Protein AF-0000000084856761 (afdb_homodimer)

Secondary structure (DSSP, 8-state):
----SS-----GGG--SBSS---S----S--S-HHHHHHHHHHHHT---GGGS--TTHHHHHTTS-HHHHHHHHHHHHHHHHHHHHHHHHIIIIIGGGB--HHHHHHHHHHHHHHHHHHHHHHHHHHHH-SSHHHHHHHHTTSHHHHTTTHHHHHHHHTT-S---SSHHHHHHHHHHHHHHHHIIIIITHHHHHHHHHHHHHGGGS-SSHHHHHHHHHHHHHHHHHHHHHHHHHHHHHH-GGGS-GGG-SHHHHHHHHHHHHHHHHHHHHHHHHHHHH---TT--HHHHHHHHHHHHHHHHHHTT---SS-----HHHHHHHHHH--TTTHHHHTTTS------SS-----------HHHHHHHHHHHHTT-------/----SS-----GGG--SBSS---S----S--S-HHHHHHHHHHHHT---GGGS--TTHHHHHTTS-HHHHHHHHHHHHHHHHHHHHHHHHIIIIIGGGB--HHHHHHHHHHHHHHHHHHHHHHHHHHHH-S-HHHHHHHHTTSHHHHTTTHHHHHHHHTT-S---SSHHHHHHHHHHHHHHHHIIIIITHHHHHHHHHHHHHGGGS-SSHHHHHHHHHHHHHHHHHHHHHHHHHHHHHH-GGGS-GGG-SHHHHHHHHHHHHHHHHHHHHHHHHHHHH---TT--HHHHHHHHHHHHHHHHHHTT---SS-----HHHHHHHHHH--TTTHHHHHHHS------SS-----------HHHHHHHHHHHHTT-------

Nearest PDB structures (foldseek):
  4erp-assembly1_F-2  TM=9.163E-01  e=1.568E-14  Escherichia coli K-12
  1pfr-assembly1_A  TM=9.168E-01  e=5.935E-14  Escherichia coli
  1rsr-assembly1_A  TM=9.099E-01  e=8.017E-14  Escherichia coli
  4dr0-assembly1_A  TM=8.347E-01  e=8.195E-10  Bacillus subtilis
  3vpm-assembly1_B  TM=8.698E-01  e=2.972E-09  Homo sapiens

Structure (mmCIF, N/CA/C/O backbone):
data_AF-0000000084856761-model_v1
#
loop_
_entity.id
_entity.type
_entity.pdbx_description
1 polymer 'ribonucleoside-diphosphate reductase'
#
loop_
_atom_site.group_PDB
_atom_site.id
_atom_site.type_symbol
_atom_site.label_atom_id
_atom_site.label_alt_id
_atom_site.label_comp_id
_atom_site.label_asym_id
_atom_site.label_entity_id
_atom_site.label_seq_id
_atom_site.pdbx_PDB_ins_code
_atom_site.Cartn_x
_atom_site.Cartn_y
_atom_site.Cartn_z
_atom_site.occupancy
_atom_site.B_iso_or_equiv
_atom_site.auth_seq_id
_atom_site.auth_comp_id
_atom_site.auth_asym_id
_atom_site.auth_atom_id
_atom_site.pdbx_PDB_model_num
ATOM 1 N N . MET A 1 1 ? 5.172 -1.826 18.078 1 69.75 1 MET A N 1
ATOM 2 C CA . MET A 1 1 ? 5.129 -0.388 18.328 1 69.75 1 MET A CA 1
ATOM 3 C C . MET A 1 1 ? 4.926 0.383 17.031 1 69.75 1 MET A C 1
ATOM 5 O O . MET A 1 1 ? 5.605 0.125 16.031 1 69.75 1 MET A O 1
ATOM 9 N N . LEU A 1 2 ? 3.906 1.24 17.078 1 81.19 2 LEU A N 1
ATOM 10 C CA . LEU A 1 2 ? 3.551 2.033 15.914 1 81.19 2 LEU A CA 1
ATOM 11 C C . LEU A 1 2 ? 4.656 3.027 15.57 1 81.19 2 LEU A C 1
ATOM 13 O O . LEU A 1 2 ? 5.227 2.979 14.484 1 81.19 2 LEU A O 1
ATOM 17 N N . LEU A 1 3 ? 5.035 3.842 16.547 1 84.25 3 LEU A N 1
ATOM 18 C CA . LEU A 1 3 ? 6.027 4.906 16.453 1 84.25 3 LEU A CA 1
ATOM 19 C C . LEU A 1 3 ? 6.551 5.289 17.828 1 84.25 3 LEU A C 1
ATOM 21 O O . LEU A 1 3 ? 5.77 5.457 18.766 1 84.25 3 LEU A O 1
ATOM 25 N N . SER A 1 4 ? 7.887 5.398 17.938 1 84.75 4 SER A N 1
ATOM 26 C CA . SER A 1 4 ? 8.461 5.77 19.234 1 84.75 4 SER A CA 1
ATOM 27 C C . SER A 1 4 ? 8.141 7.219 19.578 1 84.75 4 SER A C 1
ATOM 29 O O . SER A 1 4 ? 8.305 8.117 18.75 1 84.75 4 SER A O 1
ATOM 31 N N . LYS A 1 5 ? 7.801 7.512 20.797 1 83.81 5 LYS A N 1
ATOM 32 C CA . LYS A 1 5 ? 7.508 8.867 21.25 1 83.81 5 LYS A CA 1
ATOM 33 C C . LYS A 1 5 ? 8.766 9.547 21.797 1 83.81 5 LYS A C 1
ATOM 35 O O . LYS A 1 5 ? 8.797 10.766 21.938 1 83.81 5 LYS A O 1
ATOM 40 N N . THR A 1 6 ? 9.812 8.688 21.984 1 81.88 6 THR A N 1
ATOM 41 C CA . THR A 1 6 ? 10.945 9.242 22.719 1 81.88 6 THR A CA 1
ATOM 42 C C . THR A 1 6 ? 12.234 9.117 21.891 1 81.88 6 THR A C 1
ATOM 44 O O . THR A 1 6 ? 13.078 10.016 21.906 1 81.88 6 THR A O 1
ATOM 47 N N . ASN A 1 7 ? 12.398 8.086 21.203 1 86.62 7 ASN A N 1
ATOM 48 C CA . ASN A 1 7 ? 13.633 7.82 20.469 1 86.62 7 ASN A CA 1
ATOM 49 C C . ASN A 1 7 ? 13.391 7.785 18.953 1 86.62 7 ASN A C 1
ATOM 51 O O . ASN A 1 7 ? 13.312 6.707 18.359 1 86.62 7 ASN A O 1
ATOM 55 N N . LEU A 1 8 ? 13.453 8.953 18.359 1 90.88 8 LEU A N 1
ATOM 56 C CA . LEU A 1 8 ? 13.148 9.031 16.938 1 90.88 8 LEU A CA 1
ATOM 57 C C . LEU A 1 8 ? 14.414 8.867 16.094 1 90.88 8 LEU A C 1
ATOM 59 O O . LEU A 1 8 ? 14.352 8.445 14.938 1 90.88 8 LEU A O 1
ATOM 63 N N . VAL A 1 9 ? 15.547 9.195 16.703 1 90.25 9 VAL A N 1
ATOM 64 C CA . VAL A 1 9 ? 16.812 9.117 15.984 1 90.25 9 VAL A CA 1
ATOM 65 C C . VAL A 1 9 ? 17.562 7.852 16.391 1 90.25 9 VAL A C 1
ATOM 67 O O . VAL A 1 9 ? 17.797 7.617 17.578 1 90.25 9 VAL A O 1
ATOM 70 N N . THR A 1 10 ? 17.859 7.039 15.438 1 87.88 10 THR A N 1
ATOM 71 C CA . THR A 1 10 ? 18.609 5.812 15.672 1 87.88 10 THR A CA 1
ATOM 72 C C . THR A 1 10 ? 19.938 5.836 14.906 1 87.88 10 THR A C 1
ATOM 74 O O . THR A 1 10 ? 20.109 6.652 14 1 87.88 10 THR A O 1
ATOM 77 N N . ASP A 1 11 ? 20.859 4.957 15.375 1 86.94 11 ASP A N 1
ATOM 78 C CA . ASP A 1 11 ? 22.125 4.816 14.656 1 86.94 11 ASP A CA 1
ATOM 79 C C . ASP A 1 11 ? 21.938 4.062 13.344 1 86.94 11 ASP A C 1
ATOM 81 O O . ASP A 1 11 ? 21.906 2.83 13.328 1 86.94 11 ASP A O 1
ATOM 85 N N . ARG A 1 12 ? 22 4.727 12.336 1 82.75 12 ARG A N 1
ATOM 86 C CA . ARG A 1 12 ? 21.656 4.195 11.016 1 82.75 12 ARG A CA 1
ATOM 87 C C . ARG A 1 12 ? 22.734 3.221 10.523 1 82.75 12 ARG A C 1
ATOM 89 O O . ARG A 1 12 ? 22.438 2.33 9.727 1 82.75 12 ARG A O 1
ATOM 96 N N . SER A 1 13 ? 23.922 3.469 10.883 1 82.88 13 SER A N 1
ATOM 97 C CA . SER A 1 13 ? 25.016 2.602 10.469 1 82.88 13 SER A CA 1
ATOM 98 C C . SER A 1 13 ? 24.844 1.189 11.016 1 82.88 13 SER A C 1
ATOM 100 O O . SER A 1 13 ? 25.484 0.25 10.539 1 82.88 13 SER A O 1
ATOM 102 N N . LYS A 1 14 ? 23.922 1.057 11.906 1 90.5 14 LYS A N 1
ATOM 103 C CA . LYS A 1 14 ? 23.688 -0.243 12.539 1 90.5 14 LYS A CA 1
ATOM 104 C C . LYS A 1 14 ? 22.297 -0.776 12.211 1 90.5 14 LYS A C 1
ATOM 106 O O . LYS A 1 14 ? 21.797 -1.666 12.898 1 90.5 14 LYS A O 1
ATOM 111 N N . GLU A 1 15 ? 21.75 -0.196 11.234 1 93.62 15 GLU A N 1
ATOM 112 C CA . GLU A 1 15 ? 20.391 -0.595 10.898 1 93.62 15 GLU A CA 1
ATOM 113 C C . GLU A 1 15 ? 20.328 -2.07 10.516 1 93.62 15 GLU A C 1
ATOM 115 O O . GLU A 1 15 ? 21.188 -2.568 9.797 1 93.62 15 GLU A O 1
ATOM 120 N N . LYS A 1 16 ? 19.375 -2.783 11.055 1 97.12 16 LYS A N 1
ATOM 121 C CA . LYS A 1 16 ? 19.078 -4.18 10.742 1 97.12 16 LYS A CA 1
ATOM 122 C C . LYS A 1 16 ? 17.734 -4.312 10.039 1 97.12 16 LYS A C 1
ATOM 124 O O . LYS A 1 16 ? 16.844 -3.482 10.227 1 97.12 16 LYS A O 1
ATOM 129 N N . PHE A 1 17 ? 17.625 -5.348 9.195 1 98 17 PHE A N 1
ATOM 130 C CA . PHE A 1 17 ? 16.344 -5.617 8.547 1 98 17 PHE A CA 1
ATOM 131 C C . PHE A 1 17 ? 15.297 -6.055 9.57 1 98 17 PHE A C 1
ATOM 133 O O . PHE A 1 17 ? 14.125 -5.676 9.477 1 98 17 PHE A O 1
ATOM 140 N N . PHE A 1 18 ? 15.75 -6.844 10.516 1 97.81 18 PHE A N 1
ATOM 141 C CA . PHE A 1 18 ? 14.891 -7.363 11.57 1 97.81 18 PHE A CA 1
ATOM 142 C C . PHE A 1 18 ? 15.562 -7.258 12.93 1 97.81 18 PHE A C 1
ATOM 144 O O . PHE A 1 18 ? 16.797 -7.312 13.023 1 97.81 18 PHE A O 1
ATOM 151 N N . PHE A 1 19 ? 14.734 -7.051 13.961 1 96.62 19 PHE A N 1
ATOM 152 C CA . PHE A 1 19 ? 15.133 -7.066 15.359 1 96.62 19 PHE A CA 1
ATOM 153 C C . PHE A 1 19 ? 16.125 -5.945 15.656 1 96.62 19 PHE A C 1
ATOM 155 O O . PHE A 1 19 ? 16.938 -6.051 16.578 1 96.62 19 PHE A O 1
ATOM 162 N N . GLY A 1 20 ? 16.141 -4.914 14.828 1 95.12 20 GLY A N 1
ATOM 163 C CA . GLY A 1 20 ? 16.969 -3.754 15.094 1 95.12 20 GLY A CA 1
ATOM 164 C C . GLY A 1 20 ? 16.234 -2.641 15.812 1 95.12 20 GLY A C 1
ATOM 165 O O . GLY A 1 20 ? 15.055 -2.785 16.141 1 95.12 20 GLY A O 1
ATOM 166 N N . GLU A 1 21 ? 17 -1.606 16.078 1 92.06 21 GLU A N 1
ATOM 167 C CA . GLU A 1 21 ? 16.375 -0.394 16.609 1 92.06 21 GLU A CA 1
ATOM 168 C C . GLU A 1 21 ? 15.68 0.395 15.508 1 92.06 21 GLU A C 1
ATOM 170 O O . GLU A 1 21 ? 16.297 0.758 14.508 1 92.06 21 GLU A O 1
ATOM 175 N N . TYR A 1 22 ? 14.391 0.578 15.633 1 92.06 22 TYR A N 1
ATOM 176 C CA . TYR A 1 22 ? 13.609 1.309 14.648 1 92.06 22 TYR A CA 1
ATOM 177 C C . TYR A 1 22 ? 12.461 2.064 15.305 1 92.06 22 TYR A C 1
ATOM 179 O O . TYR A 1 22 ? 11.656 1.474 16.016 1 92.06 22 TYR A O 1
ATOM 187 N N . SER A 1 23 ? 12.398 3.342 15.07 1 92.94 23 SER A N 1
ATOM 188 C CA . SER A 1 23 ? 11.414 4.184 15.742 1 92.94 23 SER A CA 1
ATOM 189 C C . SER A 1 23 ? 10.078 4.168 15.016 1 92.94 23 SER A C 1
ATOM 191 O O . SER A 1 23 ? 9.062 4.602 15.562 1 92.94 23 SER A O 1
ATOM 193 N N . GLY A 1 24 ? 10.078 3.707 13.805 1 94 24 GLY A N 1
ATOM 194 C CA . GLY A 1 24 ? 8.883 3.826 12.984 1 94 24 GLY A CA 1
ATOM 195 C C . GLY A 1 24 ? 8.836 5.109 12.18 1 94 24 GLY A C 1
ATOM 196 O O . GLY A 1 24 ? 7.914 5.324 11.391 1 94 24 GLY A O 1
ATOM 197 N N . PHE A 1 25 ? 9.859 6.004 12.406 1 95.25 25 PHE A N 1
ATOM 198 C CA . PHE A 1 25 ? 10.008 7.219 11.617 1 95.25 25 PHE A CA 1
ATOM 199 C C . PHE A 1 25 ? 10.453 6.891 10.203 1 95.25 25 PHE A C 1
ATOM 201 O O . PHE A 1 25 ? 11.602 6.512 9.977 1 95.25 25 PHE A O 1
ATOM 208 N N . GLN A 1 26 ? 9.547 6.969 9.219 1 95.75 26 GLN A N 1
ATOM 209 C CA . GLN A 1 26 ? 9.781 6.574 7.836 1 95.75 26 GLN A CA 1
ATOM 210 C C . GLN A 1 26 ? 10.516 7.672 7.07 1 95.75 26 GLN A C 1
ATOM 212 O O . GLN A 1 26 ? 9.883 8.492 6.402 1 95.75 26 GLN A O 1
ATOM 217 N N . ARG A 1 27 ? 11.828 7.59 7.168 1 93.75 27 ARG A N 1
ATOM 218 C CA . ARG A 1 27 ? 12.711 8.555 6.516 1 93.75 27 ARG A CA 1
ATOM 219 C C . ARG A 1 27 ? 13.484 7.902 5.379 1 93.75 27 ARG A C 1
ATOM 221 O O . ARG A 1 27 ? 13.938 6.762 5.504 1 93.75 27 ARG A O 1
ATOM 228 N N . TYR A 1 28 ? 13.617 8.625 4.297 1 95.88 28 TYR A N 1
ATOM 229 C CA . TYR A 1 28 ? 14.258 8.086 3.104 1 95.88 28 TYR A CA 1
ATOM 230 C C . TYR A 1 28 ? 15.336 9.031 2.594 1 95.88 28 TYR A C 1
ATOM 232 O O . TYR A 1 28 ? 15.633 9.062 1.396 1 95.88 28 TYR A O 1
ATOM 240 N N . ASP A 1 29 ? 15.797 9.844 3.516 1 92.75 29 ASP A N 1
ATOM 241 C CA . ASP A 1 29 ? 16.969 10.672 3.236 1 92.75 29 ASP A CA 1
ATOM 242 C C . ASP A 1 29 ? 18.234 9.828 3.188 1 92.75 29 ASP A C 1
ATOM 244 O O . ASP A 1 29 ? 19.266 10.273 2.664 1 92.75 29 ASP A O 1
ATOM 248 N N . TRP A 1 30 ? 18.094 8.664 3.719 1 88.56 30 TRP A N 1
ATOM 249 C CA . TRP A 1 30 ? 19.203 7.719 3.74 1 88.56 30 TRP A CA 1
ATOM 250 C C . TRP A 1 30 ? 18.703 6.281 3.664 1 88.56 30 TRP A C 1
ATOM 252 O O . TRP A 1 30 ? 17.594 5.977 4.125 1 88.56 30 TRP A O 1
ATOM 262 N N . TYR A 1 31 ? 19.531 5.422 3.039 1 90.5 31 TYR A N 1
ATOM 263 C CA . TYR A 1 31 ? 19.297 3.984 2.984 1 90.5 31 TYR A CA 1
ATOM 264 C C . TYR A 1 31 ? 20.516 3.213 3.459 1 90.5 31 TYR A C 1
ATOM 266 O O . TYR A 1 31 ? 21.641 3.539 3.086 1 90.5 31 TYR A O 1
ATOM 274 N N . SER A 1 32 ? 20.266 2.227 4.301 1 89.81 32 SER A N 1
ATOM 275 C CA . SER A 1 32 ? 21.375 1.353 4.652 1 89.81 32 SER A CA 1
ATOM 276 C C . SER A 1 32 ? 21.906 0.607 3.428 1 89.81 32 SER A C 1
ATOM 278 O O . SER A 1 32 ? 23.094 0.289 3.348 1 89.81 32 SER A O 1
ATOM 280 N N . HIS A 1 33 ? 20.984 0.253 2.57 1 92.06 33 HIS A N 1
ATOM 281 C CA . HIS A 1 33 ? 21.281 -0.422 1.313 1 92.06 33 HIS A CA 1
ATOM 282 C C . HIS A 1 33 ? 20.625 0.286 0.134 1 92.06 33 HIS A C 1
ATOM 284 O O . HIS A 1 33 ? 19.406 0.246 -0.016 1 92.06 33 HIS A O 1
ATOM 290 N N . ASN A 1 34 ? 21.438 0.813 -0.733 1 90.62 34 ASN A N 1
ATOM 291 C CA . ASN A 1 34 ? 20.922 1.548 -1.878 1 90.62 34 ASN A CA 1
ATOM 292 C C . ASN A 1 34 ? 20.078 0.651 -2.781 1 90.62 34 ASN A C 1
ATOM 294 O O . ASN A 1 34 ? 19.219 1.138 -3.525 1 90.62 34 ASN A O 1
ATOM 298 N N . GLN A 1 35 ? 20.312 -0.652 -2.715 1 92.25 35 GLN A N 1
ATOM 299 C CA . GLN A 1 35 ? 19.547 -1.622 -3.482 1 92.25 35 GLN A CA 1
ATOM 300 C C . GLN A 1 35 ? 18.062 -1.512 -3.166 1 92.25 35 GLN A C 1
ATOM 302 O O . GLN A 1 35 ? 17.219 -1.714 -4.043 1 92.25 35 GLN A O 1
ATOM 307 N N . LEU A 1 36 ? 17.781 -1.168 -1.902 1 94.94 36 LEU A N 1
ATOM 308 C CA . LEU A 1 36 ? 16.375 -1.074 -1.489 1 94.94 36 LEU A CA 1
ATOM 309 C C . LEU A 1 36 ? 15.68 0.088 -2.189 1 94.94 36 LEU A C 1
ATOM 311 O O . LEU A 1 36 ? 14.547 -0.049 -2.645 1 94.94 36 LEU A O 1
ATOM 315 N N . GLU A 1 37 ? 16.344 1.201 -2.258 1 92.75 37 GLU A N 1
ATOM 316 C CA . GLU A 1 37 ? 15.797 2.338 -2.986 1 92.75 37 GLU A CA 1
ATOM 317 C C . GLU A 1 37 ? 15.594 2.006 -4.461 1 92.75 37 GLU A C 1
ATOM 319 O O . GLU A 1 37 ? 14.547 2.309 -5.035 1 92.75 37 GLU A O 1
ATOM 324 N N . SER A 1 38 ? 16.578 1.39 -5.09 1 93.06 38 SER A N 1
ATOM 325 C CA . SER A 1 38 ? 16.531 1.05 -6.508 1 93.06 38 SER A CA 1
ATOM 326 C C . SER A 1 38 ? 15.398 0.07 -6.805 1 93.06 38 SER A C 1
ATOM 328 O O . SER A 1 38 ? 14.68 0.223 -7.797 1 93.06 38 SER A O 1
ATOM 330 N N . LEU A 1 39 ? 15.289 -0.929 -5.957 1 94.69 39 LEU A N 1
ATOM 331 C CA . LEU A 1 39 ? 14.242 -1.928 -6.145 1 94.69 39 LEU A CA 1
ATOM 332 C C . LEU A 1 39 ? 12.859 -1.303 -5.988 1 94.69 39 LEU A C 1
ATOM 334 O O . LEU A 1 39 ? 11.945 -1.607 -6.758 1 94.69 39 LEU A O 1
ATOM 338 N N . ASP A 1 40 ? 12.734 -0.466 -4.965 1 95.69 40 ASP A N 1
ATOM 339 C CA . ASP A 1 40 ? 11.453 0.212 -4.762 1 95.69 40 ASP A CA 1
ATOM 340 C C . ASP A 1 40 ? 11.102 1.093 -5.961 1 95.69 40 ASP A C 1
ATOM 342 O O . ASP A 1 40 ? 9.961 1.088 -6.43 1 95.69 40 ASP A O 1
ATOM 346 N N . ARG A 1 41 ? 12.07 1.817 -6.449 1 92.56 41 ARG A N 1
ATOM 347 C CA . ARG A 1 41 ? 11.859 2.68 -7.605 1 92.56 41 ARG A CA 1
ATOM 348 C C . ARG A 1 41 ? 11.492 1.86 -8.836 1 92.56 41 ARG A C 1
ATOM 350 O O . ARG A 1 41 ? 10.672 2.291 -9.648 1 92.56 41 ARG A O 1
ATOM 357 N N . LYS A 1 42 ? 12.094 0.759 -9.008 1 92.25 42 LYS A N 1
ATOM 358 C CA . LYS A 1 42 ? 11.773 -0.115 -10.125 1 92.25 42 LYS A CA 1
ATOM 359 C C . LYS A 1 42 ? 10.328 -0.607 -10.039 1 92.25 42 LYS A C 1
ATOM 361 O O . LYS A 1 42 ? 9.633 -0.681 -11.055 1 92.25 42 LYS A O 1
ATOM 366 N N . GLN A 1 43 ? 9.906 -1.008 -8.828 1 95.94 43 GLN A N 1
ATOM 367 C CA . GLN A 1 43 ? 8.508 -1.369 -8.648 1 95.94 43 GLN A CA 1
ATOM 368 C C . GLN A 1 43 ? 7.582 -0.23 -9.078 1 95.94 43 GLN A C 1
ATOM 370 O O . GLN A 1 43 ? 6.648 -0.438 -9.852 1 95.94 43 GLN A O 1
ATOM 375 N N . GLN A 1 44 ? 7.898 0.923 -8.555 1 94.06 44 GLN A N 1
ATOM 376 C CA . GLN A 1 44 ? 7.047 2.086 -8.781 1 94.06 44 GLN A CA 1
ATOM 377 C C . GLN A 1 44 ? 6.98 2.43 -10.266 1 94.06 44 GLN A C 1
ATOM 379 O O . GLN A 1 44 ? 5.914 2.779 -10.781 1 94.06 44 GLN A O 1
ATOM 384 N N . ALA A 1 45 ? 8.062 2.305 -10.93 1 89.06 45 ALA A N 1
ATOM 385 C CA . ALA A 1 45 ? 8.133 2.602 -12.359 1 89.06 45 ALA A CA 1
ATOM 386 C C . ALA A 1 45 ? 7.273 1.633 -13.164 1 89.06 45 ALA A C 1
ATOM 388 O O . ALA A 1 45 ? 6.859 1.943 -14.281 1 89.06 45 ALA A O 1
ATOM 389 N N . GLN A 1 46 ? 6.938 0.519 -12.578 1 90.31 46 GLN A N 1
ATOM 390 C CA . GLN A 1 46 ? 6.184 -0.514 -13.281 1 90.31 46 GLN A CA 1
ATOM 391 C C . GLN A 1 46 ? 4.73 -0.548 -12.812 1 90.31 46 GLN A C 1
ATOM 393 O O . GLN A 1 46 ? 3.988 -1.476 -13.141 1 90.31 46 GLN A O 1
ATOM 398 N N . LEU A 1 47 ? 4.344 0.425 -12.102 1 93.75 47 LEU A N 1
ATOM 399 C CA . LEU A 1 47 ? 2.986 0.403 -11.57 1 93.75 47 LEU A CA 1
ATOM 400 C C . LEU A 1 47 ? 1.957 0.507 -12.688 1 93.75 47 LEU A C 1
ATOM 402 O O . LEU A 1 47 ? 2.133 1.283 -13.625 1 93.75 47 LEU A O 1
ATOM 406 N N . TRP A 1 48 ? 0.915 -0.244 -12.641 1 94.06 48 TRP A N 1
ATOM 407 C CA . TRP A 1 48 ? -0.195 -0.304 -13.586 1 94.06 48 TRP A CA 1
ATOM 408 C C . TRP A 1 48 ? -1.503 -0.624 -12.867 1 94.06 48 TRP A C 1
ATOM 410 O O . TRP A 1 48 ? -1.496 -1.054 -11.711 1 94.06 48 TRP A O 1
ATOM 420 N N . PHE A 1 49 ? -2.594 -0.315 -13.523 1 94.5 49 PHE A N 1
ATOM 421 C CA . PHE A 1 49 ? -3.914 -0.653 -13.008 1 94.5 49 PHE A CA 1
ATOM 422 C C . PHE A 1 49 ? -4.723 -1.428 -14.039 1 94.5 49 PHE A C 1
ATOM 424 O O . PHE A 1 49 ? -4.57 -1.207 -15.242 1 94.5 49 PHE A O 1
ATOM 431 N N . PRO A 1 50 ? -5.531 -2.363 -13.617 1 95.44 50 PRO A N 1
ATOM 432 C CA . PRO A 1 50 ? -6.215 -3.254 -14.562 1 95.44 50 PRO A CA 1
ATOM 433 C C . PRO A 1 50 ? -7.113 -2.5 -15.539 1 95.44 50 PRO A C 1
ATOM 435 O O . PRO A 1 50 ? -7.262 -2.916 -16.688 1 95.44 50 PRO A O 1
ATOM 438 N N . GLU A 1 51 ? -7.613 -1.376 -15.18 1 92.19 51 GLU A N 1
ATOM 439 C CA . GLU A 1 51 ? -8.547 -0.624 -16.016 1 92.19 51 GLU A CA 1
ATOM 440 C C . GLU A 1 51 ? -7.84 -0.029 -17.234 1 92.19 51 GLU A C 1
ATOM 442 O O . GLU A 1 51 ? -8.492 0.413 -18.172 1 92.19 51 GLU A O 1
ATOM 447 N N . GLU A 1 52 ? -6.578 -0.024 -17.188 1 91.62 52 GLU A N 1
ATOM 448 C CA . GLU A 1 52 ? -5.801 0.482 -18.312 1 91.62 52 GLU A CA 1
ATOM 449 C C . GLU A 1 52 ? -5.836 -0.488 -19.484 1 91.62 52 GLU A C 1
ATOM 451 O O . GLU A 1 52 ? -5.449 -0.133 -20.609 1 91.62 52 GLU A O 1
ATOM 456 N N . ILE A 1 53 ? -6.277 -1.729 -19.281 1 93.75 53 ILE A N 1
ATOM 457 C CA . ILE A 1 53 ? -6.375 -2.752 -20.312 1 93.75 53 ILE A CA 1
ATOM 458 C C . ILE A 1 53 ? -7.84 -2.961 -20.703 1 93.75 53 ILE A C 1
ATOM 460 O O . ILE A 1 53 ? -8.656 -3.361 -19.875 1 93.75 53 ILE A O 1
ATOM 464 N N . SER A 1 54 ? -8.141 -2.691 -21.953 1 94.19 54 SER A N 1
ATOM 465 C CA . SER A 1 54 ? -9.516 -2.844 -22.422 1 94.19 54 SER A CA 1
ATOM 466 C C . SER A 1 54 ? -9.922 -4.312 -22.453 1 94.19 54 SER A C 1
ATOM 468 O O . SER A 1 54 ? -9.18 -5.156 -22.969 1 94.19 54 SER A O 1
ATOM 470 N N . MET A 1 55 ? -11.117 -4.582 -21.984 1 95.38 55 MET A N 1
ATOM 471 C CA . MET A 1 55 ? -11.625 -5.949 -21.969 1 95.38 55 MET A CA 1
ATOM 472 C C . MET A 1 55 ? -12.875 -6.082 -22.828 1 95.38 55 MET A C 1
ATOM 474 O O . MET A 1 55 ? -13.578 -7.09 -22.75 1 95.38 55 MET A O 1
ATOM 478 N N . ILE A 1 56 ? -13.125 -5.145 -23.609 1 92.25 56 ILE A N 1
ATOM 479 C CA . ILE A 1 56 ? -14.398 -4.992 -24.297 1 92.25 56 ILE A CA 1
ATOM 480 C C . ILE A 1 56 ? -14.641 -6.203 -25.203 1 92.25 56 ILE A C 1
ATOM 482 O O . ILE A 1 56 ? -15.773 -6.672 -25.328 1 92.25 56 ILE A O 1
ATOM 486 N N . HIS A 1 57 ? -13.695 -6.809 -25.812 1 92.12 57 HIS A N 1
ATOM 487 C CA . HIS A 1 57 ? -13.898 -7.871 -26.797 1 92.12 57 HIS A CA 1
ATOM 488 C C . HIS A 1 57 ? -13.695 -9.242 -26.172 1 92.12 57 HIS A C 1
ATOM 490 O O . HIS A 1 57 ? -13.992 -10.266 -26.797 1 92.12 57 HIS A O 1
ATOM 496 N N . GLU A 1 58 ? -13.281 -9.297 -24.953 1 94.25 58 GLU A N 1
ATOM 497 C CA . GLU A 1 58 ? -12.852 -10.539 -24.328 1 94.25 58 GLU A CA 1
ATOM 498 C C . GLU A 1 58 ? -14.031 -11.492 -24.109 1 94.25 58 GLU A C 1
ATOM 500 O O . GLU A 1 58 ? -13.906 -12.703 -24.328 1 94.25 58 GLU A O 1
ATOM 505 N N . PRO A 1 59 ? -15.172 -10.969 -23.75 1 94.5 59 PRO A N 1
ATOM 506 C CA . PRO A 1 59 ? -16.281 -11.891 -23.5 1 94.5 59 PRO A CA 1
ATOM 507 C C . PRO A 1 59 ? -16.672 -12.703 -24.734 1 94.5 59 PRO A C 1
ATOM 509 O O . PRO A 1 59 ? -16.891 -13.914 -24.641 1 94.5 59 PRO A O 1
ATOM 512 N N . LYS A 1 60 ? -16.703 -12.086 -25.828 1 94.44 60 LYS A N 1
ATOM 513 C CA . LYS A 1 60 ? -17.109 -12.75 -27.062 1 94.44 60 LYS A CA 1
ATOM 514 C C . LYS A 1 60 ? -16.078 -13.797 -27.5 1 94.44 60 LYS A C 1
ATOM 516 O O . LYS A 1 60 ? -16.453 -14.883 -27.953 1 94.44 60 LYS A O 1
ATOM 521 N N . SER A 1 61 ? -14.867 -13.516 -27.391 1 95.38 61 SER A N 1
ATOM 522 C CA . SER A 1 61 ? -13.828 -14.438 -27.828 1 95.38 61 SER A CA 1
ATOM 523 C C . SER A 1 61 ? -13.602 -15.539 -26.797 1 95.38 61 SER A C 1
ATOM 525 O O . SER A 1 61 ? -13.25 -16.672 -27.141 1 95.38 61 SER A O 1
ATOM 527 N N . PHE A 1 62 ? -13.828 -15.258 -25.547 1 97.06 62 PHE A N 1
ATOM 528 C CA . PHE A 1 62 ? -13.625 -16.219 -24.469 1 97.06 62 PHE A CA 1
ATOM 529 C C . PHE A 1 62 ? -14.539 -17.422 -24.641 1 97.06 62 PHE A C 1
ATOM 531 O O . PHE A 1 62 ? -14.125 -18.562 -24.406 1 97.06 62 PHE A O 1
ATOM 538 N N . ILE A 1 63 ? -15.734 -17.203 -25.062 1 95.62 63 ILE A N 1
ATOM 539 C CA . ILE A 1 63 ? -16.734 -18.266 -25.156 1 95.62 63 ILE A CA 1
ATOM 540 C C . ILE A 1 63 ? -16.375 -19.203 -26.297 1 95.62 63 ILE A C 1
ATOM 542 O O . ILE A 1 63 ? -16.906 -20.312 -26.391 1 95.62 63 ILE A O 1
ATOM 546 N N . GLU A 1 64 ? -15.484 -18.781 -27.172 1 97.19 64 GLU A N 1
ATOM 547 C CA . GLU A 1 64 ? -15.055 -19.625 -28.297 1 97.19 64 GLU A CA 1
ATOM 548 C C . GLU A 1 64 ? -14.055 -20.688 -27.828 1 97.19 64 GLU A C 1
ATOM 550 O O . GLU A 1 64 ? -13.773 -21.641 -28.547 1 97.19 64 GLU A O 1
ATOM 555 N N . LEU A 1 65 ? -13.555 -20.5 -26.672 1 98 65 LEU A N 1
ATOM 556 C CA . LEU A 1 65 ? -12.648 -21.5 -26.125 1 98 65 LEU A CA 1
ATOM 557 C C . LEU A 1 65 ? -13.398 -22.781 -25.781 1 98 65 LEU A C 1
ATOM 559 O O . LEU A 1 65 ? -14.57 -22.734 -25.391 1 98 65 LEU A O 1
ATOM 563 N N . PRO A 1 66 ? -12.648 -23.875 -25.938 1 97.81 66 PRO A N 1
ATOM 564 C CA . PRO A 1 66 ? -13.25 -25.109 -25.406 1 97.81 66 PRO A CA 1
ATOM 565 C C . PRO A 1 66 ? -13.648 -24.984 -23.953 1 97.81 66 PRO A C 1
ATOM 567 O O . PRO A 1 66 ? -12.984 -24.281 -23.172 1 97.81 66 PRO A O 1
ATOM 570 N N . GLU A 1 67 ? -14.695 -25.734 -23.562 1 97.62 67 GLU A N 1
ATOM 571 C CA . GLU A 1 67 ? -15.242 -25.656 -22.219 1 97.62 67 GLU A CA 1
ATOM 572 C C . GLU A 1 67 ? -14.18 -25.938 -21.172 1 97.62 67 GLU A C 1
ATOM 574 O O . GLU A 1 67 ? -14.133 -25.297 -20.125 1 97.62 67 GLU A O 1
ATOM 579 N N . HIS A 1 68 ? -13.375 -26.938 -21.422 1 98.19 68 HIS A N 1
ATOM 580 C CA . HIS A 1 68 ? -12.359 -27.281 -20.438 1 98.19 68 HIS A CA 1
ATOM 581 C C . HIS A 1 68 ? -11.344 -26.156 -20.266 1 98.19 68 HIS A C 1
ATOM 583 O O . HIS A 1 68 ? -10.852 -25.922 -19.156 1 98.19 68 HIS A O 1
ATOM 589 N N . ASN A 1 69 ? -10.984 -25.391 -21.359 1 98.62 69 ASN A N 1
ATOM 590 C CA . ASN A 1 69 ? -10.078 -24.25 -21.234 1 98.62 69 ASN A CA 1
ATOM 591 C C . ASN A 1 69 ? -10.703 -23.125 -20.438 1 98.62 69 ASN A C 1
ATOM 593 O O . ASN A 1 69 ? -10.008 -22.438 -19.672 1 98.62 69 ASN A O 1
ATOM 597 N N . GLN A 1 70 ? -12 -22.938 -20.641 1 97.88 70 GLN A N 1
ATOM 598 C CA . GLN A 1 70 ? -12.711 -21.938 -19.844 1 97.88 70 GLN A CA 1
ATOM 599 C C . GLN A 1 70 ? -12.648 -22.266 -18.359 1 97.88 70 GLN A C 1
ATOM 601 O O . GLN A 1 70 ? -12.391 -21.391 -17.531 1 97.88 70 GLN A O 1
ATOM 606 N N . ARG A 1 71 ? -12.844 -23.516 -18.031 1 98.12 71 ARG A N 1
ATOM 607 C CA . ARG A 1 71 ? -12.812 -23.969 -16.641 1 98.12 71 ARG A CA 1
ATOM 608 C C . ARG A 1 71 ? -11.414 -23.812 -16.047 1 98.12 71 ARG A C 1
ATOM 610 O O . ARG A 1 71 ? -11.266 -23.406 -14.898 1 98.12 71 ARG A O 1
ATOM 617 N N . GLN A 1 72 ? -10.398 -24.141 -16.859 1 98.75 72 GLN A N 1
ATOM 618 C CA . GLN A 1 72 ? -9.016 -24.016 -16.406 1 98.75 72 GLN A CA 1
ATOM 619 C C . GLN A 1 72 ? -8.656 -22.578 -16.094 1 98.75 72 GLN A C 1
ATOM 621 O O . GLN A 1 72 ? -8 -22.297 -15.094 1 98.75 72 GLN A O 1
ATOM 626 N N . ILE A 1 73 ? -9.133 -21.656 -16.938 1 98.5 73 ILE A N 1
ATOM 627 C CA . ILE A 1 73 ? -8.867 -20.234 -16.719 1 98.5 73 ILE A CA 1
ATOM 628 C C . ILE A 1 73 ? -9.578 -19.75 -15.461 1 98.5 73 ILE A C 1
ATOM 630 O O . ILE A 1 73 ? -9 -19.031 -14.648 1 98.5 73 ILE A O 1
ATOM 634 N N . LYS A 1 74 ? -10.82 -20.172 -15.273 1 98.19 74 LYS A N 1
ATOM 635 C CA . LYS A 1 74 ? -11.555 -19.797 -14.07 1 98.19 74 LYS A CA 1
ATOM 636 C C . LYS A 1 74 ? -10.852 -20.312 -12.82 1 98.19 74 LYS A C 1
ATOM 638 O O . LYS A 1 74 ? -10.75 -19.609 -11.82 1 98.19 74 LYS A O 1
ATOM 643 N N . ALA A 1 75 ? -10.352 -21.547 -12.867 1 98.56 75 ALA A N 1
ATOM 644 C CA . ALA A 1 75 ? -9.625 -22.141 -11.742 1 98.56 75 ALA A CA 1
ATOM 645 C C . ALA A 1 75 ? -8.359 -21.344 -11.43 1 98.56 75 ALA A C 1
ATOM 647 O O . ALA A 1 75 ? -8.086 -21.031 -10.273 1 98.56 75 ALA A O 1
ATOM 648 N N . ASN A 1 76 ? -7.613 -21 -12.484 1 98.69 76 ASN A N 1
ATOM 649 C CA . ASN A 1 76 ? -6.398 -20.219 -12.328 1 98.69 76 ASN A CA 1
ATOM 650 C C . ASN A 1 76 ? -6.688 -18.859 -11.664 1 98.69 76 ASN A C 1
ATOM 652 O O . ASN A 1 76 ? -6.027 -18.5 -10.688 1 98.69 76 ASN A O 1
ATOM 656 N N . LEU A 1 77 ? -7.688 -18.188 -12.211 1 98.5 77 LEU A N 1
ATOM 657 C CA . LEU A 1 77 ? -8 -16.844 -11.727 1 98.5 77 LEU A CA 1
ATOM 658 C C . LEU A 1 77 ? -8.438 -16.891 -10.266 1 98.5 77 LEU A C 1
ATOM 660 O O . LEU A 1 77 ? -8.055 -16.031 -9.469 1 98.5 77 LEU A O 1
ATOM 664 N N . THR A 1 78 ? -9.195 -17.891 -9.891 1 98.19 78 THR A N 1
ATOM 665 C CA . THR A 1 78 ? -9.672 -18.016 -8.516 1 98.19 78 THR A CA 1
ATOM 666 C C . THR A 1 78 ? -8.516 -18.328 -7.57 1 98.19 78 THR A C 1
ATOM 668 O O . THR A 1 78 ? -8.375 -17.703 -6.523 1 98.19 78 THR A O 1
ATOM 671 N N . PHE A 1 79 ? -7.691 -19.312 -7.93 1 98.12 79 PHE A N 1
ATOM 672 C CA . PHE A 1 79 ? -6.527 -19.672 -7.125 1 98.12 79 PHE A CA 1
ATOM 673 C C . PHE A 1 79 ? -5.613 -18.469 -6.93 1 98.12 79 PHE A C 1
ATOM 675 O O . PHE A 1 79 ? -5.184 -18.188 -5.809 1 98.12 79 PHE A O 1
ATOM 682 N N . GLN A 1 80 ? -5.312 -17.797 -8.031 1 98.38 80 GLN A N 1
ATOM 683 C CA . GLN A 1 80 ? -4.379 -16.672 -7.977 1 98.38 80 GLN A CA 1
ATOM 684 C C . GLN A 1 80 ? -4.93 -15.531 -7.121 1 98.38 80 GLN A C 1
ATOM 686 O O . GLN A 1 80 ? -4.18 -14.867 -6.406 1 98.38 80 GLN A O 1
ATOM 691 N N . THR A 1 81 ? -6.234 -15.258 -7.164 1 97.81 81 THR A N 1
ATOM 692 C CA . THR A 1 81 ? -6.852 -14.258 -6.297 1 97.81 81 THR A CA 1
ATOM 693 C C . THR A 1 81 ? -6.672 -14.641 -4.828 1 97.81 81 THR A C 1
ATOM 695 O O . THR A 1 81 ? -6.301 -13.797 -4.008 1 97.81 81 THR A O 1
ATOM 698 N N . LEU A 1 82 ? -6.914 -15.914 -4.566 1 97 82 LEU A N 1
ATOM 699 C CA . LEU A 1 82 ? -6.781 -16.406 -3.199 1 97 82 LEU A CA 1
ATOM 700 C C . LEU A 1 82 ? -5.348 -16.25 -2.703 1 97 82 LEU A C 1
ATOM 702 O O . LEU A 1 82 ? -5.121 -15.766 -1.596 1 97 82 LEU A O 1
ATOM 706 N N . MET A 1 83 ? -4.422 -16.656 -3.537 1 97.75 83 MET A N 1
ATOM 707 C CA . MET A 1 83 ? -3.012 -16.625 -3.168 1 97.75 83 MET A CA 1
ATOM 708 C C . MET A 1 83 ? -2.545 -15.188 -2.943 1 97.75 83 MET A C 1
ATOM 710 O O . MET A 1 83 ? -1.905 -14.883 -1.935 1 97.75 83 MET A O 1
ATOM 714 N N . ASP A 1 84 ? -2.924 -14.273 -3.84 1 98 84 ASP A N 1
ATOM 715 C CA . ASP A 1 84 ? -2.492 -12.883 -3.723 1 98 84 ASP A CA 1
ATOM 716 C C . ASP A 1 84 ? -3.186 -12.188 -2.555 1 98 84 ASP A C 1
ATOM 718 O O . ASP A 1 84 ? -2.625 -11.273 -1.949 1 98 84 ASP A O 1
ATOM 722 N N . SER A 1 85 ? -4.43 -12.609 -2.236 1 97.38 85 SER A N 1
ATOM 723 C CA . SER A 1 85 ? -5.082 -12.109 -1.03 1 97.38 85 SER A CA 1
ATOM 724 C C . SER A 1 85 ? -4.258 -12.422 0.215 1 97.38 85 SER A C 1
ATOM 726 O O . SER A 1 85 ? -4.016 -11.539 1.042 1 97.38 85 SER A O 1
ATOM 728 N N . GLY A 1 86 ? -3.848 -13.703 0.284 1 97.06 86 GLY A N 1
ATOM 729 C CA . GLY A 1 86 ? -3.033 -14.109 1.417 1 97.06 86 GLY A CA 1
ATOM 730 C C . GLY A 1 86 ? -1.677 -13.43 1.454 1 97.06 86 GLY A C 1
ATOM 731 O O . GLY A 1 86 ? -1.195 -13.055 2.523 1 97.06 86 GLY A O 1
ATOM 732 N N . GLN A 1 87 ? -1.075 -13.328 0.269 1 97.94 87 GLN A N 1
ATOM 733 C CA . GLN A 1 87 ? 0.235 -12.688 0.192 1 97.94 87 GLN A CA 1
ATOM 734 C C . GLN A 1 87 ? 0.158 -11.219 0.595 1 97.94 87 GLN A C 1
ATOM 736 O O . GLN A 1 87 ? 1.032 -10.719 1.306 1 97.94 87 GLN A O 1
ATOM 741 N N . ASN A 1 88 ? -0.855 -10.477 0.102 1 98.12 88 ASN A N 1
ATOM 742 C CA . ASN A 1 88 ? -1.036 -9.078 0.479 1 98.12 88 ASN A CA 1
ATOM 743 C C . ASN A 1 88 ? -1.199 -8.922 1.989 1 98.12 88 ASN A C 1
ATOM 745 O O . ASN A 1 88 ? -0.473 -8.156 2.619 1 98.12 88 ASN A O 1
ATOM 749 N N . ARG A 1 89 ? -2.098 -9.648 2.578 1 97.12 89 ARG A N 1
ATOM 750 C CA . ARG A 1 89 ? -2.395 -9.547 4.004 1 97.12 89 ARG A CA 1
ATOM 751 C C . ARG A 1 89 ? -1.227 -10.062 4.844 1 97.12 89 ARG A C 1
ATOM 753 O O . ARG A 1 89 ? -0.933 -9.508 5.906 1 97.12 89 ARG A O 1
ATOM 760 N N . GLY A 1 90 ? -0.568 -11.109 4.355 1 97.12 90 GLY A N 1
ATOM 761 C CA . GLY A 1 90 ? 0.604 -11.617 5.051 1 97.12 90 GLY A CA 1
ATOM 762 C C . GLY A 1 90 ? 1.729 -10.602 5.145 1 97.12 90 GLY A C 1
ATOM 763 O O . GLY A 1 90 ? 2.342 -10.445 6.199 1 97.12 90 GLY A O 1
ATOM 764 N N . LEU A 1 91 ? 1.973 -9.898 4.027 1 97.69 91 LEU A N 1
ATOM 765 C CA . LEU A 1 91 ? 2.996 -8.859 4.02 1 97.69 91 LEU A CA 1
ATOM 766 C C . LEU A 1 91 ? 2.604 -7.703 4.93 1 97.69 91 LEU A C 1
ATOM 768 O O . LEU A 1 91 ? 3.324 -7.379 5.879 1 97.69 91 LEU A O 1
ATOM 772 N N . ASP A 1 92 ? 1.426 -7.18 4.746 1 95.62 92 ASP A N 1
ATOM 773 C CA . ASP A 1 92 ? 1 -5.953 5.418 1 95.62 92 ASP A CA 1
ATOM 774 C C . ASP A 1 92 ? 0.782 -6.191 6.91 1 95.62 92 ASP A C 1
ATOM 776 O O . ASP A 1 92 ? 1.174 -5.367 7.738 1 95.62 92 ASP A O 1
ATOM 780 N N . ASN A 1 93 ? 0.187 -7.336 7.266 1 93.88 93 ASN A N 1
ATOM 781 C CA . ASN A 1 93 ? -0.288 -7.523 8.633 1 93.88 93 ASN A CA 1
ATOM 782 C C . ASN A 1 93 ? 0.753 -8.234 9.492 1 93.88 93 ASN A C 1
ATOM 784 O O . ASN A 1 93 ? 0.7 -8.164 10.719 1 93.88 93 ASN A O 1
ATOM 788 N N . ILE A 1 94 ? 1.688 -8.898 8.812 1 95.5 94 ILE A N 1
ATOM 789 C CA . ILE A 1 94 ? 2.504 -9.789 9.641 1 95.5 94 ILE A CA 1
ATOM 790 C C . ILE A 1 94 ? 3.984 -9.5 9.391 1 95.5 94 ILE A C 1
ATOM 792 O O . ILE A 1 94 ? 4.707 -9.102 10.312 1 95.5 94 ILE A O 1
ATOM 796 N N . LEU A 1 95 ? 4.484 -9.586 8.164 1 97.12 95 LEU A N 1
ATOM 797 C CA . LEU A 1 95 ? 5.918 -9.516 7.914 1 97.12 95 LEU A CA 1
ATOM 798 C C . LEU A 1 95 ? 6.422 -8.078 8.07 1 97.12 95 LEU A C 1
ATOM 800 O O . LEU A 1 95 ? 7.426 -7.844 8.742 1 97.12 95 LEU A O 1
ATOM 804 N N . ILE A 1 96 ? 5.73 -7.133 7.465 1 97 96 ILE A N 1
ATOM 805 C CA . ILE A 1 96 ? 6.215 -5.758 7.422 1 97 96 ILE A CA 1
ATOM 806 C C . ILE A 1 96 ? 6.297 -5.191 8.836 1 97 96 ILE A C 1
ATOM 808 O O . ILE A 1 96 ? 7.266 -4.516 9.188 1 97 96 ILE A O 1
ATOM 812 N N . PRO A 1 97 ? 5.383 -5.508 9.742 1 94.81 97 PRO A N 1
ATOM 813 C CA . PRO A 1 97 ? 5.492 -5.008 11.117 1 94.81 97 PRO A CA 1
ATOM 814 C C . PRO A 1 97 ? 6.742 -5.508 11.828 1 94.81 97 PRO A C 1
ATOM 816 O O . PRO A 1 97 ? 7.145 -4.945 12.852 1 94.81 97 PRO A O 1
ATOM 819 N N . LEU A 1 98 ? 7.387 -6.531 11.312 1 96.25 98 LEU A N 1
ATOM 820 C CA . LEU A 1 98 ? 8.586 -7.082 11.938 1 96.25 98 LEU A CA 1
ATOM 821 C C . LEU A 1 98 ? 9.836 -6.395 11.414 1 96.25 98 LEU A C 1
ATOM 823 O O . LEU A 1 98 ? 10.922 -6.559 11.977 1 96.25 98 LEU A O 1
ATOM 827 N N . VAL A 1 99 ? 9.703 -5.633 10.352 1 96.88 99 VAL A N 1
ATOM 828 C CA . VAL A 1 99 ? 10.836 -4.996 9.695 1 96.88 99 VAL A CA 1
ATOM 829 C C . VAL A 1 99 ? 11.297 -3.793 10.508 1 96.88 99 VAL A C 1
ATOM 831 O O . VAL A 1 99 ? 10.477 -3.01 10.992 1 96.88 99 VAL A O 1
ATOM 834 N N . THR A 1 100 ? 12.602 -3.633 10.695 1 96.19 100 THR A N 1
ATOM 835 C CA . THR A 1 100 ? 13.18 -2.543 11.477 1 96.19 100 THR A CA 1
ATOM 836 C C . THR A 1 100 ? 14.109 -1.696 10.609 1 96.19 100 THR A C 1
ATOM 838 O O . THR A 1 100 ? 15.148 -1.229 11.086 1 96.19 100 THR A O 1
ATOM 841 N N . SER A 1 101 ? 13.789 -1.578 9.359 1 96 101 SER A N 1
ATOM 842 C CA . SER A 1 101 ? 14.461 -0.762 8.359 1 96 101 SER A CA 1
ATOM 843 C C . SER A 1 101 ? 13.461 0.016 7.512 1 96 101 SER A C 1
ATOM 845 O O . SER A 1 101 ? 12.586 -0.577 6.875 1 96 101 SER A O 1
ATOM 847 N N . SER A 1 102 ? 13.578 1.354 7.516 1 95 102 SER A N 1
ATOM 848 C CA . SER A 1 102 ? 12.633 2.152 6.738 1 95 102 SER A CA 1
ATOM 849 C C . SER A 1 102 ? 12.711 1.81 5.254 1 95 102 SER A C 1
ATOM 851 O O . SER A 1 102 ? 11.688 1.771 4.566 1 95 102 SER A O 1
ATOM 853 N N . GLY A 1 103 ? 13.953 1.566 4.758 1 96.31 103 GLY A N 1
ATOM 854 C CA . GLY A 1 103 ? 14.125 1.202 3.361 1 96.31 103 GLY A CA 1
ATOM 855 C C . GLY A 1 103 ? 13.422 -0.088 2.99 1 96.31 103 GLY A C 1
ATOM 856 O O . GLY A 1 103 ? 12.695 -0.139 1.997 1 96.31 103 GLY A O 1
ATOM 857 N N . LEU A 1 104 ? 13.648 -1.134 3.816 1 98.06 104 LEU A N 1
ATOM 858 C CA . LEU A 1 104 ? 13.016 -2.418 3.541 1 98.06 104 LEU A CA 1
ATOM 859 C C . LEU A 1 104 ? 11.5 -2.326 3.729 1 98.06 104 LEU A C 1
ATOM 861 O O . LEU A 1 104 ? 10.742 -2.889 2.941 1 98.06 104 LEU A O 1
ATOM 865 N N . GLU A 1 105 ? 11.109 -1.603 4.801 1 97.75 105 GLU A N 1
ATOM 866 C CA . GLU A 1 105 ? 9.688 -1.397 5.031 1 97.75 105 GLU A CA 1
ATOM 867 C C . GLU A 1 105 ? 9.008 -0.777 3.811 1 97.75 105 GLU A C 1
ATOM 869 O O . GLU A 1 105 ? 7.98 -1.268 3.348 1 97.75 105 GLU A O 1
ATOM 874 N N . GLY A 1 106 ? 9.617 0.291 3.297 1 97.69 106 GLY A N 1
ATOM 875 C CA . GLY A 1 106 ? 9.07 0.944 2.117 1 97.69 106 GLY A CA 1
ATOM 876 C C . GLY A 1 106 ? 9 0.029 0.909 1 97.69 106 GLY A C 1
ATOM 877 O O . GLY A 1 106 ? 7.973 -0.027 0.229 1 97.69 106 GLY A O 1
ATOM 878 N N . CYS A 1 107 ? 10.047 -0.687 0.643 1 97.5 107 CYS A N 1
ATOM 879 C CA . CYS A 1 107 ? 10.117 -1.604 -0.489 1 97.5 107 CYS A CA 1
ATOM 880 C C . CYS A 1 107 ? 9.016 -2.654 -0.413 1 97.5 107 CYS A C 1
ATOM 882 O O . CYS A 1 107 ? 8.352 -2.932 -1.41 1 97.5 107 CYS A O 1
ATOM 884 N N . LEU A 1 108 ? 8.805 -3.207 0.769 1 98.56 108 LEU A N 1
ATOM 885 C CA . LEU A 1 108 ? 7.816 -4.262 0.948 1 98.56 108 LEU A CA 1
ATOM 886 C C . LEU A 1 108 ? 6.402 -3.691 0.925 1 98.56 108 LEU A C 1
ATOM 888 O O . LEU A 1 108 ? 5.461 -4.367 0.505 1 98.56 108 LEU A O 1
ATOM 892 N N . LYS A 1 109 ? 6.227 -2.459 1.354 1 98.38 109 LYS A N 1
ATOM 893 C CA . LYS A 1 109 ? 4.918 -1.815 1.247 1 98.38 109 LYS A CA 1
ATOM 894 C C . LYS A 1 109 ? 4.508 -1.651 -0.213 1 98.38 109 LYS A C 1
ATOM 896 O O . LYS A 1 109 ? 3.332 -1.812 -0.553 1 98.38 109 LYS A O 1
ATOM 901 N N . THR A 1 110 ? 5.453 -1.309 -1.039 1 98.62 110 THR A N 1
ATOM 902 C CA . THR A 1 110 ? 5.16 -1.228 -2.467 1 98.62 110 THR A CA 1
ATOM 903 C C . THR A 1 110 ? 4.777 -2.598 -3.02 1 98.62 110 THR A C 1
ATOM 905 O O . THR A 1 110 ? 3.814 -2.723 -3.775 1 98.62 110 THR A O 1
ATOM 908 N N . GLN A 1 111 ? 5.496 -3.617 -2.617 1 98.69 111 GLN A N 1
ATOM 909 C CA . GLN A 1 111 ? 5.125 -4.961 -3.053 1 98.69 111 GLN A CA 1
ATOM 910 C C . GLN A 1 111 ? 3.719 -5.32 -2.586 1 98.69 111 GLN A C 1
ATOM 912 O O . GLN A 1 111 ? 2.934 -5.887 -3.348 1 98.69 111 GLN A O 1
ATOM 917 N N . ALA A 1 112 ? 3.432 -5.059 -1.328 1 98.56 112 ALA A N 1
ATOM 918 C CA . ALA A 1 112 ? 2.104 -5.355 -0.8 1 98.56 112 ALA A CA 1
ATOM 919 C C . ALA A 1 112 ? 1.021 -4.656 -1.617 1 98.56 112 ALA A C 1
ATOM 921 O O . ALA A 1 112 ? -0.046 -5.227 -1.861 1 98.56 112 ALA A O 1
ATOM 922 N N . TYR A 1 113 ? 1.275 -3.459 -2.008 1 98.38 113 TYR A N 1
ATOM 923 C CA . TYR A 1 113 ? 0.304 -2.744 -2.826 1 98.38 113 TYR A CA 1
ATOM 924 C C . TYR A 1 113 ? 0.108 -3.436 -4.168 1 98.38 113 TYR A C 1
ATOM 926 O O . TYR A 1 113 ? -1.013 -3.51 -4.68 1 98.38 113 TYR A O 1
ATOM 934 N N . PHE A 1 114 ? 1.205 -3.932 -4.758 1 98.62 114 PHE A N 1
ATOM 935 C CA . PHE A 1 114 ? 1.094 -4.684 -6 1 98.62 114 PHE A CA 1
ATOM 936 C C . PHE A 1 114 ? 0.225 -5.922 -5.809 1 98.62 114 PHE A C 1
ATOM 938 O O . PHE A 1 114 ? -0.582 -6.262 -6.676 1 98.62 114 PHE A O 1
ATOM 945 N N . GLU A 1 115 ? 0.39 -6.613 -4.703 1 98.62 115 GLU A N 1
ATOM 946 C CA . GLU A 1 115 ? -0.438 -7.785 -4.449 1 98.62 115 GLU A CA 1
ATOM 947 C C . GLU A 1 115 ? -1.92 -7.422 -4.422 1 98.62 115 GLU A C 1
ATOM 949 O O . GLU A 1 115 ? -2.764 -8.195 -4.879 1 98.62 115 GLU A O 1
ATOM 954 N N . TYR A 1 116 ? -2.207 -6.293 -3.865 1 98.5 116 TYR A N 1
ATOM 955 C CA . TYR A 1 116 ? -3.574 -5.785 -3.889 1 98.5 116 TYR A CA 1
ATOM 956 C C . TYR A 1 116 ? -4.043 -5.543 -5.32 1 98.5 116 TYR A C 1
ATOM 958 O O . TYR A 1 116 ? -5.141 -5.953 -5.699 1 98.5 116 TYR A O 1
ATOM 966 N N . ILE A 1 117 ? -3.211 -4.883 -6.117 1 98.25 117 ILE A N 1
ATOM 967 C CA . ILE A 1 117 ? -3.531 -4.605 -7.516 1 98.25 117 ILE A CA 1
ATOM 968 C C . ILE A 1 117 ? -3.758 -5.918 -8.258 1 98.25 117 ILE A C 1
ATOM 970 O O . ILE A 1 117 ? -4.648 -6.012 -9.109 1 98.25 117 ILE A O 1
ATOM 974 N N . HIS A 1 118 ? -2.941 -6.934 -7.957 1 98.69 118 HIS A N 1
ATOM 975 C CA . HIS A 1 118 ? -3.123 -8.234 -8.586 1 98.69 118 HIS A CA 1
ATOM 976 C C . HIS A 1 118 ? -4.504 -8.805 -8.289 1 98.69 118 HIS A C 1
ATOM 978 O O . HIS A 1 118 ? -5.211 -9.242 -9.195 1 98.69 118 HIS A O 1
ATOM 984 N N . SER A 1 119 ? -4.875 -8.75 -6.996 1 97.94 119 SER A N 1
ATOM 985 C CA . SER A 1 119 ? -6.195 -9.242 -6.617 1 97.94 119 SER A CA 1
ATOM 986 C C . SER A 1 119 ? -7.297 -8.484 -7.352 1 97.94 119 SER A C 1
ATOM 988 O O . SER A 1 119 ? -8.25 -9.086 -7.844 1 97.94 119 SER A O 1
ATOM 990 N N . ARG A 1 120 ? -7.148 -7.215 -7.441 1 97.38 120 ARG A N 1
ATOM 991 C CA . ARG A 1 120 ? -8.102 -6.398 -8.18 1 97.38 120 ARG A CA 1
ATOM 992 C C . ARG A 1 120 ? -8.133 -6.785 -9.656 1 97.38 120 ARG A C 1
ATOM 994 O O . ARG A 1 120 ? -9.188 -6.766 -10.289 1 97.38 120 ARG A O 1
ATOM 1001 N N . SER A 1 121 ? -7.008 -7.086 -10.195 1 98.25 121 SER A N 1
ATOM 1002 C CA . SER A 1 121 ? -6.883 -7.395 -11.617 1 98.25 121 SER A CA 1
ATOM 1003 C C . SER A 1 121 ? -7.629 -8.68 -11.969 1 98.25 121 SER A C 1
ATOM 1005 O O . SER A 1 121 ? -8.312 -8.75 -12.992 1 98.25 121 SER A O 1
ATOM 1007 N N . TYR A 1 122 ? -7.492 -9.688 -11.117 1 98.38 122 TYR A N 1
ATOM 1008 C CA . TYR A 1 122 ? -8.227 -10.922 -11.359 1 98.38 122 TYR A CA 1
ATOM 1009 C C . TYR A 1 122 ? -9.727 -10.688 -11.305 1 98.38 122 TYR A C 1
ATOM 1011 O O . TYR A 1 122 ? -10.477 -11.211 -12.141 1 98.38 122 TYR A O 1
ATOM 1019 N N . SER A 1 123 ? -10.156 -9.891 -10.352 1 97.38 123 SER A N 1
ATOM 1020 C CA . SER A 1 123 ? -11.57 -9.547 -10.258 1 97.38 123 SER A CA 1
ATOM 1021 C C . SER A 1 123 ? -12.023 -8.766 -11.484 1 97.38 123 SER A C 1
ATOM 1023 O O . SER A 1 123 ? -13.133 -8.961 -11.984 1 97.38 123 SER A O 1
ATOM 1025 N N . HIS A 1 124 ? -11.18 -7.859 -11.93 1 96.69 124 HIS A N 1
ATOM 1026 C CA . HIS A 1 124 ? -11.484 -7.078 -13.125 1 96.69 124 HIS A CA 1
ATOM 1027 C C . HIS A 1 124 ? -11.695 -7.984 -14.336 1 96.69 124 HIS A C 1
ATOM 1029 O O . HIS A 1 124 ? -12.633 -7.785 -15.109 1 96.69 124 HIS A O 1
ATOM 1035 N N . ILE A 1 125 ? -10.859 -8.969 -14.492 1 97.75 125 ILE A N 1
ATOM 1036 C CA . ILE A 1 125 ? -10.977 -9.938 -15.578 1 97.75 125 ILE A CA 1
ATOM 1037 C C . ILE A 1 125 ? -12.305 -10.68 -15.461 1 97.75 125 ILE A C 1
ATOM 1039 O O . ILE A 1 125 ? -13.078 -10.742 -16.422 1 97.75 125 ILE A O 1
ATOM 1043 N N . ILE A 1 126 ? -12.57 -11.172 -14.289 1 97.06 126 ILE A N 1
ATOM 1044 C CA . ILE A 1 126 ? -13.75 -12.008 -14.07 1 97.06 126 ILE A CA 1
ATOM 1045 C C . ILE A 1 126 ? -15.016 -11.188 -14.289 1 97.06 126 ILE A C 1
ATOM 1047 O O . ILE A 1 126 ? -15.961 -11.648 -14.938 1 97.06 126 ILE A O 1
ATOM 1051 N N . LYS A 1 127 ? -15.047 -9.953 -13.836 1 95.5 127 LYS A N 1
ATOM 1052 C CA . LYS A 1 127 ? -16.188 -9.055 -14.023 1 95.5 127 LYS A CA 1
ATOM 1053 C C . LYS A 1 127 ? -16.406 -8.75 -15.5 1 95.5 127 LYS A C 1
ATOM 1055 O O . LYS A 1 127 ? -17.547 -8.578 -15.938 1 95.5 127 LYS A O 1
ATOM 1060 N N . SER A 1 128 ? -15.336 -8.711 -16.234 1 95.06 128 SER A N 1
ATOM 1061 C CA . SER A 1 128 ? -15.414 -8.312 -17.625 1 95.06 128 SER A CA 1
ATOM 1062 C C . SER A 1 128 ? -15.82 -9.477 -18.516 1 95.06 128 SER A C 1
ATOM 1064 O O . SER A 1 128 ? -16.531 -9.297 -19.516 1 95.06 128 SER A O 1
ATOM 1066 N N . VAL A 1 129 ? -15.406 -10.641 -18.203 1 95.5 129 VAL A N 1
ATOM 1067 C CA . VAL A 1 129 ? -15.523 -11.781 -19.109 1 95.5 129 VAL A CA 1
ATOM 1068 C C . VAL A 1 129 ? -16.781 -12.586 -18.766 1 95.5 129 VAL A C 1
ATOM 1070 O O . VAL A 1 129 ? -17.438 -13.125 -19.656 1 95.5 129 VAL A O 1
ATOM 1073 N N . PHE A 1 130 ? -17.094 -12.617 -17.516 1 92.56 130 PHE A N 1
ATOM 1074 C CA . PHE A 1 130 ? -18.141 -13.539 -17.109 1 92.56 130 PHE A CA 1
ATOM 1075 C C . PHE A 1 130 ? -19.391 -12.773 -16.672 1 92.56 130 PHE A C 1
ATOM 1077 O O . PHE A 1 130 ? -19.312 -11.812 -15.914 1 92.56 130 PHE A O 1
ATOM 1084 N N . PRO A 1 131 ? -20.547 -13.211 -17.109 1 89 131 PRO A N 1
ATOM 1085 C CA . PRO A 1 131 ? -21.797 -12.523 -16.766 1 89 131 PRO A CA 1
ATOM 1086 C C . PRO A 1 131 ? -22.125 -12.586 -15.281 1 89 131 PRO A C 1
ATOM 1088 O O . PRO A 1 131 ? -22.766 -11.68 -14.742 1 89 131 PRO A O 1
ATOM 1091 N N . ASN A 1 132 ? -21.719 -13.68 -14.633 1 91.44 132 ASN A N 1
ATOM 1092 C CA . ASN A 1 132 ? -21.922 -13.844 -13.203 1 91.44 132 ASN A CA 1
ATOM 1093 C C . ASN A 1 132 ? -20.594 -14.023 -12.461 1 91.44 132 ASN A C 1
ATOM 1095 O O . ASN A 1 132 ? -20.312 -15.109 -11.953 1 91.44 132 ASN A O 1
ATOM 1099 N N . PRO A 1 133 ? -19.875 -12.969 -12.328 1 93.44 133 PRO A N 1
ATOM 1100 C CA . PRO A 1 133 ? -18.516 -13.055 -11.781 1 93.44 133 PRO A CA 1
ATOM 1101 C C . PRO A 1 133 ? -18.484 -13.625 -10.367 1 93.44 133 PRO A C 1
ATOM 1103 O O . PRO A 1 133 ? -17.594 -14.406 -10.031 1 93.44 133 PRO A O 1
ATOM 1106 N N . THR A 1 134 ? -19.453 -13.32 -9.539 1 93.31 134 THR A N 1
ATOM 1107 C CA . THR A 1 134 ? -19.469 -13.758 -8.148 1 93.31 134 THR A CA 1
ATOM 1108 C C . THR A 1 134 ? -19.625 -15.273 -8.062 1 93.31 134 THR A C 1
ATOM 1110 O O . THR A 1 134 ? -19.031 -15.914 -7.188 1 93.31 134 THR A O 1
ATOM 1113 N N . ASP A 1 135 ? -20.359 -15.797 -8.977 1 94.25 135 ASP A N 1
ATOM 1114 C CA . ASP A 1 135 ? -20.578 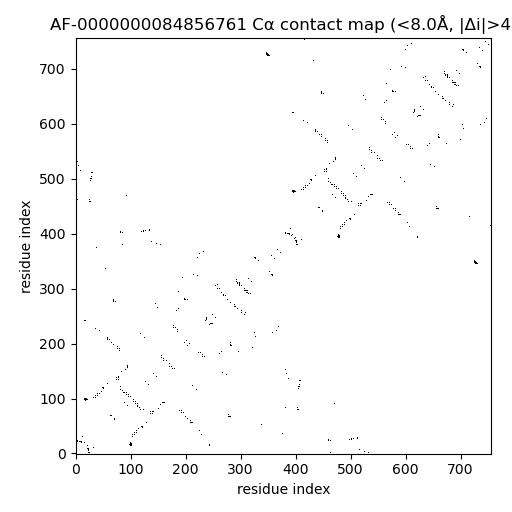-17.25 -8.992 1 94.25 135 ASP A CA 1
ATOM 1115 C C . ASP A 1 135 ? -19.281 -18 -9.281 1 94.25 135 ASP A C 1
ATOM 1117 O O . ASP A 1 135 ? -19.078 -19.094 -8.781 1 94.25 135 ASP A O 1
ATOM 1121 N N . VAL A 1 136 ? -18.453 -17.406 -10.094 1 94.62 136 VAL A N 1
ATOM 1122 C CA . VAL A 1 136 ? -17.188 -18.031 -10.438 1 94.62 136 VAL A CA 1
ATOM 1123 C C . VAL A 1 136 ? -16.328 -18.188 -9.18 1 94.62 136 VAL A C 1
ATOM 1125 O O . VAL A 1 136 ? -15.906 -19.297 -8.836 1 94.62 136 VAL A O 1
ATOM 1128 N N . PHE A 1 137 ? -16.203 -17.109 -8.422 1 93.75 137 PHE A N 1
ATOM 1129 C CA . PHE A 1 137 ? -15.414 -17.156 -7.195 1 93.75 137 PHE A CA 1
ATOM 1130 C C . PHE A 1 137 ? -16.031 -18.094 -6.172 1 93.75 137 PHE A C 1
ATOM 1132 O O . PHE A 1 137 ? -15.344 -18.891 -5.555 1 93.75 137 PHE A O 1
ATOM 1139 N N . ASP A 1 138 ? -17.328 -18.016 -6.004 1 94.75 138 ASP A N 1
ATOM 1140 C CA . ASP A 1 138 ? -18.031 -18.781 -4.98 1 94.75 138 ASP A CA 1
ATOM 1141 C C . ASP A 1 138 ? -17.906 -20.281 -5.25 1 94.75 138 ASP A C 1
ATOM 1143 O O . ASP A 1 138 ? -17.797 -21.078 -4.316 1 94.75 138 ASP A O 1
ATOM 1147 N N . GLU A 1 139 ? -17.953 -20.656 -6.434 1 96.31 139 GLU A N 1
ATOM 1148 C CA . GLU A 1 139 ? -17.891 -22.062 -6.801 1 96.31 139 GLU A CA 1
ATOM 1149 C C . GLU A 1 139 ? -16.469 -22.594 -6.73 1 96.31 139 GLU A C 1
ATOM 1151 O O . GLU A 1 139 ? -16.203 -23.594 -6.055 1 96.31 139 GLU A O 1
ATOM 1156 N N . TYR A 1 140 ? -15.539 -21.938 -7.395 1 97.19 140 TYR A N 1
ATOM 1157 C CA . TYR A 1 140 ? -14.211 -22.484 -7.617 1 97.19 140 TYR A CA 1
ATOM 1158 C C . TYR A 1 140 ? -13.383 -22.453 -6.34 1 97.19 140 TYR A C 1
ATOM 1160 O O . TYR A 1 140 ? -12.523 -23.312 -6.125 1 97.19 140 TYR A O 1
ATOM 1168 N N . CYS A 1 141 ? -13.602 -21.453 -5.469 1 95.5 141 CYS A N 1
ATOM 1169 C CA . CYS A 1 141 ? -12.797 -21.344 -4.258 1 95.5 141 CYS A CA 1
ATOM 1170 C C . CYS A 1 141 ? -13.117 -22.484 -3.293 1 95.5 141 CYS A C 1
ATOM 1172 O O . CYS A 1 141 ? -12.375 -22.719 -2.336 1 95.5 141 CYS A O 1
ATOM 1174 N N . GLU A 1 142 ? -14.195 -23.203 -3.555 1 95.38 142 GLU A N 1
ATOM 1175 C CA . GLU A 1 142 ? -14.609 -24.281 -2.658 1 95.38 142 GLU A CA 1
ATOM 1176 C C . GLU A 1 142 ? -14.039 -25.625 -3.104 1 95.38 142 GLU A C 1
ATOM 1178 O O . GLU A 1 142 ? -14.07 -26.594 -2.35 1 95.38 142 GLU A O 1
ATOM 1183 N N . TYR A 1 143 ? -13.516 -25.703 -4.352 1 96.69 143 TYR A N 1
ATOM 1184 C CA . TYR A 1 143 ? -12.828 -26.922 -4.746 1 96.69 143 TYR A CA 1
ATOM 1185 C C . TYR A 1 143 ? -11.609 -27.156 -3.869 1 96.69 143 TYR A C 1
ATOM 1187 O O . TYR A 1 143 ? -10.758 -26.281 -3.715 1 96.69 143 TYR A O 1
ATOM 1195 N N . PRO A 1 144 ? -11.484 -28.328 -3.305 1 96.31 144 PRO A N 1
ATOM 1196 C CA . PRO A 1 144 ? -10.375 -28.594 -2.383 1 96.31 144 PRO A CA 1
ATOM 1197 C C . PRO A 1 144 ? -9.008 -28.359 -3.018 1 96.31 144 PRO A C 1
ATOM 1199 O O . PRO A 1 144 ? -8.078 -27.922 -2.34 1 96.31 144 PRO A O 1
ATOM 1202 N N . GLU A 1 145 ? -8.852 -28.656 -4.359 1 96.62 145 GLU A N 1
ATOM 1203 C CA . GLU A 1 145 ? -7.594 -28.484 -5.082 1 96.62 145 GLU A CA 1
ATOM 1204 C C . GLU A 1 145 ? -7.172 -27.016 -5.117 1 96.62 145 GLU A C 1
ATOM 1206 O O . GLU A 1 145 ? -5.988 -26.703 -5.242 1 96.62 145 GLU A O 1
ATOM 1211 N N . ILE A 1 146 ? -8.172 -26.125 -4.984 1 96.62 146 ILE A N 1
ATOM 1212 C CA . ILE A 1 146 ? -7.906 -24.688 -5.012 1 96.62 146 ILE A CA 1
ATOM 1213 C C . ILE A 1 146 ? -7.805 -24.156 -3.584 1 96.62 146 ILE A C 1
ATOM 1215 O O . ILE A 1 146 ? -6.816 -23.516 -3.223 1 96.62 146 ILE A O 1
ATOM 1219 N N . LYS A 1 147 ? -8.719 -24.516 -2.738 1 94.62 147 LYS A N 1
ATOM 1220 C CA . LYS A 1 147 ? -8.906 -24 -1.389 1 94.62 147 LYS A CA 1
ATOM 1221 C C . LYS A 1 147 ? -7.695 -24.281 -0.509 1 94.62 147 LYS A C 1
ATOM 1223 O O . LYS A 1 147 ? -7.328 -23.469 0.338 1 94.62 147 LYS A O 1
ATOM 1228 N N . THR A 1 148 ? -7.035 -25.359 -0.705 1 95.19 148 THR A N 1
ATOM 1229 C CA . THR A 1 148 ? -6 -25.797 0.229 1 95.19 148 THR A CA 1
ATOM 1230 C C . THR A 1 148 ? -4.617 -25.359 -0.256 1 95.19 148 THR A C 1
ATOM 1232 O O . THR A 1 148 ? -3.633 -25.5 0.472 1 95.19 148 THR A O 1
ATOM 1235 N N . ARG A 1 149 ? -4.469 -24.828 -1.449 1 96.25 149 ARG A N 1
ATOM 1236 C CA . ARG A 1 149 ? -3.176 -24.547 -2.064 1 96.25 149 ARG A CA 1
ATOM 1237 C C . ARG A 1 149 ? -2.434 -23.453 -1.291 1 96.25 149 ARG A C 1
ATOM 1239 O O . ARG A 1 149 ? -1.204 -23.391 -1.337 1 96.25 149 ARG A O 1
ATOM 1246 N N . ILE A 1 150 ? -3.199 -22.609 -0.553 1 96.25 150 ILE A N 1
ATOM 1247 C CA . ILE A 1 150 ? -2.574 -21.469 0.114 1 96.25 150 ILE A CA 1
ATOM 1248 C C . ILE A 1 150 ? -2.238 -21.844 1.558 1 96.25 150 ILE A C 1
ATOM 1250 O O . ILE A 1 150 ? -1.675 -21.031 2.297 1 96.25 150 ILE A O 1
ATOM 1254 N N . ASN A 1 151 ? -2.508 -23.062 2.018 1 96.06 151 ASN A N 1
ATOM 1255 C CA . ASN A 1 151 ? -2.432 -23.422 3.43 1 96.06 151 ASN A CA 1
ATOM 1256 C C . ASN A 1 151 ? -1.01 -23.281 3.969 1 96.06 151 ASN A C 1
ATOM 1258 O O . ASN A 1 151 ? -0.811 -22.812 5.094 1 96.06 151 ASN A O 1
ATOM 1262 N N . ASP A 1 152 ? -0.029 -23.656 3.164 1 96.38 152 ASP A N 1
ATOM 1263 C CA . ASP A 1 152 ? 1.354 -23.547 3.617 1 96.38 152 ASP A CA 1
ATOM 1264 C C . ASP A 1 152 ? 1.748 -22.094 3.848 1 96.38 152 ASP A C 1
ATOM 1266 O O . ASP A 1 152 ? 2.498 -21.781 4.777 1 96.38 152 ASP A O 1
ATOM 1270 N N . GLU A 1 153 ? 1.312 -21.203 2.957 1 96.31 153 GLU A N 1
ATOM 1271 C CA . GLU A 1 153 ? 1.586 -19.781 3.115 1 96.31 153 GLU A CA 1
ATOM 1272 C C . GLU A 1 153 ? 0.895 -19.219 4.355 1 96.31 153 GLU A C 1
ATOM 1274 O O . GLU A 1 153 ? 1.487 -18.438 5.102 1 96.31 153 GLU A O 1
ATOM 1279 N N . ILE A 1 154 ? -0.362 -19.641 4.586 1 96.12 154 ILE A N 1
ATOM 1280 C CA . ILE A 1 154 ? -1.093 -19.203 5.773 1 96.12 154 ILE A CA 1
ATOM 1281 C C . ILE A 1 154 ? -0.337 -19.641 7.027 1 96.12 154 ILE A C 1
ATOM 1283 O O . ILE A 1 154 ? -0.103 -18.828 7.926 1 96.12 154 ILE A O 1
ATOM 1287 N N . ASP A 1 155 ? 0.096 -20.906 7.059 1 96.81 155 ASP A N 1
ATOM 1288 C CA . ASP A 1 155 ? 0.816 -21.438 8.211 1 96.81 155 ASP A CA 1
ATOM 1289 C C . ASP A 1 155 ? 2.125 -20.672 8.438 1 96.81 155 ASP A C 1
ATOM 1291 O O . ASP A 1 155 ? 2.51 -20.422 9.578 1 96.81 155 ASP A O 1
ATOM 1295 N N . THR A 1 156 ? 2.803 -20.375 7.383 1 96.88 156 THR A N 1
ATOM 1296 C CA . THR A 1 156 ? 4.066 -19.656 7.449 1 96.88 156 THR A CA 1
ATOM 1297 C C . THR A 1 156 ? 3.871 -18.281 8.086 1 96.88 156 THR A C 1
ATOM 1299 O O . THR A 1 156 ? 4.574 -17.922 9.039 1 96.88 156 THR A O 1
ATOM 1302 N N . TYR A 1 157 ? 2.92 -17.516 7.641 1 96.81 157 TYR A N 1
ATOM 1303 C CA . TYR A 1 157 ? 2.668 -16.188 8.188 1 96.81 157 TYR A CA 1
ATOM 1304 C C . TYR A 1 157 ? 2.176 -16.266 9.625 1 96.81 157 TYR A C 1
ATOM 1306 O O . TYR A 1 157 ? 2.566 -15.461 10.469 1 96.81 157 TYR A O 1
ATOM 1314 N N . GLU A 1 158 ? 1.343 -17.25 9.906 1 94.5 158 GLU A N 1
ATOM 1315 C CA . GLU A 1 158 ? 0.813 -17.406 11.258 1 94.5 158 GLU A CA 1
ATOM 1316 C C . GLU A 1 158 ? 1.929 -17.703 12.258 1 94.5 158 GLU A C 1
ATOM 1318 O O . GLU A 1 158 ? 1.854 -17.312 13.422 1 94.5 158 GLU A O 1
ATOM 1323 N N . SER A 1 159 ? 2.967 -18.375 11.812 1 95.94 159 SER A N 1
ATOM 1324 C CA . SER A 1 159 ? 4.105 -18.672 12.672 1 95.94 159 SER A CA 1
ATOM 1325 C C . SER A 1 159 ? 4.844 -17.391 13.078 1 95.94 159 SER A C 1
ATOM 1327 O O . SER A 1 159 ? 5.617 -17.406 14.039 1 95.94 159 SER A O 1
ATOM 1329 N N . LEU A 1 160 ? 4.602 -16.328 12.344 1 96.31 160 LEU A N 1
ATOM 1330 C CA . LEU A 1 160 ? 5.285 -15.062 12.594 1 96.31 160 LEU A CA 1
ATOM 1331 C C . LEU A 1 160 ? 4.387 -14.102 13.367 1 96.31 160 LEU A C 1
ATOM 1333 O O . LEU A 1 160 ? 4.801 -12.984 13.695 1 96.31 160 LEU A O 1
ATOM 1337 N N . GLU A 1 161 ? 3.17 -14.492 13.641 1 89.69 161 GLU A N 1
ATOM 1338 C CA . GLU A 1 161 ? 2.217 -13.602 14.289 1 89.69 161 GLU A CA 1
ATOM 1339 C C . GLU A 1 161 ? 2.609 -13.336 15.742 1 89.69 161 GLU A C 1
ATOM 1341 O O . GLU A 1 161 ? 3.168 -14.211 16.406 1 89.69 161 GLU A O 1
ATOM 1346 N N . GLY A 1 162 ? 2.342 -12.148 16.188 1 78.88 162 GLY A N 1
ATOM 1347 C CA . GLY A 1 162 ? 2.609 -11.773 17.562 1 78.88 162 GLY A CA 1
ATOM 1348 C C . GLY A 1 162 ? 3.939 -11.07 17.75 1 78.88 162 GLY A C 1
ATOM 1349 O O . GLY A 1 162 ? 4.566 -10.656 16.766 1 78.88 162 GLY A O 1
ATOM 1350 N N . SER A 1 163 ? 4.328 -10.766 18.938 1 78.69 163 SER A N 1
ATOM 1351 C CA . SER A 1 163 ? 5.605 -10.125 19.25 1 78.69 163 SER A CA 1
ATOM 1352 C C . SER A 1 163 ? 6.738 -11.148 19.297 1 78.69 163 SER A C 1
ATOM 1354 O O . SER A 1 163 ? 6.75 -12.023 20.156 1 78.69 163 SER A O 1
ATOM 1356 N N . LEU A 1 164 ? 7.645 -11.047 18.359 1 90.88 164 LEU A N 1
ATOM 1357 C CA . LEU A 1 164 ? 8.773 -11.961 18.297 1 90.88 164 LEU A CA 1
ATOM 1358 C C . LEU A 1 164 ? 9.984 -11.383 19.016 1 90.88 164 LEU A C 1
ATOM 1360 O O . LEU A 1 164 ? 10.367 -10.242 18.781 1 90.88 164 LEU A O 1
ATOM 1364 N N . GLU A 1 165 ? 10.539 -12.219 19.906 1 94.31 165 GLU A N 1
ATOM 1365 C CA . GLU A 1 165 ? 11.805 -11.852 20.547 1 94.31 165 GLU A CA 1
ATOM 1366 C C . GLU A 1 165 ? 12.992 -12.242 19.672 1 94.31 165 GLU A C 1
ATOM 1368 O O . GLU A 1 165 ? 12.914 -13.195 18.891 1 94.31 165 GLU A O 1
ATOM 1373 N N . GLU A 1 166 ? 14 -11.508 19.844 1 96.38 166 GLU A N 1
ATOM 1374 C CA . GLU A 1 166 ? 15.195 -11.852 19.078 1 96.38 166 GLU A CA 1
ATOM 1375 C C . GLU A 1 166 ? 15.852 -13.117 19.625 1 96.38 166 GLU A C 1
ATOM 1377 O O . GLU A 1 166 ? 16.516 -13.078 20.672 1 96.38 166 GLU A O 1
ATOM 1382 N N . ASN A 1 167 ? 15.734 -14.18 19 1 97.69 167 ASN A N 1
ATOM 1383 C CA . ASN A 1 167 ? 16.422 -15.445 19.234 1 97.69 167 ASN A CA 1
ATOM 1384 C C . ASN A 1 167 ? 16.5 -16.297 17.969 1 97.69 167 ASN A C 1
ATOM 1386 O O . ASN A 1 167 ? 15.883 -15.969 16.953 1 97.69 167 ASN A O 1
ATOM 1390 N N . ASP A 1 168 ? 17.234 -17.312 18 1 97.62 168 ASP A N 1
ATOM 1391 C CA . ASP A 1 168 ? 17.531 -18.078 16.797 1 97.62 168 ASP A CA 1
ATOM 1392 C C . ASP A 1 168 ? 16.297 -18.797 16.266 1 97.62 168 ASP A C 1
ATOM 1394 O O . ASP A 1 168 ? 16.125 -18.969 15.055 1 97.62 168 ASP A O 1
ATOM 1398 N N . GLU A 1 169 ? 15.422 -19.203 17.172 1 97.19 169 GLU A N 1
ATOM 1399 C CA . GLU A 1 169 ? 14.18 -19.844 16.75 1 97.19 169 GLU A CA 1
ATOM 1400 C C . GLU A 1 169 ? 13.328 -18.922 15.898 1 97.19 169 GLU A C 1
ATOM 1402 O O . GLU A 1 169 ? 12.852 -19.312 14.828 1 97.19 169 GLU A O 1
ATOM 1407 N N . ASN A 1 170 ? 13.18 -17.703 16.406 1 97.94 170 ASN A N 1
ATOM 1408 C CA . ASN A 1 170 ? 12.375 -16.719 15.672 1 97.94 170 ASN A CA 1
ATOM 1409 C C . ASN A 1 170 ? 13.078 -16.25 14.406 1 97.94 170 ASN A C 1
ATOM 1411 O O . ASN A 1 170 ? 12.438 -15.984 13.391 1 97.94 170 ASN A O 1
ATOM 1415 N N . LYS A 1 171 ? 14.398 -16.141 14.453 1 98.31 171 LYS A N 1
ATOM 1416 C CA . LYS A 1 171 ? 15.164 -15.805 13.258 1 98.31 171 LYS A CA 1
ATOM 1417 C C . LYS A 1 171 ? 14.984 -16.859 12.172 1 98.31 171 LYS A C 1
ATOM 1419 O O . LYS A 1 171 ? 14.852 -16.531 10.992 1 98.31 171 LYS A O 1
ATOM 1424 N N . LEU A 1 172 ? 14.938 -18.078 12.578 1 98.12 172 LEU A N 1
ATOM 1425 C CA . LEU A 1 172 ? 14.75 -19.172 11.633 1 98.12 172 LEU A CA 1
ATOM 1426 C C . LEU A 1 172 ? 13.352 -19.125 11.008 1 98.12 172 LEU A C 1
ATOM 1428 O O . LEU A 1 172 ? 13.18 -19.422 9.828 1 98.12 172 LEU A O 1
ATOM 1432 N N . LYS A 1 173 ? 12.336 -18.75 11.805 1 98.06 173 LYS A N 1
ATOM 1433 C CA . LYS A 1 173 ? 10.992 -18.578 11.258 1 98.06 173 LYS A CA 1
ATOM 1434 C C . LYS A 1 173 ? 10.969 -17.5 10.18 1 98.06 173 LYS A C 1
ATOM 1436 O O . LYS A 1 173 ? 10.312 -17.672 9.148 1 98.06 173 LYS A O 1
ATOM 1441 N N . ILE A 1 174 ? 11.688 -16.406 10.43 1 98.5 174 ILE A N 1
ATOM 1442 C CA . ILE A 1 174 ? 11.75 -15.32 9.469 1 98.5 174 ILE A CA 1
ATOM 1443 C C . ILE A 1 174 ? 12.445 -15.797 8.195 1 98.5 174 ILE A C 1
ATOM 1445 O O . ILE A 1 174 ? 11.977 -15.531 7.086 1 98.5 174 ILE A O 1
ATOM 1449 N N . LEU A 1 175 ? 13.562 -16.516 8.328 1 98.44 175 LEU A N 1
ATOM 1450 C CA . LEU A 1 175 ? 14.281 -17.047 7.172 1 98.44 175 LEU A CA 1
ATOM 1451 C C . LEU A 1 175 ? 13.398 -17.984 6.363 1 98.44 175 LEU A C 1
ATOM 1453 O O . LEU A 1 175 ? 13.375 -17.922 5.133 1 98.44 175 LEU A O 1
ATOM 1457 N N . GLU A 1 176 ? 12.695 -18.828 7.062 1 97.88 176 GLU A N 1
ATOM 1458 C CA . GLU A 1 176 ? 11.789 -19.75 6.387 1 97.88 176 GLU A CA 1
ATOM 1459 C C . GLU A 1 176 ? 10.703 -19 5.625 1 97.88 176 GLU A C 1
ATOM 1461 O O . GLU A 1 176 ? 10.352 -19.359 4.5 1 97.88 176 GLU A O 1
ATOM 1466 N N . ALA A 1 177 ? 10.156 -18 6.277 1 98.25 177 ALA A N 1
ATOM 1467 C CA . ALA A 1 177 ? 9.148 -17.188 5.605 1 98.25 177 ALA A CA 1
ATOM 1468 C C . ALA A 1 177 ? 9.711 -16.531 4.344 1 98.25 177 ALA A C 1
ATOM 1470 O O . ALA A 1 177 ? 9.07 -16.547 3.293 1 98.25 177 ALA A O 1
ATOM 1471 N N . CYS A 1 178 ? 10.906 -15.992 4.43 1 98.38 178 CYS A N 1
ATOM 1472 C CA . CYS A 1 178 ? 11.539 -15.367 3.273 1 98.38 178 CYS A CA 1
ATOM 1473 C C . CYS A 1 178 ? 11.758 -16.375 2.154 1 98.38 178 CYS A C 1
ATOM 1475 O O . CYS A 1 178 ? 11.531 -16.078 0.981 1 98.38 178 CYS A O 1
ATOM 1477 N N . LEU A 1 179 ? 12.125 -17.562 2.488 1 97.94 179 LEU A N 1
ATOM 1478 C CA . LEU A 1 179 ? 12.328 -18.609 1.501 1 97.94 179 LEU A CA 1
ATOM 1479 C C . LEU A 1 179 ? 11.008 -19 0.842 1 97.94 179 LEU A C 1
ATOM 1481 O O . LEU A 1 179 ? 10.938 -19.125 -0.382 1 97.94 179 LEU A O 1
ATOM 1485 N N . ARG A 1 180 ? 10 -19.188 1.633 1 98.12 180 ARG A N 1
ATOM 1486 C CA . ARG A 1 180 ? 8.695 -19.562 1.096 1 98.12 180 ARG A CA 1
ATOM 1487 C C . ARG A 1 180 ? 8.141 -18.484 0.184 1 98.12 180 ARG A C 1
ATOM 1489 O O . ARG A 1 180 ? 7.527 -18.781 -0.842 1 98.12 180 ARG A O 1
ATOM 1496 N N . ILE A 1 181 ? 8.359 -17.203 0.59 1 98.19 181 ILE A N 1
ATOM 1497 C CA . ILE A 1 181 ? 7.914 -16.094 -0.254 1 98.19 181 ILE A CA 1
ATOM 1498 C C . ILE A 1 181 ? 8.703 -16.094 -1.56 1 98.19 181 ILE A C 1
ATOM 1500 O O . ILE A 1 181 ? 8.148 -15.836 -2.629 1 98.19 181 ILE A O 1
ATOM 1504 N N . GLN A 1 182 ? 9.977 -16.422 -1.517 1 95.62 182 GLN A N 1
ATOM 1505 C CA . GLN A 1 182 ? 10.797 -16.562 -2.715 1 95.62 182 GLN A CA 1
ATOM 1506 C C . GLN A 1 182 ? 10.195 -17.562 -3.688 1 95.62 182 GLN A C 1
ATOM 1508 O O . GLN A 1 182 ? 10.07 -17.281 -4.883 1 95.62 182 GLN A O 1
ATOM 1513 N N . PHE A 1 183 ? 9.805 -18.672 -3.195 1 97.88 183 PHE A N 1
ATOM 1514 C CA . PHE A 1 183 ? 9.266 -19.734 -4.043 1 97.88 183 PHE A CA 1
ATOM 1515 C C . PHE A 1 183 ? 7.836 -19.406 -4.477 1 97.88 183 PHE A C 1
ATOM 1517 O O . PHE A 1 183 ? 7.41 -19.781 -5.566 1 97.88 183 PHE A O 1
ATOM 1524 N N . LEU A 1 184 ? 7.105 -18.703 -3.586 1 98.06 184 LEU A N 1
ATOM 1525 C CA . LEU A 1 184 ? 5.777 -18.234 -3.965 1 98.06 184 LEU A CA 1
ATOM 1526 C C . LEU A 1 184 ? 5.848 -17.328 -5.184 1 98.06 184 LEU A C 1
ATOM 1528 O O . LEU A 1 184 ? 5.125 -17.531 -6.16 1 98.06 184 LEU A O 1
ATOM 1532 N N . GLU A 1 185 ? 6.781 -16.328 -5.152 1 96.62 185 GLU A N 1
ATOM 1533 C CA . GLU A 1 185 ? 6.918 -15.336 -6.203 1 96.62 185 GLU A CA 1
ATOM 1534 C C . GLU A 1 185 ? 7.512 -15.945 -7.473 1 96.62 185 GLU A C 1
ATOM 1536 O O . GLU A 1 185 ? 7.25 -15.469 -8.578 1 96.62 185 GLU A O 1
ATOM 1541 N N . GLY A 1 186 ? 8.227 -17.031 -7.324 1 96.56 186 GLY A N 1
ATOM 1542 C CA . GLY A 1 186 ? 9.047 -17.453 -8.445 1 96.56 186 GLY A CA 1
ATOM 1543 C C . GLY A 1 186 ? 8.648 -18.812 -8.992 1 96.56 186 GLY A C 1
ATOM 1544 O O . GLY A 1 186 ? 9.203 -19.281 -9.992 1 96.56 186 GLY A O 1
ATOM 1545 N N . VAL A 1 187 ? 7.68 -19.484 -8.328 1 98.12 187 VAL A N 1
ATOM 1546 C CA . VAL A 1 187 ? 7.352 -20.828 -8.805 1 98.12 187 VAL A CA 1
ATOM 1547 C C . VAL A 1 187 ? 5.852 -21.078 -8.672 1 98.12 187 VAL A C 1
ATOM 1549 O O . VAL A 1 187 ? 5.195 -21.5 -9.625 1 98.12 187 VAL A O 1
ATOM 1552 N N . LYS A 1 188 ? 5.227 -20.719 -7.598 1 97.62 188 LYS A N 1
ATOM 1553 C CA . LYS A 1 188 ? 3.875 -21.141 -7.254 1 97.62 188 LYS A CA 1
ATOM 1554 C C . LYS A 1 188 ? 2.846 -20.547 -8.203 1 97.62 188 LYS A C 1
ATOM 1556 O O . LYS A 1 188 ? 1.726 -21.047 -8.32 1 97.62 188 LYS A O 1
ATOM 1561 N N . PHE A 1 189 ? 3.123 -19.516 -8.906 1 97.38 189 PHE A N 1
ATOM 1562 C CA . PHE A 1 189 ? 2.195 -18.922 -9.859 1 97.38 189 PHE A CA 1
ATOM 1563 C C . PHE A 1 189 ? 2.506 -19.391 -11.281 1 97.38 189 PHE A C 1
ATOM 1565 O O . PHE A 1 189 ? 1.72 -19.156 -12.203 1 97.38 189 PHE A O 1
ATOM 1572 N N . TYR A 1 190 ? 3.541 -20.078 -11.516 1 97.81 190 TYR A N 1
ATOM 1573 C CA . TYR A 1 190 ? 4.117 -20.203 -12.852 1 97.81 190 TYR A CA 1
ATOM 1574 C C . TYR A 1 190 ? 3.326 -21.188 -13.695 1 97.81 190 TYR A C 1
ATOM 1576 O O . TYR A 1 190 ? 3.188 -21 -14.906 1 97.81 190 TYR A O 1
ATOM 1584 N N . VAL A 1 191 ? 2.836 -22.266 -13.055 1 98.69 191 VAL A N 1
ATOM 1585 C CA . VAL A 1 191 ? 2.006 -23.188 -13.82 1 98.69 191 VAL A CA 1
ATOM 1586 C C . VAL A 1 191 ? 0.747 -22.469 -14.305 1 98.69 191 VAL A C 1
ATOM 1588 O O . VAL A 1 191 ? 0.306 -22.672 -15.438 1 98.69 191 VAL A O 1
ATOM 1591 N N . SER A 1 192 ? 0.165 -21.641 -13.438 1 98.69 192 SER A N 1
ATOM 1592 C CA . SER A 1 192 ? -1.028 -20.875 -13.805 1 98.69 192 SER A CA 1
ATOM 1593 C C . SER A 1 192 ? -0.732 -19.891 -14.93 1 98.69 192 SER A C 1
ATOM 1595 O O . SER A 1 192 ? -1.524 -19.75 -15.867 1 98.69 192 SER A O 1
ATOM 1597 N N . PHE A 1 193 ? 0.394 -19.203 -14.867 1 98.62 193 PHE A N 1
ATOM 1598 C CA . PHE A 1 193 ? 0.801 -18.312 -15.953 1 98.62 193 PHE A CA 1
ATOM 1599 C C . PHE A 1 193 ? 1.003 -19.094 -17.25 1 98.62 193 PHE A C 1
ATOM 1601 O O . PHE A 1 193 ? 0.461 -18.719 -18.281 1 98.62 193 PHE A O 1
ATOM 1608 N N . LEU A 1 194 ? 1.737 -20.172 -17.141 1 98.75 194 LEU A N 1
ATOM 1609 C CA . LEU A 1 194 ? 2.086 -21 -18.281 1 98.75 194 LEU A CA 1
ATOM 1610 C C . LEU A 1 194 ? 0.833 -21.5 -19 1 98.75 194 LEU A C 1
ATOM 1612 O O . LEU A 1 194 ? 0.724 -21.391 -20.219 1 98.75 194 LEU A O 1
ATOM 1616 N N . THR A 1 195 ? -0.108 -22.062 -18.266 1 98.81 195 THR A N 1
ATOM 1617 C CA . THR A 1 195 ? -1.297 -22.641 -18.875 1 98.81 195 THR A CA 1
ATOM 1618 C C . THR A 1 195 ? -2.152 -21.562 -19.531 1 98.81 195 THR A C 1
ATOM 1620 O O . THR A 1 195 ? -2.713 -21.766 -20.609 1 98.81 195 THR A O 1
ATOM 1623 N N . THR A 1 196 ? -2.248 -20.391 -18.875 1 98.62 196 THR A N 1
ATOM 1624 C CA . THR A 1 196 ? -2.967 -19.266 -19.484 1 98.62 196 THR A CA 1
ATOM 1625 C C . THR A 1 196 ? -2.309 -18.859 -20.797 1 98.62 196 THR A C 1
ATOM 1627 O O . THR A 1 196 ? -2.992 -18.625 -21.797 1 98.62 196 THR A O 1
ATOM 1630 N N . TYR A 1 197 ? -0.981 -18.812 -20.828 1 98.38 197 TYR A N 1
ATOM 1631 C CA . TYR A 1 197 ? -0.234 -18.438 -22.031 1 98.38 197 TYR A CA 1
ATOM 1632 C C . TYR A 1 197 ? -0.48 -19.438 -23.156 1 98.38 197 TYR A C 1
ATOM 1634 O O . TYR A 1 197 ? -0.748 -19.047 -24.297 1 98.38 197 TYR A O 1
ATOM 1642 N N . MET A 1 198 ? -0.405 -20.719 -22.844 1 98.62 198 MET A N 1
ATOM 1643 C CA . MET A 1 198 ? -0.531 -21.781 -23.844 1 98.62 198 MET A CA 1
ATOM 1644 C C . MET A 1 198 ? -1.953 -21.844 -24.391 1 98.62 198 MET A C 1
ATOM 1646 O O . MET A 1 198 ? -2.156 -22.078 -25.594 1 98.62 198 MET A O 1
ATOM 1650 N N . ILE A 1 199 ? -2.92 -21.609 -23.531 1 98.62 199 ILE A N 1
ATOM 1651 C CA . ILE A 1 199 ? -4.312 -21.578 -23.969 1 98.62 199 ILE A CA 1
ATOM 1652 C C . ILE A 1 199 ? -4.52 -20.422 -24.953 1 98.62 199 ILE A C 1
ATOM 1654 O O . ILE A 1 199 ? -5.105 -20.625 -26.031 1 98.62 199 ILE A O 1
ATOM 1658 N N . ASN A 1 200 ? -4.047 -19.266 -24.594 1 98.06 200 ASN A N 1
ATOM 1659 C CA . ASN A 1 200 ? -4.227 -18.125 -25.484 1 98.06 200 ASN A CA 1
ATOM 1660 C C . ASN A 1 200 ? -3.508 -18.328 -26.812 1 98.06 200 ASN A C 1
ATOM 1662 O O . ASN A 1 200 ? -4.031 -17.969 -27.859 1 98.06 200 ASN A O 1
ATOM 1666 N N . LYS A 1 201 ? -2.352 -18.875 -26.797 1 97.38 201 LYS A N 1
ATOM 1667 C CA . LYS A 1 201 ? -1.512 -18.984 -27.984 1 97.38 201 LYS A CA 1
ATOM 1668 C C . LYS A 1 201 ? -2.039 -20.062 -28.922 1 97.38 201 LYS A C 1
ATOM 1670 O O . LYS A 1 201 ? -2.02 -19.891 -30.141 1 97.38 201 LYS A O 1
ATOM 1675 N N . TYR A 1 202 ? -2.604 -21.172 -28.391 1 97.31 202 TYR A N 1
ATOM 1676 C CA . TYR A 1 202 ? -2.768 -22.328 -29.266 1 97.31 202 TYR A CA 1
ATOM 1677 C C . TYR A 1 202 ? -4.215 -22.797 -29.266 1 97.31 202 TYR A C 1
ATOM 1679 O O . TYR A 1 202 ? -4.629 -23.531 -30.172 1 97.31 202 TYR A O 1
ATOM 1687 N N . SER A 1 203 ? -5.016 -22.453 -28.281 1 95.88 203 SER A N 1
ATOM 1688 C CA . SER A 1 203 ? -6.375 -22.984 -28.219 1 95.88 203 SER A CA 1
ATOM 1689 C C . SER A 1 203 ? -7.312 -22.219 -29.141 1 95.88 203 SER A C 1
ATOM 1691 O O . SER A 1 203 ? -7.203 -20.984 -29.266 1 95.88 203 SER A O 1
ATOM 1693 N N . ALA A 1 204 ? -8.195 -23.047 -29.781 1 96.31 204 ALA A N 1
ATOM 1694 C CA . ALA A 1 204 ? -9.281 -22.5 -30.594 1 96.31 204 ALA A CA 1
ATOM 1695 C C . ALA A 1 204 ? -8.758 -21.484 -31.609 1 96.31 204 ALA A C 1
ATOM 1697 O O . ALA A 1 204 ? -9.273 -20.375 -31.719 1 96.31 204 ALA A O 1
ATOM 1698 N N . GLY A 1 205 ? -7.68 -21.797 -32.25 1 95.12 205 GLY A N 1
ATOM 1699 C CA . GLY A 1 205 ? -7.117 -20.969 -33.312 1 95.12 205 GLY A CA 1
ATOM 1700 C C . GLY A 1 205 ? -6.227 -19.859 -32.812 1 95.12 205 GLY A C 1
ATOM 1701 O O . GLY A 1 205 ? -5.707 -19.062 -33.594 1 95.12 205 GLY A O 1
ATOM 1702 N N . GLY A 1 206 ? -6.121 -19.672 -31.516 1 96.31 206 GLY A N 1
ATOM 1703 C CA . GLY A 1 206 ? -5.176 -18.75 -30.906 1 96.31 206 GLY A CA 1
ATOM 1704 C C . GLY A 1 206 ? -5.754 -17.359 -30.688 1 96.31 206 GLY A C 1
ATOM 1705 O O . GLY A 1 206 ? -6.719 -16.969 -31.344 1 96.31 206 GLY A O 1
ATOM 1706 N N . ASN A 1 207 ? -5.199 -16.672 -29.609 1 96.25 207 ASN A N 1
ATOM 1707 C CA . ASN A 1 207 ? -5.418 -15.258 -29.328 1 96.25 207 ASN A CA 1
ATOM 1708 C C . ASN A 1 207 ? -6.879 -14.969 -29.016 1 96.25 207 ASN A C 1
ATOM 1710 O O . ASN A 1 207 ? -7.438 -13.969 -29.469 1 96.25 207 ASN A O 1
ATOM 1714 N N . LYS A 1 208 ? -7.535 -15.844 -28.266 1 97.12 208 LYS A N 1
ATOM 1715 C CA . LYS A 1 208 ? -8.93 -15.672 -27.875 1 97.12 208 LYS A CA 1
ATOM 1716 C C . LYS A 1 208 ? -9.047 -14.836 -26.594 1 97.12 208 LYS A C 1
ATOM 1718 O O . LYS A 1 208 ? -10.109 -14.297 -26.297 1 97.12 208 LYS A O 1
ATOM 1723 N N . ILE A 1 209 ? -7.953 -14.75 -25.844 1 97.56 209 ILE A N 1
ATOM 1724 C CA . ILE A 1 209 ? -7.969 -13.992 -24.594 1 97.56 209 ILE A CA 1
ATOM 1725 C C . ILE A 1 209 ? -6.711 -13.133 -24.5 1 97.56 209 ILE A C 1
ATOM 1727 O O . ILE A 1 209 ? -6 -13.164 -23.5 1 97.56 209 ILE A O 1
ATOM 1731 N N . PRO A 1 210 ? -6.473 -12.305 -25.469 1 96.56 210 PRO A N 1
ATOM 1732 C CA . PRO A 1 210 ? -5.211 -11.562 -25.531 1 96.56 210 PRO A CA 1
ATOM 1733 C C . PRO A 1 210 ? -5.062 -10.555 -24.391 1 96.56 210 PRO A C 1
ATOM 1735 O O . PRO A 1 210 ? -3.975 -10.414 -23.828 1 96.56 210 PRO A O 1
ATOM 1738 N N . ASN A 1 211 ? -6.148 -9.812 -24.062 1 97.06 211 ASN A N 1
ATOM 1739 C CA . ASN A 1 211 ? -6.031 -8.766 -23.047 1 97.06 211 ASN A CA 1
ATOM 1740 C C . ASN A 1 211 ? -6.016 -9.352 -21.641 1 97.06 211 ASN A C 1
ATOM 1742 O O . ASN A 1 211 ? -5.352 -8.82 -20.75 1 97.06 211 ASN A O 1
ATOM 1746 N N . LEU A 1 212 ? -6.746 -10.461 -21.422 1 97.88 212 LEU A N 1
ATOM 1747 C CA . LEU A 1 212 ? -6.598 -11.234 -20.188 1 97.88 212 LEU A CA 1
ATOM 1748 C C . LEU A 1 212 ? -5.156 -11.695 -20 1 97.88 212 LEU A C 1
ATOM 1750 O O . LEU A 1 212 ? -4.582 -11.531 -18.922 1 97.88 212 LEU A O 1
ATOM 1754 N N . THR A 1 213 ? -4.594 -12.188 -21.078 1 97.75 213 THR A N 1
ATOM 1755 C CA . THR A 1 213 ? -3.221 -12.672 -21.047 1 97.75 213 THR A CA 1
ATOM 1756 C C . THR A 1 213 ? -2.244 -11.523 -20.797 1 97.75 213 THR A C 1
ATOM 1758 O O . THR A 1 213 ? -1.249 -11.695 -20.078 1 97.75 213 THR A O 1
ATOM 1761 N N . LYS A 1 214 ? -2.539 -10.391 -21.359 1 96.69 214 LYS A N 1
ATOM 1762 C CA . LYS A 1 214 ? -1.708 -9.211 -21.109 1 96.69 214 LYS A CA 1
ATOM 1763 C C . LYS A 1 214 ? -1.675 -8.859 -19.625 1 96.69 214 LYS A C 1
ATOM 1765 O O . LYS A 1 214 ? -0.612 -8.562 -19.078 1 96.69 214 LYS A O 1
ATOM 1770 N N . ILE A 1 215 ? -2.785 -8.836 -18.953 1 97.69 215 ILE A N 1
ATOM 1771 C CA . ILE A 1 215 ? -2.854 -8.555 -17.516 1 97.69 215 ILE A CA 1
ATOM 1772 C C . ILE A 1 215 ? -2.016 -9.578 -16.75 1 97.69 215 ILE A C 1
ATOM 1774 O O . ILE A 1 215 ? -1.257 -9.219 -15.852 1 97.69 215 ILE A O 1
ATOM 1778 N N . ILE A 1 216 ? -2.135 -10.875 -17.141 1 98.25 216 ILE A N 1
ATOM 1779 C CA . ILE A 1 216 ? -1.375 -11.93 -16.484 1 98.25 216 ILE A CA 1
ATOM 1780 C C . ILE A 1 216 ? 0.119 -11.695 -16.703 1 98.25 216 ILE A C 1
ATOM 1782 O O . ILE A 1 216 ? 0.922 -11.914 -15.789 1 98.25 216 ILE A O 1
ATOM 1786 N N . LYS A 1 217 ? 0.52 -11.25 -17.859 1 96.88 217 LYS A N 1
ATOM 1787 C CA . LYS A 1 217 ? 1.919 -10.945 -18.141 1 96.88 217 LYS A CA 1
ATOM 1788 C C . LYS A 1 217 ? 2.428 -9.812 -17.266 1 96.88 217 LYS A C 1
ATOM 1790 O O . LYS A 1 217 ? 3.555 -9.859 -16.766 1 96.88 217 LYS A O 1
ATOM 1795 N N . LEU A 1 218 ? 1.619 -8.75 -17.109 1 96.69 218 LEU A N 1
ATOM 1796 C CA . LEU A 1 218 ? 1.992 -7.637 -16.234 1 96.69 218 LEU A CA 1
ATOM 1797 C C . LEU A 1 218 ? 2.215 -8.117 -14.805 1 96.69 218 LEU A C 1
ATOM 1799 O O . LEU A 1 218 ? 3.191 -7.73 -14.164 1 96.69 218 LEU A O 1
ATOM 1803 N N . ILE A 1 219 ? 1.34 -8.984 -14.32 1 98.12 219 ILE A N 1
ATOM 1804 C CA . ILE A 1 219 ? 1.476 -9.539 -12.977 1 98.12 219 ILE A CA 1
ATOM 1805 C C . ILE A 1 219 ? 2.756 -10.367 -12.891 1 98.12 219 ILE A C 1
ATOM 1807 O O . ILE A 1 219 ? 3.51 -10.258 -11.922 1 98.12 219 ILE A O 1
ATOM 1811 N N . ASN A 1 220 ? 2.994 -11.18 -13.922 1 97.19 220 ASN A N 1
ATOM 1812 C CA . ASN A 1 220 ? 4.203 -12 -13.961 1 97.19 220 ASN A CA 1
ATOM 1813 C C . ASN A 1 220 ? 5.461 -11.141 -13.906 1 97.19 220 ASN A C 1
ATOM 1815 O O . ASN A 1 220 ? 6.43 -11.492 -13.227 1 97.19 220 ASN A O 1
ATOM 1819 N N . ASN A 1 221 ? 5.461 -10.039 -14.555 1 94 221 ASN A N 1
ATOM 1820 C CA . ASN A 1 221 ? 6.586 -9.109 -14.516 1 94 221 ASN A CA 1
ATOM 1821 C C . ASN A 1 221 ? 6.793 -8.539 -13.117 1 94 221 ASN A C 1
ATOM 1823 O O . ASN A 1 221 ? 7.93 -8.383 -12.672 1 94 221 ASN A O 1
ATOM 1827 N N . ASP A 1 222 ? 5.719 -8.195 -12.469 1 96.81 222 ASP A N 1
ATOM 1828 C CA . ASP A 1 222 ? 5.82 -7.715 -11.094 1 96.81 222 ASP A CA 1
ATOM 1829 C C . ASP A 1 222 ? 6.484 -8.758 -10.203 1 96.81 222 ASP A C 1
ATOM 1831 O O . ASP A 1 222 ? 7.305 -8.414 -9.344 1 96.81 222 ASP A O 1
ATOM 1835 N N . GLU A 1 223 ? 6.086 -10.055 -10.414 1 96.25 223 GLU A N 1
ATOM 1836 C CA . GLU A 1 223 ? 6.629 -11.133 -9.602 1 96.25 223 GLU A CA 1
ATOM 1837 C C . GLU A 1 223 ? 8.14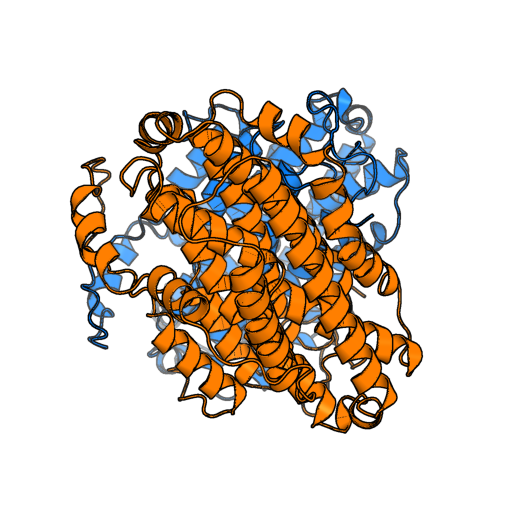1 -11.242 -9.75 1 96.25 223 GLU A C 1
ATOM 1839 O O . GLU A 1 223 ? 8.844 -11.609 -8.805 1 96.25 223 GLU A O 1
ATOM 1844 N N . ASP A 1 224 ? 8.617 -10.914 -10.922 1 92.19 224 ASP A N 1
ATOM 1845 C CA . ASP A 1 224 ? 10.062 -10.945 -11.148 1 92.19 224 ASP A CA 1
ATOM 1846 C C . ASP A 1 224 ? 10.781 -9.992 -10.195 1 92.19 224 ASP A C 1
ATOM 1848 O O . ASP A 1 224 ? 11.844 -10.328 -9.664 1 92.19 224 ASP A O 1
ATOM 1852 N N . ILE A 1 225 ? 10.25 -8.812 -9.977 1 94 225 ILE A N 1
ATOM 1853 C CA . ILE A 1 225 ? 10.859 -7.844 -9.078 1 94 225 ILE A CA 1
ATOM 1854 C C . ILE A 1 225 ? 10.727 -8.336 -7.633 1 94 225 ILE A C 1
ATOM 1856 O O . ILE A 1 225 ? 11.672 -8.219 -6.848 1 94 225 ILE A O 1
ATOM 1860 N N . HIS A 1 226 ? 9.523 -8.867 -7.262 1 97.56 226 HIS A N 1
ATOM 1861 C CA . HIS A 1 226 ? 9.32 -9.406 -5.926 1 97.56 226 HIS A CA 1
ATOM 1862 C C . HIS A 1 226 ? 10.359 -10.477 -5.598 1 97.56 226 HIS A C 1
ATOM 1864 O O . HIS A 1 226 ? 10.883 -10.523 -4.484 1 97.56 226 HIS A O 1
ATOM 1870 N N . LEU A 1 227 ? 10.609 -11.281 -6.609 1 94.62 227 LEU A N 1
ATOM 1871 C CA . LEU A 1 227 ? 11.609 -12.336 -6.465 1 94.62 227 LEU A CA 1
ATOM 1872 C C . LEU A 1 227 ? 12.969 -11.75 -6.109 1 94.62 227 LEU A C 1
ATOM 1874 O O . LEU A 1 227 ? 13.648 -12.25 -5.207 1 94.62 227 LEU A O 1
ATOM 1878 N N . VAL A 1 228 ? 13.344 -10.719 -6.766 1 93.94 228 VAL A N 1
ATOM 1879 C CA . VAL A 1 228 ? 14.648 -10.102 -6.562 1 93.94 228 VAL A CA 1
ATOM 1880 C C . VAL A 1 228 ? 14.711 -9.453 -5.184 1 93.94 228 VAL A C 1
ATOM 1882 O O . VAL A 1 228 ? 15.75 -9.469 -4.523 1 93.94 228 VAL A O 1
ATOM 1885 N N . ILE A 1 229 ? 13.641 -8.883 -4.707 1 96.88 229 ILE A N 1
ATOM 1886 C CA . ILE A 1 229 ? 13.578 -8.266 -3.385 1 96.88 229 ILE A CA 1
ATOM 1887 C C . ILE A 1 229 ? 13.914 -9.305 -2.318 1 96.88 229 ILE A C 1
ATOM 1889 O O . ILE A 1 229 ? 14.781 -9.078 -1.468 1 96.88 229 ILE A O 1
ATOM 1893 N N . PHE A 1 230 ? 13.344 -10.469 -2.377 1 97.31 230 PHE A N 1
ATOM 1894 C CA . PHE A 1 230 ? 13.547 -11.469 -1.335 1 97.31 230 PHE A CA 1
ATOM 1895 C C . PHE A 1 230 ? 14.906 -12.141 -1.494 1 97.31 230 PHE A C 1
ATOM 1897 O O . PHE A 1 230 ? 15.523 -12.539 -0.506 1 97.31 230 PHE A O 1
ATOM 1904 N N . SER A 1 231 ? 15.406 -12.234 -2.779 1 94.5 231 SER A N 1
ATOM 1905 C CA . SER A 1 231 ? 16.797 -12.672 -2.957 1 94.5 231 SER A CA 1
ATOM 1906 C C . SER A 1 231 ? 17.766 -11.727 -2.264 1 94.5 231 SER A C 1
ATOM 1908 O O . SER A 1 231 ? 18.703 -12.164 -1.598 1 94.5 231 SER A O 1
ATOM 1910 N N . PHE A 1 232 ? 17.531 -10.438 -2.387 1 94.75 232 PHE A N 1
ATOM 1911 C CA . PHE A 1 232 ? 18.375 -9.43 -1.765 1 94.75 232 PHE A CA 1
ATOM 1912 C C . PHE A 1 232 ? 18.328 -9.531 -0.245 1 94.75 232 PHE A C 1
ATOM 1914 O O . PHE A 1 232 ? 19.359 -9.445 0.426 1 94.75 232 PHE A O 1
ATOM 1921 N N . ILE A 1 233 ? 17.125 -9.727 0.299 1 97.62 233 ILE A N 1
ATOM 1922 C CA . ILE A 1 233 ? 16.953 -9.867 1.741 1 97.62 233 ILE A CA 1
ATOM 1923 C C . ILE A 1 233 ? 17.781 -11.055 2.244 1 97.62 233 ILE A C 1
ATOM 1925 O O . ILE A 1 233 ? 18.578 -10.914 3.172 1 97.62 233 ILE A O 1
ATOM 1929 N N . LEU A 1 234 ? 17.625 -12.203 1.592 1 97.06 234 LEU A N 1
ATOM 1930 C CA . LEU A 1 234 ? 18.281 -13.43 2.031 1 97.06 234 LEU A CA 1
ATOM 1931 C C . LEU A 1 234 ? 19.797 -13.297 1.894 1 97.06 234 LEU A C 1
ATOM 1933 O O . LEU A 1 234 ? 20.547 -13.711 2.785 1 97.06 234 LEU A O 1
ATOM 1937 N N . LYS A 1 235 ? 20.219 -12.703 0.805 1 94.88 235 LYS A N 1
ATOM 1938 C CA . LYS A 1 235 ? 21.656 -12.484 0.602 1 94.88 235 LYS A CA 1
ATOM 1939 C C . LYS A 1 235 ? 22.234 -11.578 1.688 1 94.88 235 LYS A C 1
ATOM 1941 O O . LYS A 1 235 ? 23.312 -11.852 2.221 1 94.88 235 LYS A O 1
ATOM 1946 N N . THR A 1 236 ? 21.562 -10.5 2 1 96 236 THR A N 1
ATOM 1947 C CA . THR A 1 236 ? 22 -9.547 3.01 1 96 236 THR A CA 1
ATOM 1948 C C . THR A 1 236 ? 22.062 -10.203 4.387 1 96 236 THR A C 1
ATOM 1950 O O . THR A 1 236 ? 23.047 -10.07 5.105 1 96 236 THR A O 1
ATOM 1953 N N . LEU A 1 237 ? 21.047 -10.984 4.758 1 97.75 237 LEU A N 1
ATOM 1954 C CA . LEU A 1 237 ? 21 -11.656 6.051 1 97.75 237 LEU A CA 1
ATOM 1955 C C . LEU A 1 237 ? 22.109 -12.695 6.164 1 97.75 237 LEU A C 1
ATOM 1957 O O . LEU A 1 237 ? 22.625 -12.938 7.258 1 97.75 237 LEU A O 1
ATOM 1961 N N . ARG A 1 238 ? 22.5 -13.266 5.062 1 96.94 238 ARG A N 1
ATOM 1962 C CA . ARG A 1 238 ? 23.562 -14.273 5.035 1 96.94 238 ARG A CA 1
ATOM 1963 C C . ARG A 1 238 ? 24.938 -13.633 5.145 1 96.94 238 ARG A C 1
ATOM 1965 O O . ARG A 1 238 ? 25.781 -14.094 5.918 1 96.94 238 ARG A O 1
ATOM 1972 N N . SER A 1 239 ? 25.156 -12.57 4.441 1 95.81 239 SER A N 1
ATOM 1973 C CA . SER A 1 239 ? 26.516 -12.07 4.219 1 95.81 239 SER A CA 1
ATOM 1974 C C . SER A 1 239 ? 26.906 -11.047 5.285 1 95.81 239 SER A C 1
ATOM 1976 O O . SER A 1 239 ? 28.094 -10.883 5.594 1 95.81 239 SER A O 1
ATOM 1978 N N . GLU A 1 240 ? 25.891 -10.344 5.852 1 96.19 240 GLU A N 1
ATOM 1979 C CA . GLU A 1 240 ? 26.203 -9.281 6.797 1 96.19 240 GLU A CA 1
ATOM 1980 C C . GLU A 1 240 ? 26.047 -9.758 8.234 1 96.19 240 GLU A C 1
ATOM 1982 O O . GLU A 1 240 ? 24.922 -9.883 8.734 1 96.19 240 GLU A O 1
ATOM 1987 N N . GLN A 1 241 ? 27.141 -9.852 8.953 1 96.56 241 GLN A N 1
ATOM 1988 C CA . GLN A 1 241 ? 27.188 -10.422 10.297 1 96.56 241 GLN A CA 1
ATOM 1989 C C . GLN A 1 241 ? 26.359 -9.586 11.266 1 96.56 241 GLN A C 1
ATOM 1991 O O . GLN A 1 241 ? 25.719 -10.125 12.18 1 96.56 241 GLN A O 1
ATOM 1996 N N . HIS A 1 242 ? 26.328 -8.281 11.102 1 96.06 242 HIS A N 1
ATOM 1997 C CA . HIS A 1 242 ? 25.656 -7.41 12.055 1 96.06 242 HIS A CA 1
ATOM 1998 C C . HIS A 1 242 ? 24.141 -7.602 12.016 1 96.06 242 HIS A C 1
ATOM 2000 O O . HIS A 1 242 ? 23.438 -7.207 12.945 1 96.06 242 HIS A O 1
ATOM 2006 N N . GLN A 1 243 ? 23.609 -8.25 10.945 1 97.56 243 GLN A N 1
ATOM 2007 C CA . GLN A 1 243 ? 22.188 -8.547 10.859 1 97.56 243 GLN A CA 1
ATOM 2008 C C . GLN A 1 243 ? 21.781 -9.625 11.867 1 97.56 243 GLN A C 1
ATOM 2010 O O . GLN A 1 243 ? 20.609 -9.758 12.203 1 97.56 243 GLN A O 1
ATOM 2015 N N . GLY A 1 244 ? 22.75 -10.492 12.211 1 97.56 244 GLY A N 1
ATOM 2016 C CA . GLY A 1 244 ? 22.531 -11.469 13.266 1 97.56 244 GLY A CA 1
ATOM 2017 C C . GLY A 1 244 ? 21.969 -12.789 12.75 1 97.56 244 GLY A C 1
ATOM 2018 O O . GLY A 1 244 ? 21.516 -13.625 13.531 1 97.56 244 GLY A O 1
ATOM 2019 N N . PHE A 1 245 ? 22.031 -13.016 11.414 1 98.31 245 PHE A N 1
ATOM 2020 C CA . PHE A 1 245 ? 21.422 -14.211 10.844 1 98.31 245 PHE A CA 1
ATOM 2021 C C . PHE A 1 245 ? 22.469 -15.117 10.211 1 98.31 245 PHE A C 1
ATOM 2023 O O . PHE A 1 245 ? 22.188 -16.281 9.898 1 98.31 245 PHE A O 1
ATOM 2030 N N . SER A 1 246 ? 23.688 -14.648 10.008 1 97.69 246 SER A N 1
ATOM 2031 C CA . SER A 1 246 ? 24.688 -15.312 9.18 1 97.69 246 SER A CA 1
ATOM 2032 C C . SER A 1 246 ? 24.969 -16.719 9.68 1 97.69 246 SER A C 1
ATOM 2034 O O . SER A 1 246 ? 25.094 -17.656 8.883 1 97.69 246 SER A O 1
ATOM 2036 N N . HIS A 1 247 ? 25.047 -16.906 10.984 1 98.12 247 HIS A N 1
ATOM 2037 C CA . HIS A 1 247 ? 25.438 -18.172 11.578 1 98.12 247 HIS A CA 1
ATOM 2038 C C . HIS A 1 247 ? 24.344 -19.219 11.375 1 98.12 247 HIS A C 1
ATOM 2040 O O . HIS A 1 247 ? 24.594 -20.422 11.555 1 98.12 247 HIS A O 1
ATOM 2046 N N . LEU A 1 248 ? 23.125 -18.828 10.961 1 98.25 248 LEU A N 1
ATOM 2047 C CA . LEU A 1 248 ? 22 -19.75 10.797 1 98.25 248 LEU A CA 1
ATOM 2048 C C . LEU A 1 248 ? 22 -20.375 9.406 1 98.25 248 LEU A C 1
ATOM 2050 O O . LEU A 1 248 ? 21.266 -21.312 9.148 1 98.25 248 LEU A O 1
ATOM 2054 N N . PHE A 1 249 ? 22.812 -19.781 8.484 1 97.25 249 PHE A N 1
ATOM 2055 C CA . PHE A 1 249 ? 22.938 -20.344 7.141 1 97.25 249 PHE A CA 1
ATOM 2056 C C . PHE A 1 249 ? 23.891 -21.531 7.133 1 97.25 249 PHE A C 1
ATOM 2058 O O . PHE A 1 249 ? 24.953 -21.484 6.508 1 97.25 249 PHE A O 1
ATOM 2065 N N . ASP A 1 250 ? 23.469 -22.625 7.742 1 96 250 ASP A N 1
ATOM 2066 C CA . ASP A 1 250 ? 24.234 -23.875 7.891 1 96 250 ASP A CA 1
ATOM 2067 C C . ASP A 1 250 ? 23.578 -25.016 7.113 1 96 250 ASP A C 1
ATOM 2069 O O . ASP A 1 250 ? 22.719 -24.781 6.262 1 96 250 ASP A O 1
ATOM 2073 N N . ASP A 1 251 ? 23.984 -26.203 7.418 1 95.75 251 ASP A N 1
ATOM 2074 C CA . ASP A 1 251 ? 23.484 -27.375 6.711 1 95.75 251 ASP A CA 1
ATOM 2075 C C . ASP A 1 251 ? 22 -27.625 7.027 1 95.75 251 ASP A C 1
ATOM 2077 O O . ASP A 1 251 ? 21.25 -28.094 6.176 1 95.75 251 ASP A O 1
ATOM 2081 N N . SER A 1 252 ? 21.641 -27.25 8.227 1 97 252 SER A N 1
ATOM 2082 C CA . SER A 1 252 ? 20.25 -27.453 8.633 1 97 252 SER A CA 1
ATOM 2083 C C . SER A 1 252 ? 19.312 -26.562 7.832 1 97 252 SER A C 1
ATOM 2085 O O . SER A 1 252 ? 18.281 -27.016 7.348 1 97 252 SER A O 1
ATOM 2087 N N . LEU A 1 253 ? 19.703 -25.297 7.652 1 97.69 253 LEU A N 1
ATOM 2088 C CA . LEU A 1 253 ? 18.875 -24.406 6.84 1 97.69 253 LEU A CA 1
ATOM 2089 C C . LEU A 1 253 ? 18.891 -24.828 5.379 1 97.69 253 LEU A C 1
ATOM 2091 O O . LEU A 1 253 ? 17.875 -24.703 4.684 1 97.69 253 LEU A O 1
ATOM 2095 N N . SER A 1 254 ? 20.016 -25.266 4.906 1 97.25 254 SER A N 1
ATOM 2096 C CA . SER A 1 254 ? 20.109 -25.75 3.535 1 97.25 254 SER A CA 1
ATOM 2097 C C . SER A 1 254 ? 19.141 -26.906 3.289 1 97.25 254 SER A C 1
ATOM 2099 O O . SER A 1 254 ? 18.469 -26.953 2.258 1 97.25 254 SER A O 1
ATOM 2101 N N . ARG A 1 255 ? 19.078 -27.844 4.191 1 97.62 255 ARG A N 1
ATOM 2102 C CA . ARG A 1 255 ? 18.141 -28.969 4.09 1 97.62 255 ARG A CA 1
ATOM 2103 C C . ARG A 1 255 ? 16.703 -28.484 4.121 1 97.62 255 ARG A C 1
ATOM 2105 O O . ARG A 1 255 ? 15.859 -28.969 3.369 1 97.62 255 ARG A O 1
ATOM 2112 N N . LYS A 1 256 ? 16.453 -27.547 5 1 97.25 256 LYS A N 1
ATOM 2113 C CA . LYS A 1 256 ? 15.109 -26.984 5.09 1 97.25 256 LYS A CA 1
ATOM 2114 C C . LYS A 1 256 ? 14.719 -26.297 3.787 1 97.25 256 LYS A C 1
ATOM 2116 O O . LYS A 1 256 ? 13.594 -26.438 3.314 1 97.25 256 LYS A O 1
ATOM 2121 N N . ALA A 1 257 ? 15.633 -25.516 3.246 1 97.94 257 ALA A N 1
ATOM 2122 C CA . ALA A 1 257 ? 15.383 -24.828 1.982 1 97.94 257 ALA A CA 1
ATOM 2123 C C . ALA A 1 257 ? 15.047 -25.812 0.873 1 97.94 257 ALA A C 1
ATOM 2125 O O . ALA A 1 257 ? 14.109 -25.609 0.106 1 97.94 257 ALA A O 1
ATOM 2126 N N . ARG A 1 258 ? 15.766 -26.891 0.781 1 97.62 258 ARG A N 1
ATOM 2127 C CA . ARG A 1 258 ? 15.531 -27.906 -0.235 1 97.62 258 ARG A CA 1
ATOM 2128 C C . ARG A 1 258 ? 14.195 -28.609 -0.014 1 97.62 258 ARG A C 1
ATOM 2130 O O . ARG A 1 258 ? 13.5 -28.938 -0.974 1 97.62 258 ARG A O 1
ATOM 2137 N N . LYS A 1 259 ? 13.883 -28.844 1.247 1 98.06 259 LYS A N 1
ATOM 2138 C CA . LYS A 1 259 ? 12.594 -29.438 1.572 1 98.06 259 LYS A CA 1
ATOM 2139 C C . LYS A 1 259 ? 11.445 -28.531 1.141 1 98.06 259 LYS A C 1
ATOM 2141 O O . LYS A 1 259 ? 10.461 -29.016 0.571 1 98.06 259 LYS A O 1
ATOM 2146 N N . ILE A 1 260 ? 11.523 -27.266 1.413 1 98 260 ILE A N 1
ATOM 2147 C CA . ILE A 1 260 ? 10.516 -26.297 0.999 1 98 260 ILE A CA 1
ATOM 2148 C C . ILE A 1 260 ? 10.406 -26.281 -0.524 1 98 260 ILE A C 1
ATOM 2150 O O . ILE A 1 260 ? 9.305 -26.312 -1.074 1 98 260 ILE A O 1
ATOM 2154 N N . ALA A 1 261 ? 11.539 -26.25 -1.193 1 98.31 261 ALA A N 1
ATOM 2155 C CA . ALA A 1 261 ? 11.594 -26.234 -2.652 1 98.31 261 ALA A CA 1
ATOM 2156 C C . ALA A 1 261 ? 10.898 -27.453 -3.242 1 98.31 261 ALA A C 1
ATOM 2158 O O . ALA A 1 261 ? 10.109 -27.344 -4.184 1 98.31 261 ALA A O 1
ATOM 2159 N N . LYS A 1 262 ? 11.148 -28.625 -2.693 1 98.25 262 LYS A N 1
ATOM 2160 C CA . LYS A 1 262 ? 10.539 -29.875 -3.166 1 98.25 262 LYS A CA 1
ATOM 2161 C C . LYS A 1 262 ? 9.031 -29.859 -2.939 1 98.25 262 LYS A C 1
ATOM 2163 O O . LYS A 1 262 ? 8.273 -30.359 -3.771 1 98.25 262 LYS A O 1
ATOM 2168 N N . LYS A 1 263 ? 8.672 -29.359 -1.795 1 98.31 263 LYS A N 1
ATOM 2169 C CA . LYS A 1 263 ? 7.242 -29.25 -1.502 1 98.31 263 LYS A CA 1
ATOM 2170 C C . LYS A 1 263 ? 6.539 -28.344 -2.506 1 98.31 263 LYS A C 1
ATOM 2172 O O . LYS A 1 263 ? 5.453 -28.672 -2.988 1 98.31 263 LYS A O 1
ATOM 2177 N N . VAL A 1 264 ? 7.094 -27.203 -2.826 1 98.38 264 VAL A N 1
ATOM 2178 C CA . VAL A 1 264 ? 6.52 -26.281 -3.791 1 98.38 264 VAL A CA 1
ATOM 2179 C C . VAL A 1 264 ? 6.445 -26.938 -5.168 1 98.38 264 VAL A C 1
ATOM 2181 O O . VAL A 1 264 ? 5.434 -26.828 -5.863 1 98.38 264 VAL A O 1
ATOM 2184 N N . TYR A 1 265 ? 7.531 -27.641 -5.562 1 98.56 265 TYR A N 1
ATOM 2185 C CA . TYR A 1 265 ? 7.547 -28.406 -6.809 1 98.56 265 TYR A CA 1
ATOM 2186 C C . TYR A 1 265 ? 6.383 -29.391 -6.863 1 98.56 265 TYR A C 1
ATOM 2188 O O . TYR A 1 265 ? 5.641 -29.422 -7.848 1 98.56 265 TYR A O 1
ATOM 2196 N N . GLN A 1 266 ? 6.211 -30.125 -5.832 1 98.44 266 GLN A N 1
ATOM 2197 C CA . GLN A 1 266 ? 5.164 -31.125 -5.773 1 98.44 266 GLN A CA 1
ATOM 2198 C C . GLN A 1 266 ? 3.777 -30.5 -5.84 1 98.44 266 GLN A C 1
ATOM 2200 O O . GLN A 1 266 ? 2.896 -30.984 -6.551 1 98.44 266 GLN A O 1
ATOM 2205 N N . ASP A 1 267 ? 3.58 -29.438 -5.066 1 98.06 267 ASP A N 1
ATOM 2206 C CA . ASP A 1 267 ? 2.301 -28.75 -5.07 1 98.06 267 ASP A CA 1
ATOM 2207 C C . ASP A 1 267 ? 1.947 -28.25 -6.469 1 98.06 267 ASP A C 1
ATOM 2209 O O . ASP A 1 267 ? 0.804 -28.391 -6.91 1 98.06 267 ASP A O 1
ATOM 2213 N N . GLU A 1 268 ? 2.916 -27.703 -7.184 1 98.56 268 GLU A N 1
ATOM 2214 C CA . GLU A 1 268 ? 2.674 -27.172 -8.516 1 98.56 268 GLU A CA 1
ATOM 2215 C C . GLU A 1 268 ? 2.436 -28.281 -9.531 1 98.56 268 GLU A C 1
ATOM 2217 O O . GLU A 1 268 ? 1.644 -28.125 -10.461 1 98.56 268 GLU A O 1
ATOM 2222 N N . LEU A 1 269 ? 3.166 -29.359 -9.375 1 98.62 269 LEU A N 1
ATOM 2223 C CA . LEU A 1 269 ? 2.93 -30.484 -10.258 1 98.62 269 LEU A CA 1
ATOM 2224 C C . LEU A 1 269 ? 1.515 -31.031 -10.078 1 98.62 269 LEU A C 1
ATOM 2226 O O . LEU A 1 269 ? 0.853 -31.391 -11.055 1 98.62 269 LEU A O 1
ATOM 2230 N N . GLU A 1 270 ? 1.062 -31.094 -8.844 1 98.5 270 GLU A N 1
ATOM 2231 C CA . GLU A 1 270 ? -0.303 -31.531 -8.57 1 98.5 270 GLU A CA 1
ATOM 2232 C C . GLU A 1 270 ? -1.324 -30.547 -9.141 1 98.5 270 GLU A C 1
ATOM 2234 O O . GLU A 1 270 ? -2.385 -30.969 -9.625 1 98.5 270 GLU A O 1
ATOM 2239 N N . TRP A 1 271 ? -1.043 -29.312 -9.07 1 98.69 271 TRP A N 1
ATOM 2240 C CA . TRP A 1 271 ? -1.907 -28.312 -9.672 1 98.69 271 TRP A CA 1
ATOM 2241 C C . TRP A 1 271 ? -2.008 -28.5 -11.188 1 98.69 271 TRP A C 1
ATOM 2243 O O . TRP A 1 271 ? -3.102 -28.469 -11.75 1 98.69 271 TRP A O 1
ATOM 2253 N N . ALA A 1 272 ? -0.868 -28.75 -11.844 1 98.81 272 ALA A N 1
ATOM 2254 C CA . ALA A 1 272 ? -0.851 -29.031 -13.273 1 98.81 272 ALA A CA 1
ATOM 2255 C C . ALA A 1 272 ? -1.703 -30.25 -13.609 1 98.81 272 ALA A C 1
ATOM 2257 O O . ALA A 1 272 ? -2.473 -30.234 -14.57 1 98.81 272 ALA A O 1
ATOM 2258 N N . LYS A 1 273 ? -1.52 -31.266 -12.82 1 98.75 273 LYS A N 1
ATOM 2259 C CA . LYS A 1 273 ? -2.312 -32.469 -13.016 1 98.75 273 LYS A CA 1
ATOM 2260 C C . LYS A 1 273 ? -3.805 -32.188 -12.891 1 98.75 273 LYS A C 1
ATOM 2262 O O . LYS A 1 273 ? -4.609 -32.688 -13.68 1 98.75 273 LYS A O 1
ATOM 2267 N N . TYR A 1 274 ? -4.164 -31.391 -11.914 1 98.69 274 TYR A N 1
ATOM 2268 C CA . TYR A 1 274 ? -5.559 -31.016 -11.711 1 98.69 274 TYR A CA 1
ATOM 2269 C C . TYR A 1 274 ? -6.105 -30.266 -12.922 1 98.69 274 TYR A C 1
ATOM 2271 O O . TYR A 1 274 ? -7.176 -30.594 -13.438 1 98.69 274 TYR A O 1
ATOM 2279 N N . LEU A 1 275 ? -5.391 -29.25 -13.438 1 98.81 275 LEU A N 1
ATOM 2280 C CA . LEU A 1 275 ? -5.824 -28.484 -14.594 1 98.81 275 LEU A CA 1
ATOM 2281 C C . LEU A 1 275 ? -5.969 -29.391 -15.82 1 98.81 275 LEU A C 1
ATOM 2283 O O . LEU A 1 275 ? -6.969 -29.312 -16.547 1 98.81 275 LEU A O 1
ATOM 2287 N N . LEU A 1 276 ? -4.988 -30.281 -16.016 1 98.69 276 LEU A N 1
ATOM 2288 C CA . LEU A 1 276 ? -5 -31.125 -17.188 1 98.69 276 LEU A CA 1
ATOM 2289 C C . LEU A 1 276 ? -6.066 -32.219 -17.078 1 98.69 276 LEU A C 1
ATOM 2291 O O . LEU A 1 276 ? -6.465 -32.812 -18.078 1 98.69 276 LEU A O 1
ATOM 2295 N N . SER A 1 277 ? -6.488 -32.5 -15.867 1 98.5 277 SER A N 1
ATOM 2296 C CA . SER A 1 277 ? -7.586 -33.469 -15.68 1 98.5 277 SER A CA 1
ATOM 2297 C C . SER A 1 277 ? -8.898 -32.906 -16.219 1 98.5 277 SER A C 1
ATOM 2299 O O . SER A 1 277 ? -9.82 -33.656 -16.531 1 98.5 277 SER A O 1
ATOM 2301 N N . MET A 1 278 ? -9.008 -31.562 -16.328 1 98.06 278 MET A N 1
ATOM 2302 C CA . MET A 1 278 ? -10.203 -30.922 -16.875 1 98.06 278 MET A CA 1
ATOM 2303 C C . MET A 1 278 ? -10.258 -31.078 -18.391 1 98.06 278 MET A C 1
ATOM 2305 O O . MET A 1 278 ? -11.328 -31 -19 1 98.06 278 MET A O 1
ATOM 2309 N N . GLY A 1 279 ? -9.102 -31.203 -19 1 98.56 279 GLY A N 1
ATOM 2310 C CA . GLY A 1 279 ? -8.938 -31.328 -20.438 1 98.56 279 GLY A CA 1
ATOM 2311 C C . GLY A 1 279 ? -7.551 -30.953 -20.906 1 98.56 279 GLY A C 1
ATOM 2312 O O . GLY A 1 279 ? -6.742 -30.422 -20.141 1 98.56 279 GLY A O 1
ATOM 2313 N N . PRO A 1 280 ? -7.297 -31.266 -22.125 1 98.25 280 PRO A N 1
ATOM 2314 C CA . PRO A 1 280 ? -5.957 -30.984 -22.641 1 98.25 280 PRO A CA 1
ATOM 2315 C C . PRO A 1 280 ? -5.684 -29.484 -22.797 1 98.25 280 PRO A C 1
ATOM 2317 O O . PRO A 1 280 ? -6.602 -28.719 -23.094 1 98.25 280 PRO A O 1
ATOM 2320 N N . ILE A 1 281 ? -4.527 -29.094 -22.578 1 98.31 281 ILE A N 1
ATOM 2321 C CA . ILE A 1 281 ? -3.977 -27.781 -22.922 1 98.31 281 ILE A CA 1
ATOM 2322 C C . ILE A 1 281 ? -2.883 -27.953 -23.984 1 98.31 281 ILE A C 1
ATOM 2324 O O . ILE A 1 281 ? -1.914 -28.688 -23.766 1 98.31 281 ILE A O 1
ATOM 2328 N N . PRO A 1 282 ? -3.029 -27.297 -25.109 1 96.88 282 PRO A N 1
ATOM 2329 C CA . PRO A 1 282 ? -2.076 -27.516 -26.203 1 96.88 282 PRO A CA 1
ATOM 2330 C C . PRO A 1 282 ? -0.626 -27.328 -25.766 1 96.88 282 PRO A C 1
ATOM 2332 O O . PRO A 1 282 ? -0.301 -26.328 -25.109 1 96.88 282 PRO A O 1
ATOM 2335 N N . GLY A 1 283 ? 0.235 -28.297 -26.109 1 96.12 283 GLY A N 1
ATOM 2336 C CA . GLY A 1 283 ? 1.67 -28.188 -25.891 1 96.12 283 GLY A CA 1
ATOM 2337 C C . GLY A 1 283 ? 2.104 -28.594 -24.5 1 96.12 283 GLY A C 1
ATOM 2338 O O . GLY A 1 283 ? 3.299 -28.625 -24.203 1 96.12 283 GLY A O 1
ATOM 2339 N N . LEU A 1 284 ? 1.093 -28.969 -23.656 1 98.62 284 LEU A N 1
ATOM 2340 C CA . LEU A 1 284 ? 1.479 -29.234 -22.281 1 98.62 284 LEU A CA 1
ATOM 2341 C C . LEU A 1 284 ? 1.212 -30.688 -21.906 1 98.62 284 LEU A C 1
ATOM 2343 O O . LEU A 1 284 ? 0.153 -31.234 -22.234 1 98.62 284 LEU A O 1
ATOM 2347 N N . THR A 1 285 ? 2.188 -31.328 -21.406 1 98.38 285 THR A N 1
ATOM 2348 C CA . THR A 1 285 ? 2.119 -32.625 -20.766 1 98.38 285 THR A CA 1
ATOM 2349 C C . THR A 1 285 ? 2.723 -32.594 -19.359 1 98.38 285 THR A C 1
ATOM 2351 O O . THR A 1 285 ? 3.461 -31.656 -19.031 1 98.38 285 THR A O 1
ATOM 2354 N N . ILE A 1 286 ? 2.346 -33.531 -18.547 1 98.38 286 ILE A N 1
ATOM 2355 C CA . ILE A 1 286 ? 2.893 -33.562 -17.188 1 98.38 286 ILE A CA 1
ATOM 2356 C C . ILE A 1 286 ? 4.414 -33.688 -17.25 1 98.38 286 ILE A C 1
ATOM 2358 O O . ILE A 1 286 ? 5.117 -33.094 -16.438 1 98.38 286 ILE A O 1
ATOM 2362 N N . GLU A 1 287 ? 4.93 -34.344 -18.234 1 97.88 287 GLU A N 1
ATOM 2363 C CA . GLU A 1 287 ? 6.367 -34.562 -18.391 1 97.88 287 GLU A CA 1
ATOM 2364 C C . GLU A 1 287 ? 7.09 -33.25 -18.672 1 97.88 287 GLU A C 1
ATOM 2366 O O . GLU A 1 287 ? 8.117 -32.969 -18.062 1 97.88 287 GLU A O 1
ATOM 2371 N N . ASN A 1 288 ? 6.617 -32.469 -19.609 1 97.94 288 ASN A N 1
ATOM 2372 C CA . ASN A 1 288 ? 7.332 -31.25 -19.922 1 97.94 288 ASN A CA 1
ATOM 2373 C C . ASN A 1 288 ? 7.145 -30.203 -18.828 1 97.94 288 ASN A C 1
ATOM 2375 O O . ASN A 1 288 ? 8.031 -29.375 -18.594 1 97.94 288 ASN A O 1
ATOM 2379 N N . ILE A 1 289 ? 5.984 -30.25 -18.109 1 98.81 289 ILE A N 1
ATOM 2380 C CA . ILE A 1 289 ? 5.781 -29.344 -16.984 1 98.81 289 ILE A CA 1
ATOM 2381 C C . ILE A 1 289 ? 6.738 -29.719 -15.844 1 98.81 289 ILE A C 1
ATOM 2383 O O . ILE A 1 289 ? 7.242 -28.844 -15.141 1 98.81 289 ILE A O 1
ATOM 2387 N N . ASP A 1 290 ? 6.953 -31.062 -15.719 1 98.62 290 ASP A N 1
ATOM 2388 C CA . ASP A 1 290 ? 7.914 -31.531 -14.734 1 98.62 290 ASP A CA 1
ATOM 2389 C C . ASP A 1 290 ? 9.281 -30.875 -14.93 1 98.62 290 ASP A C 1
ATOM 2391 O O . ASP A 1 290 ? 9.859 -30.344 -13.977 1 98.62 290 ASP A O 1
ATOM 2395 N N . GLY A 1 291 ? 9.828 -30.906 -16.156 1 98.5 291 GLY A N 1
ATOM 2396 C CA . GLY A 1 291 ? 11.094 -30.266 -16.453 1 98.5 291 GLY A CA 1
ATOM 2397 C C . GLY A 1 291 ? 11.047 -28.75 -16.25 1 98.5 291 GLY A C 1
ATOM 2398 O O . GLY A 1 291 ? 12.008 -28.172 -15.75 1 98.5 291 GLY A O 1
ATOM 2399 N N . PHE A 1 292 ? 9.953 -28.156 -16.641 1 98.75 292 PHE A N 1
ATOM 2400 C CA . PHE A 1 292 ? 9.703 -26.734 -16.469 1 98.75 292 PHE A CA 1
ATOM 2401 C C . PHE A 1 292 ? 9.82 -26.344 -15 1 98.75 292 PHE A C 1
ATOM 2403 O O . PHE A 1 292 ? 10.547 -25.406 -14.648 1 98.75 292 PHE A O 1
ATOM 2410 N N . LEU A 1 293 ? 9.188 -27.047 -14.117 1 98.81 293 LEU A N 1
ATOM 2411 C CA . LEU A 1 293 ? 9.156 -26.75 -12.688 1 98.81 293 LEU A CA 1
ATOM 2412 C C . LEU A 1 293 ? 10.516 -27 -12.047 1 98.81 293 LEU A C 1
ATOM 2414 O O . LEU A 1 293 ? 10.977 -26.203 -11.227 1 98.81 293 LEU A O 1
ATOM 2418 N N . LYS A 1 294 ? 11.148 -28.125 -12.469 1 98.75 294 LYS A N 1
ATOM 2419 C CA . LYS A 1 294 ? 12.453 -28.453 -11.898 1 98.75 294 LYS A CA 1
ATOM 2420 C C . LYS A 1 294 ? 13.477 -27.359 -12.234 1 98.75 294 LYS A C 1
ATOM 2422 O O . LYS A 1 294 ? 14.312 -27.016 -11.398 1 98.75 294 LYS A O 1
ATOM 2427 N N . PHE A 1 295 ? 13.422 -26.797 -13.344 1 98.69 295 PHE A N 1
ATOM 2428 C CA . PHE A 1 295 ? 14.328 -25.734 -13.734 1 98.69 295 PHE A CA 1
ATOM 2429 C C . PHE A 1 295 ? 14.148 -24.516 -12.844 1 98.69 295 PHE A C 1
ATOM 2431 O O . PHE A 1 295 ? 15.125 -23.984 -12.297 1 98.69 295 PHE A O 1
ATOM 2438 N N . PHE A 1 296 ? 12.945 -24.062 -12.695 1 98.31 296 PHE A N 1
ATOM 2439 C CA . PHE A 1 296 ? 12.703 -22.828 -11.953 1 98.31 296 PHE A CA 1
ATOM 2440 C C . PHE A 1 296 ? 12.969 -23.031 -10.469 1 98.31 296 PHE A C 1
ATOM 2442 O O . PHE A 1 296 ? 13.492 -22.141 -9.805 1 98.31 296 PHE A O 1
ATOM 2449 N N . VAL A 1 297 ? 12.586 -24.172 -9.938 1 98.56 297 VAL A N 1
ATOM 2450 C CA . VAL A 1 297 ? 12.859 -24.453 -8.531 1 98.56 297 VAL A CA 1
ATOM 2451 C C . VAL A 1 297 ? 14.367 -24.406 -8.281 1 98.56 297 VAL A C 1
ATOM 2453 O O . VAL A 1 297 ? 14.82 -23.781 -7.32 1 98.56 297 VAL A O 1
ATOM 2456 N N . ASP A 1 298 ? 15.164 -25.047 -9.156 1 98.06 298 ASP A N 1
ATOM 2457 C CA . ASP A 1 298 ? 16.609 -25.047 -9.031 1 98.06 298 ASP A CA 1
ATOM 2458 C C . ASP A 1 298 ? 17.172 -23.641 -9.164 1 98.06 298 ASP A C 1
ATOM 2460 O O . ASP A 1 298 ? 18.094 -23.25 -8.43 1 98.06 298 ASP A O 1
ATOM 2464 N N . ASP A 1 299 ? 16.656 -22.906 -10.047 1 96.81 299 ASP A N 1
ATOM 2465 C CA . ASP A 1 299 ? 17.109 -21.531 -10.266 1 96.81 299 ASP A CA 1
ATOM 2466 C C . ASP A 1 299 ? 16.875 -20.672 -9.023 1 96.81 299 ASP A C 1
ATOM 2468 O O . ASP A 1 299 ? 17.719 -19.859 -8.656 1 96.81 299 ASP A O 1
ATOM 2472 N N . ARG A 1 300 ? 15.695 -20.844 -8.352 1 96.88 300 ARG A N 1
ATOM 2473 C CA . ARG A 1 300 ? 15.391 -20.062 -7.156 1 96.88 300 ARG A CA 1
ATOM 2474 C C . ARG A 1 300 ? 16.297 -20.453 -5.996 1 96.88 300 ARG A C 1
ATOM 2476 O O . ARG A 1 300 ? 16.719 -19.609 -5.215 1 96.88 300 ARG A O 1
ATOM 2483 N N . LEU A 1 301 ? 16.578 -21.766 -5.891 1 96.44 301 LEU A N 1
ATOM 2484 C CA . LEU A 1 301 ? 17.516 -22.203 -4.867 1 96.44 301 LEU A CA 1
ATOM 2485 C C . LEU A 1 301 ? 18.875 -21.562 -5.051 1 96.44 301 LEU A C 1
ATOM 2487 O O . LEU A 1 301 ? 19.453 -21.031 -4.098 1 96.44 301 LEU A O 1
ATOM 2491 N N . LYS A 1 302 ? 19.359 -21.484 -6.242 1 93.38 302 LYS A N 1
ATOM 2492 C CA . LYS A 1 302 ? 20.656 -20.891 -6.543 1 93.38 302 LYS A CA 1
ATOM 2493 C C . LYS A 1 302 ? 20.656 -19.406 -6.211 1 93.38 302 LYS A C 1
ATOM 2495 O O . LYS A 1 302 ? 21.625 -18.891 -5.652 1 93.38 302 LYS A O 1
ATOM 2500 N N . LYS A 1 303 ? 19.578 -18.75 -6.516 1 89.62 303 LYS A N 1
ATOM 2501 C CA . LYS A 1 303 ? 19.453 -17.312 -6.273 1 89.62 303 LYS A CA 1
ATOM 2502 C C . LYS A 1 303 ? 19.5 -17.016 -4.777 1 89.62 303 LYS A C 1
ATOM 2504 O O . LYS A 1 303 ? 19.922 -15.922 -4.375 1 89.62 303 LYS A O 1
ATOM 2509 N N . CYS A 1 304 ? 19.125 -17.984 -3.994 1 91.69 304 CYS A N 1
ATOM 2510 C CA . CYS A 1 304 ? 19.141 -17.812 -2.545 1 91.69 304 CYS A CA 1
ATOM 2511 C C . CYS A 1 304 ? 20.453 -18.328 -1.948 1 91.69 304 CYS A C 1
ATOM 2513 O O . CYS A 1 304 ? 20.641 -18.281 -0.732 1 91.69 304 CYS A O 1
ATOM 2515 N N . GLY A 1 305 ? 21.312 -18.844 -2.791 1 90.69 305 GLY A N 1
ATOM 2516 C CA . GLY A 1 305 ? 22.625 -19.297 -2.33 1 90.69 305 GLY A CA 1
ATOM 2517 C C . GLY A 1 305 ? 22.625 -20.766 -1.906 1 90.69 305 GLY A C 1
ATOM 2518 O O . GLY A 1 305 ? 23.516 -21.188 -1.155 1 90.69 305 GLY A O 1
ATOM 2519 N N . PHE A 1 306 ? 21.672 -21.547 -2.305 1 95.88 306 PHE A N 1
ATOM 2520 C CA . PHE A 1 306 ? 21.594 -22.969 -1.965 1 95.88 306 PHE A CA 1
ATOM 2521 C C . PHE A 1 306 ? 21.891 -23.828 -3.186 1 95.88 306 PHE A C 1
ATOM 2523 O O . PHE A 1 306 ? 21.797 -23.359 -4.32 1 95.88 306 PHE A O 1
ATOM 2530 N N . GLN A 1 307 ? 22.234 -25.062 -2.988 1 95.81 307 GLN A N 1
ATOM 2531 C CA . GLN A 1 307 ? 22.5 -25.984 -4.078 1 95.81 307 GLN A CA 1
ATOM 2532 C C . GLN A 1 307 ? 21.219 -26.453 -4.742 1 95.81 307 GLN A C 1
ATOM 2534 O O . GLN A 1 307 ? 20.219 -26.719 -4.062 1 95.81 307 GLN A O 1
ATOM 2539 N N . PRO A 1 308 ? 21.25 -26.5 -6.051 1 97.06 308 PRO A N 1
ATOM 2540 C CA . PRO A 1 308 ? 20.078 -27.047 -6.746 1 97.06 308 PRO A CA 1
ATOM 2541 C C . PRO A 1 308 ? 19.828 -28.516 -6.402 1 97.06 308 PRO A C 1
ATOM 2543 O O . PRO A 1 308 ? 20.703 -29.203 -5.891 1 97.06 308 PRO A O 1
ATOM 2546 N N . ILE A 1 309 ? 18.609 -28.969 -6.652 1 98.06 309 ILE A N 1
ATOM 2547 C CA . ILE A 1 309 ? 18.219 -30.344 -6.359 1 98.06 309 ILE A CA 1
ATOM 2548 C C . ILE A 1 309 ? 18.5 -31.234 -7.566 1 98.06 309 ILE A C 1
ATOM 2550 O O . ILE A 1 309 ? 19.094 -32.312 -7.43 1 98.06 309 ILE A O 1
ATOM 2554 N N . TRP A 1 310 ? 18.203 -30.719 -8.789 1 98.19 310 TRP A N 1
ATOM 2555 C CA . TRP A 1 310 ? 18.234 -31.594 -9.953 1 98.19 310 TRP A CA 1
ATOM 2556 C C . TRP A 1 310 ? 19.25 -31.094 -10.984 1 98.19 310 TRP A C 1
ATOM 2558 O O . TRP A 1 310 ? 19.594 -31.797 -11.93 1 98.19 310 TRP A O 1
ATOM 2568 N N . ASN A 1 311 ? 19.734 -29.922 -10.859 1 97.5 311 ASN A N 1
ATOM 2569 C CA . ASN A 1 311 ? 20.5 -29.281 -11.922 1 97.5 311 ASN A CA 1
ATOM 2570 C C . ASN A 1 311 ? 19.797 -29.391 -13.273 1 97.5 311 ASN A C 1
ATOM 2572 O O . ASN A 1 311 ? 20.391 -29.828 -14.258 1 97.5 311 ASN A O 1
ATOM 2576 N N . ALA A 1 312 ? 18.516 -29.094 -13.211 1 97.5 312 ALA A N 1
ATOM 2577 C CA . ALA A 1 312 ? 17.641 -29.281 -14.359 1 97.5 312 ALA A CA 1
ATOM 2578 C C . ALA A 1 312 ? 17.984 -28.297 -15.477 1 97.5 312 ALA A C 1
ATOM 2580 O O . ALA A 1 312 ? 18.219 -27.109 -15.227 1 97.5 312 ALA A O 1
ATOM 2581 N N . PRO A 1 313 ? 18.031 -28.797 -16.734 1 96.81 313 PRO A N 1
ATOM 2582 C CA . PRO A 1 313 ? 18.344 -27.906 -17.859 1 96.81 313 PRO A CA 1
ATOM 2583 C C . PRO A 1 313 ? 17.172 -27 -18.234 1 96.81 313 PRO A C 1
ATOM 2585 O O . PRO A 1 313 ? 16.031 -27.297 -17.891 1 96.81 313 PRO A O 1
ATOM 2588 N N . LYS A 1 314 ? 17.484 -25.969 -18.906 1 97.19 314 LYS A N 1
ATOM 2589 C CA . LYS A 1 314 ? 16.469 -25.125 -19.516 1 97.19 314 LYS A CA 1
ATOM 2590 C C . LYS A 1 314 ? 15.805 -25.828 -20.688 1 97.19 314 LYS A C 1
ATOM 2592 O O . LYS A 1 314 ? 16.406 -26 -21.75 1 97.19 314 LYS A O 1
ATOM 2597 N N . THR A 1 315 ? 14.594 -26.234 -20.547 1 97.88 315 THR A N 1
ATOM 2598 C CA . THR A 1 315 ? 13.867 -26.969 -21.578 1 97.88 315 THR A CA 1
ATOM 2599 C C . THR A 1 315 ? 13.281 -26.016 -22.609 1 97.88 315 THR A C 1
ATOM 2601 O O . THR A 1 315 ? 13.312 -24.797 -22.422 1 97.88 315 THR A O 1
ATOM 2604 N N . ASP A 1 316 ? 12.742 -26.531 -23.703 1 97.5 316 ASP A N 1
ATOM 2605 C CA . ASP A 1 316 ? 12.078 -25.75 -24.734 1 97.5 316 ASP A CA 1
ATOM 2606 C C . ASP A 1 316 ? 10.844 -25.047 -24.172 1 97.5 316 ASP A C 1
ATOM 2608 O O . ASP A 1 316 ? 10.508 -23.938 -24.594 1 97.5 316 ASP A O 1
ATOM 2612 N N . LEU A 1 317 ? 10.18 -25.672 -23.234 1 98.19 317 LEU A N 1
ATOM 2613 C CA . LEU A 1 317 ? 8.992 -25.062 -22.625 1 98.19 317 LEU A CA 1
ATOM 2614 C C . LEU A 1 317 ? 9.359 -23.828 -21.812 1 98.19 317 LEU A C 1
ATOM 2616 O O . LEU A 1 317 ? 8.617 -22.844 -21.797 1 98.19 317 LEU A O 1
ATOM 2620 N N . VAL A 1 318 ? 10.484 -23.922 -21.109 1 97.69 318 VAL A N 1
ATOM 2621 C CA . VAL A 1 318 ? 10.969 -22.766 -20.344 1 97.69 318 VAL A CA 1
ATOM 2622 C C . VAL A 1 318 ? 11.258 -21.609 -21.281 1 97.69 318 VAL A C 1
ATOM 2624 O O . VAL A 1 318 ? 10.867 -20.469 -21 1 97.69 318 VAL A O 1
ATOM 2627 N N . LYS A 1 319 ? 11.945 -21.906 -22.406 1 96.31 319 LYS A N 1
ATOM 2628 C CA . LYS A 1 319 ? 12.266 -20.875 -23.391 1 96.31 319 LYS A CA 1
ATOM 2629 C C . LYS A 1 319 ? 11 -20.234 -23.938 1 96.31 319 LYS A C 1
ATOM 2631 O O . LYS A 1 319 ? 10.914 -19.016 -24.078 1 96.31 319 LYS A O 1
ATOM 2636 N N . GLU A 1 320 ? 10.062 -21.062 -24.281 1 96.62 320 GLU A N 1
ATOM 2637 C CA . GLU A 1 320 ? 8.805 -20.578 -24.828 1 96.62 320 GLU A CA 1
ATOM 2638 C C . GLU A 1 320 ? 8.07 -19.688 -23.812 1 96.62 320 GLU A C 1
ATOM 2640 O O . GLU A 1 320 ? 7.531 -18.641 -24.172 1 96.62 320 GLU A O 1
ATOM 2645 N N . PHE A 1 321 ? 7.996 -20.125 -22.594 1 97.06 321 PHE A N 1
ATOM 2646 C CA . PHE A 1 321 ? 7.383 -19.359 -21.531 1 97.06 321 PHE A CA 1
ATOM 2647 C C . PHE A 1 321 ? 8.008 -17.969 -21.422 1 97.06 321 PHE A C 1
ATOM 2649 O O . PHE A 1 321 ? 7.301 -16.969 -21.344 1 97.06 321 PHE A O 1
ATOM 2656 N N . GLN A 1 322 ? 9.32 -17.906 -21.422 1 93.69 322 GLN A N 1
ATOM 2657 C CA . GLN A 1 322 ? 10.062 -16.656 -21.281 1 93.69 322 GLN A CA 1
ATOM 2658 C C . GLN A 1 322 ? 9.852 -15.75 -22.5 1 93.69 322 GLN A C 1
ATOM 2660 O O . GLN A 1 322 ? 9.812 -14.523 -22.375 1 93.69 322 GLN A O 1
ATOM 2665 N N . GLU A 1 323 ? 9.695 -16.344 -23.641 1 92.56 323 GLU A N 1
ATOM 2666 C CA . GLU A 1 323 ? 9.43 -15.586 -24.859 1 92.56 323 GLU A CA 1
ATOM 2667 C C . GLU A 1 323 ? 8.047 -14.945 -24.812 1 92.56 323 GLU A C 1
ATOM 2669 O O . GLU A 1 323 ? 7.883 -13.773 -25.172 1 92.56 323 GLU A O 1
ATOM 2674 N N . ILE A 1 324 ? 7.051 -15.742 -24.375 1 93.62 324 ILE A N 1
ATOM 2675 C CA . ILE A 1 324 ? 5.676 -15.258 -24.328 1 93.62 324 ILE A CA 1
ATOM 2676 C C . ILE A 1 324 ? 5.551 -14.141 -23.297 1 93.62 324 ILE A C 1
ATOM 2678 O O . ILE A 1 324 ? 4.855 -13.148 -23.516 1 93.62 324 ILE A O 1
ATOM 2682 N N . LYS A 1 325 ? 6.219 -14.312 -22.219 1 91.31 325 LYS A N 1
ATOM 2683 C CA . LYS A 1 325 ? 6.145 -13.391 -21.094 1 91.31 325 LYS A CA 1
ATOM 2684 C C . LYS A 1 325 ? 6.645 -12 -21.484 1 91.31 325 LYS A C 1
ATOM 2686 O O . LYS A 1 325 ? 6.16 -10.992 -20.969 1 91.31 325 LYS A O 1
ATOM 2691 N N . ASN A 1 326 ? 7.695 -11.93 -22.297 1 81.25 326 ASN A N 1
ATOM 2692 C CA . ASN A 1 326 ? 8.312 -10.664 -22.688 1 81.25 326 ASN A CA 1
ATOM 2693 C C . ASN A 1 326 ? 7.344 -9.773 -23.453 1 81.25 326 ASN A C 1
ATOM 2695 O O . ASN A 1 326 ? 6.801 -10.188 -24.484 1 81.25 326 ASN A O 1
ATOM 2699 N N . ILE A 1 327 ? 6.758 -8.789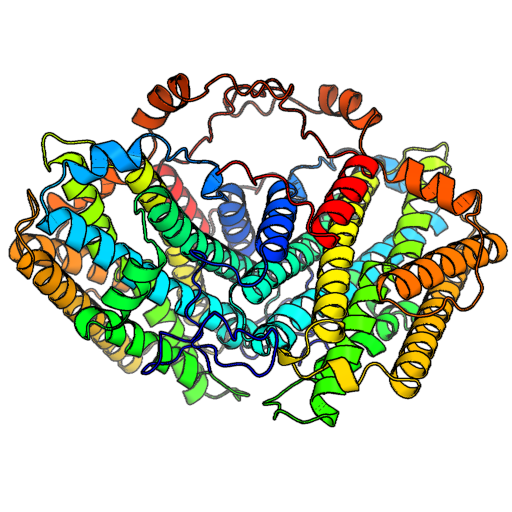 -22.828 1 65.62 327 ILE A N 1
ATOM 2700 C CA . ILE A 1 327 ? 5.812 -7.836 -23.406 1 65.62 327 ILE A CA 1
ATOM 2701 C C . ILE A 1 327 ? 6.52 -6.977 -24.453 1 65.62 327 ILE A C 1
ATOM 2703 O O . ILE A 1 327 ? 5.871 -6.289 -25.234 1 65.62 327 ILE A O 1
ATOM 2707 N N . SER A 1 328 ? 7.812 -6.996 -24.797 1 49.38 328 SER A N 1
ATOM 2708 C CA . SER A 1 328 ? 8.492 -6.043 -25.672 1 49.38 328 SER A CA 1
ATOM 2709 C C . SER A 1 328 ? 7.656 -5.742 -26.906 1 49.38 328 SER A C 1
ATOM 2711 O O . SER A 1 328 ? 7.414 -4.578 -27.234 1 49.38 328 SER A O 1
ATOM 2713 N N . SER A 1 329 ? 7.66 -6.762 -27.953 1 40.47 329 SER A N 1
ATOM 2714 C CA . SER A 1 329 ? 7.562 -6.578 -29.391 1 40.47 329 SER A CA 1
ATOM 2715 C C . SER A 1 329 ? 6.137 -6.227 -29.812 1 40.47 329 SER A C 1
ATOM 2717 O O . SER A 1 329 ? 5.934 -5.395 -30.688 1 40.47 329 SER A O 1
ATOM 2719 N N . GLU A 1 330 ? 5.113 -7.023 -29.531 1 37.94 330 GLU A N 1
ATOM 2720 C CA . GLU A 1 330 ? 3.77 -6.934 -30.094 1 37.94 330 GLU A CA 1
ATOM 2721 C C . GLU A 1 330 ? 3.014 -5.734 -29.531 1 37.94 330 GLU A C 1
ATOM 2723 O O . GLU A 1 330 ? 2.143 -5.172 -30.188 1 37.94 330 GLU A O 1
ATOM 2728 N N . ASN A 1 331 ? 3.152 -5.465 -28.297 1 39.81 331 ASN A N 1
ATOM 2729 C CA . ASN A 1 331 ? 2.305 -4.41 -27.75 1 39.81 331 ASN A CA 1
ATOM 2730 C C . ASN A 1 331 ? 2.631 -3.055 -28.359 1 39.81 331 ASN A C 1
ATOM 2732 O O . ASN A 1 331 ? 1.932 -2.07 -28.109 1 39.81 331 ASN A O 1
ATOM 2736 N N . GLN A 1 332 ? 3.67 -2.898 -29 1 36.69 332 GLN A N 1
ATOM 2737 C CA . GLN A 1 332 ? 3.824 -1.673 -29.781 1 36.69 332 GLN A CA 1
ATOM 2738 C C . GLN A 1 332 ? 2.76 -1.576 -30.875 1 36.69 332 GLN A C 1
ATOM 2740 O O . GLN A 1 332 ? 2.254 -0.488 -31.156 1 36.69 332 GLN A O 1
ATOM 2745 N N . MET A 1 333 ? 2.365 -2.686 -31.5 1 34.66 333 MET A N 1
ATOM 2746 C CA . MET A 1 333 ? 1.446 -2.643 -32.625 1 34.66 333 MET A CA 1
ATOM 2747 C C . MET A 1 333 ? 0.007 -2.471 -32.156 1 34.66 333 MET A C 1
ATOM 2749 O O . MET A 1 333 ? -0.767 -1.729 -32.781 1 34.66 333 MET A O 1
ATOM 2753 N N . LEU A 1 334 ? -0.483 -3.232 -31.203 1 35.66 334 LEU A N 1
ATOM 2754 C CA . LEU A 1 334 ? -1.897 -3.24 -30.844 1 35.66 334 LEU A CA 1
ATOM 2755 C C . LEU A 1 334 ? -2.246 -2.033 -29.969 1 35.66 334 LEU A C 1
ATOM 2757 O O . LEU A 1 334 ? -3.412 -1.644 -29.891 1 35.66 334 LEU A O 1
ATOM 2761 N N . GLN A 1 335 ? -1.411 -1.502 -29.234 1 37.34 335 GLN A N 1
ATOM 2762 C CA . GLN A 1 335 ? -1.735 -0.268 -28.516 1 37.34 335 GLN A CA 1
ATOM 2763 C C . GLN A 1 335 ? -2.066 0.856 -29.5 1 37.34 335 GLN A C 1
ATOM 2765 O O . GLN A 1 335 ? -2.701 1.845 -29.125 1 37.34 335 GLN A O 1
ATOM 2770 N N . GLU A 1 336 ? -1.753 0.655 -30.719 1 35.84 336 GLU A N 1
ATOM 2771 C CA . GLU A 1 336 ? -2.141 1.657 -31.703 1 35.84 336 GLU A CA 1
ATOM 2772 C C . GLU A 1 336 ? -3.645 1.628 -31.969 1 35.84 336 GLU A C 1
ATOM 2774 O O . GLU A 1 336 ? -4.262 2.67 -32.188 1 35.84 336 GLU A O 1
ATOM 2779 N N . VAL A 1 337 ? -4.23 0.412 -32.094 1 31.92 337 VAL A N 1
ATOM 2780 C CA . VAL A 1 337 ? -5.617 0.426 -32.562 1 31.92 337 VAL A CA 1
ATOM 2781 C C . VAL A 1 337 ? -6.531 0.834 -31.406 1 31.92 337 VAL A C 1
ATOM 2783 O O . VAL A 1 337 ? -7.496 1.575 -31.609 1 31.92 337 VAL A O 1
ATOM 2786 N N . ASP A 1 338 ? -6.438 0.197 -30.281 1 32.62 338 ASP A N 1
ATOM 2787 C CA . ASP A 1 338 ? -7.531 0.367 -29.312 1 32.62 338 ASP A CA 1
ATOM 2788 C C . ASP A 1 338 ? -7.465 1.738 -28.656 1 32.62 338 ASP A C 1
ATOM 2790 O O . ASP A 1 338 ? -8.148 1.983 -27.656 1 32.62 338 ASP A O 1
ATOM 2794 N N . SER A 1 339 ? -6.605 2.604 -29.062 1 31.56 339 SER A N 1
ATOM 2795 C CA . SER A 1 339 ? -6.758 3.984 -28.609 1 31.56 339 SER A CA 1
ATOM 2796 C C . SER A 1 339 ? -8.102 4.559 -29.047 1 31.56 339 SER A C 1
ATOM 2798 O O . SER A 1 339 ? -8.227 5.121 -30.125 1 31.56 339 SER A O 1
ATOM 2800 N N . ILE A 1 340 ? -9.219 3.762 -29.203 1 27.53 340 ILE A N 1
ATOM 2801 C CA . ILE A 1 340 ? -10.469 4.477 -29.422 1 27.53 340 ILE A CA 1
ATOM 2802 C C . ILE A 1 340 ? -10.5 5.75 -28.578 1 27.53 340 ILE A C 1
ATOM 2804 O O . ILE A 1 340 ? -9.945 5.785 -27.484 1 27.53 340 ILE A O 1
ATOM 2808 N N . THR A 1 341 ? -11.266 6.801 -29.188 1 28.08 341 THR A N 1
ATOM 2809 C CA . THR A 1 341 ? -11.602 8.219 -29.078 1 28.08 341 THR A CA 1
ATOM 2810 C C . THR A 1 341 ? -12.148 8.531 -27.688 1 28.08 341 THR A C 1
ATOM 2812 O O . THR A 1 341 ? -12.703 9.609 -27.469 1 28.08 341 THR A O 1
ATOM 2815 N N . TYR A 1 342 ? -12.516 7.656 -26.812 1 27.03 342 TYR A N 1
ATOM 2816 C CA . TYR A 1 342 ? -13.07 8.5 -25.75 1 27.03 342 TYR A CA 1
ATOM 2817 C C . TYR A 1 342 ? -12.133 9.648 -25.422 1 27.03 342 TYR A C 1
ATOM 2819 O O . TYR A 1 342 ? -10.992 9.43 -25 1 27.03 342 TYR A O 1
ATOM 2827 N N . SER A 1 343 ? -12.344 10.727 -26.141 1 26 343 SER A N 1
ATOM 2828 C CA . SER A 1 343 ? -11.836 12.102 -26.172 1 26 343 SER A CA 1
ATOM 2829 C C . SER A 1 343 ? -11.586 12.625 -24.766 1 26 343 SER A C 1
ATOM 2831 O O . SER A 1 343 ? -12.297 13.508 -24.281 1 26 343 SER A O 1
ATOM 2833 N N . LYS A 1 344 ? -11.641 12.117 -23.609 1 27.95 344 LYS A N 1
ATOM 2834 C CA . LYS A 1 344 ? -11.148 13.234 -22.812 1 27.95 344 LYS A CA 1
ATOM 2835 C C . LYS A 1 344 ? -9.859 13.805 -23.391 1 27.95 344 LYS A C 1
ATOM 2837 O O . LYS A 1 344 ? -9.125 13.102 -24.094 1 27.95 344 LYS A O 1
ATOM 2842 N N . GLY A 1 345 ? -9.656 15.195 -23.5 1 25.91 345 GLY A N 1
ATOM 2843 C CA . GLY A 1 345 ? -8.68 16.094 -24.078 1 25.91 345 GLY A CA 1
ATOM 2844 C C . GLY A 1 345 ? -7.262 15.562 -24.031 1 25.91 345 GLY A C 1
ATOM 2845 O O . GLY A 1 345 ? -6.316 16.25 -24.406 1 25.91 345 GLY A O 1
ATOM 2846 N N . VAL A 1 346 ? -6.812 14.82 -23.047 1 25.94 346 VAL A N 1
ATOM 2847 C CA . VAL A 1 346 ? -5.355 14.883 -23.047 1 25.94 346 VAL A CA 1
ATOM 2848 C C . VAL A 1 346 ? -4.801 14.086 -24.219 1 25.94 346 VAL A C 1
ATOM 2850 O O . VAL A 1 346 ? -5.375 13.062 -24.609 1 25.94 346 VAL A O 1
ATOM 2853 N N . MET A 1 347 ? -4.188 14.75 -25.203 1 25.83 347 MET A N 1
ATOM 2854 C CA . MET A 1 347 ? -3.303 14.273 -26.266 1 25.83 347 MET A CA 1
ATOM 2855 C C . MET A 1 347 ? -2.572 13.008 -25.828 1 25.83 347 MET A C 1
ATOM 2857 O O . MET A 1 347 ? -1.953 12.977 -24.75 1 25.83 347 MET A O 1
ATOM 2861 N N . LYS A 1 348 ? -2.947 11.914 -26.438 1 27.42 348 LYS A N 1
ATOM 2862 C CA . LYS A 1 348 ? -2.479 10.531 -26.422 1 27.42 348 LYS A CA 1
ATOM 2863 C C . LYS A 1 348 ? -1.003 10.445 -26.797 1 27.42 348 LYS A C 1
ATOM 2865 O O . LYS A 1 348 ? -0.665 10.406 -27.984 1 27.42 348 LYS A O 1
ATOM 2870 N N . LYS A 1 349 ? -0.161 11.391 -26.391 1 27.8 349 LYS A N 1
ATOM 2871 C CA . LYS A 1 349 ? 1.146 10.961 -26.875 1 27.8 349 LYS A CA 1
ATOM 2872 C C . LYS A 1 349 ? 1.423 9.508 -26.516 1 27.8 349 LYS A C 1
ATOM 2874 O O . LYS A 1 349 ? 1.051 9.055 -25.422 1 27.8 349 LYS A O 1
ATOM 2879 N N . ASP A 1 350 ? 1.547 8.719 -27.5 1 26.12 350 ASP A N 1
ATOM 2880 C CA . ASP A 1 350 ? 2.053 7.352 -27.609 1 26.12 350 ASP A CA 1
ATOM 2881 C C . ASP A 1 350 ? 3.176 7.105 -26.594 1 26.12 350 ASP A C 1
ATOM 2883 O O . ASP A 1 350 ? 4.352 7.312 -26.906 1 26.12 350 ASP A O 1
ATOM 2887 N N . THR A 1 351 ? 3.158 7.711 -25.469 1 26.73 351 THR A N 1
ATOM 2888 C CA . THR A 1 351 ? 4.262 7.289 -24.609 1 26.73 351 THR A CA 1
ATOM 2889 C C . THR A 1 351 ? 4.266 5.773 -24.438 1 26.73 351 THR A C 1
ATOM 2891 O O . THR A 1 351 ? 3.32 5.203 -23.891 1 26.73 351 THR A O 1
ATOM 2894 N N . LYS A 1 352 ? 4.941 5.184 -25.234 1 28.83 352 LYS A N 1
ATOM 2895 C CA . LYS A 1 352 ? 5.379 3.795 -25.125 1 28.83 352 LYS A CA 1
ATOM 2896 C C . LYS A 1 352 ? 5.672 3.41 -23.688 1 28.83 352 LYS A C 1
ATOM 2898 O O . LYS A 1 352 ? 6.5 4.043 -23.031 1 28.83 352 LYS A O 1
ATOM 2903 N N . LEU A 1 353 ? 4.766 2.984 -23.031 1 30.41 353 LEU A N 1
ATOM 2904 C CA . LEU A 1 353 ? 5.195 2.197 -21.875 1 30.41 353 LEU A CA 1
ATOM 2905 C C . LEU A 1 353 ? 6.496 1.462 -22.172 1 30.41 353 LEU A C 1
ATOM 2907 O O . LEU A 1 353 ? 6.523 0.544 -23 1 30.41 353 LEU A O 1
ATOM 2911 N N . GLU A 1 354 ? 7.547 2.141 -22.25 1 31.64 354 GLU A N 1
ATOM 2912 C CA . GLU A 1 354 ? 8.734 1.29 -22.312 1 31.64 354 GLU A CA 1
ATOM 2913 C C . GLU A 1 354 ? 8.609 0.104 -21.359 1 31.64 354 GLU A C 1
ATOM 2915 O O . GLU A 1 354 ? 8.867 0.236 -20.172 1 31.64 354 GLU A O 1
ATOM 2920 N N . ILE A 1 355 ? 7.613 -0.597 -21.531 1 35.16 355 ILE A N 1
ATOM 2921 C CA . ILE A 1 355 ? 7.59 -1.907 -20.891 1 35.16 355 ILE A CA 1
ATOM 2922 C C . ILE A 1 355 ? 8.969 -2.551 -20.984 1 35.16 355 ILE A C 1
ATOM 2924 O O . ILE A 1 355 ? 9.484 -2.787 -22.078 1 35.16 355 ILE A O 1
ATOM 2928 N N . TYR A 1 356 ? 9.641 -2.299 -20.016 1 41.5 356 TYR A N 1
ATOM 2929 C CA . TYR A 1 356 ? 10.938 -2.957 -19.906 1 41.5 356 TYR A CA 1
ATOM 2930 C C . TYR A 1 356 ? 10.867 -4.383 -20.438 1 41.5 356 TYR A C 1
ATOM 2932 O O . TYR A 1 356 ? 9.961 -5.141 -20.094 1 41.5 356 TYR A O 1
ATOM 2940 N N . ASN A 1 357 ? 11.477 -4.547 -21.484 1 47.34 357 ASN A N 1
ATOM 2941 C CA . ASN A 1 357 ? 11.766 -5.906 -21.922 1 47.34 357 ASN A CA 1
ATOM 2942 C C . ASN A 1 357 ? 12.211 -6.789 -20.766 1 47.34 357 ASN A C 1
ATOM 2944 O O . ASN A 1 357 ? 12.93 -6.332 -19.875 1 47.34 357 ASN A O 1
ATOM 2948 N N . GLY A 1 358 ? 11.469 -7.836 -20.531 1 52.62 358 GLY A N 1
ATOM 2949 C CA . GLY A 1 358 ? 11.789 -8.805 -19.5 1 52.62 358 GLY A CA 1
ATOM 2950 C C . GLY A 1 358 ? 13.273 -9.039 -19.344 1 52.62 358 GLY A C 1
ATOM 2951 O O . GLY A 1 358 ? 13.781 -9.148 -18.219 1 52.62 358 GLY A O 1
ATOM 2952 N N . GLU A 1 359 ? 13.945 -9.023 -20.438 1 56.06 359 GLU A N 1
ATOM 2953 C CA . GLU A 1 359 ? 15.391 -9.258 -20.359 1 56.06 359 GLU A CA 1
ATOM 2954 C C . GLU A 1 359 ? 16.109 -8.055 -19.766 1 56.06 359 GLU A C 1
ATOM 2956 O O . GLU A 1 359 ? 17.047 -8.219 -18.984 1 56.06 359 GLU A O 1
ATOM 2961 N N . THR A 1 360 ? 15.688 -6.926 -20.188 1 60 360 THR A N 1
ATOM 2962 C CA . THR A 1 360 ? 16.281 -5.707 -19.656 1 60 360 THR A CA 1
ATOM 2963 C C . THR A 1 360 ? 16 -5.566 -18.156 1 60 360 THR A C 1
ATOM 2965 O O . THR A 1 360 ? 16.891 -5.211 -17.375 1 60 360 THR A O 1
ATOM 2968 N N . LEU A 1 361 ? 14.852 -5.977 -17.797 1 63.41 361 LEU A N 1
ATOM 2969 C CA . LEU A 1 361 ? 14.492 -5.938 -16.391 1 63.41 361 LEU A CA 1
ATOM 2970 C C . LEU A 1 361 ? 15.344 -6.918 -15.586 1 63.41 361 LEU A C 1
ATOM 2972 O O . LEU A 1 361 ? 15.875 -6.566 -14.523 1 63.41 361 LEU A O 1
ATOM 2976 N N . LYS A 1 362 ? 15.484 -8.07 -16.141 1 67.94 362 LYS A N 1
ATOM 2977 C CA . LYS A 1 362 ? 16.281 -9.094 -15.469 1 67.94 362 LYS A CA 1
ATOM 2978 C C . LYS A 1 362 ? 17.719 -8.633 -15.281 1 67.94 362 LYS A C 1
ATOM 2980 O O . LYS A 1 362 ? 18.297 -8.82 -14.203 1 67.94 362 LYS A O 1
ATOM 2985 N N . ASN A 1 363 ? 18.25 -8.023 -16.312 1 66.81 363 ASN A N 1
ATOM 2986 C CA . ASN A 1 363 ? 19.609 -7.527 -16.234 1 66.81 363 ASN A CA 1
ATOM 2987 C C . ASN A 1 363 ? 19.75 -6.402 -15.211 1 66.81 363 ASN A C 1
ATOM 2989 O O . ASN A 1 363 ? 20.719 -6.363 -14.453 1 66.81 363 ASN A O 1
ATOM 2993 N N . GLU A 1 364 ? 18.812 -5.566 -15.188 1 69.06 364 GLU A N 1
ATOM 2994 C CA . GLU A 1 364 ? 18.828 -4.461 -14.234 1 69.06 364 GLU A CA 1
ATOM 2995 C C . GLU A 1 364 ? 18.688 -4.961 -12.805 1 69.06 364 GLU A C 1
ATOM 2997 O O . GLU A 1 364 ? 19.375 -4.484 -11.898 1 69.06 364 GLU A O 1
ATOM 3002 N N . LEU A 1 365 ? 17.891 -5.91 -12.648 1 71.88 365 LEU A N 1
ATOM 3003 C CA . LEU A 1 365 ? 17.656 -6.477 -11.328 1 71.88 365 LEU A CA 1
ATOM 3004 C C . LEU A 1 365 ? 18.891 -7.207 -10.812 1 71.88 365 LEU A C 1
ATOM 3006 O O . LEU A 1 365 ? 19.219 -7.117 -9.633 1 71.88 365 LEU A O 1
ATOM 3010 N N . GLU A 1 366 ? 19.547 -7.879 -11.727 1 70.75 366 GLU A N 1
ATOM 3011 C CA . GLU A 1 366 ? 20.797 -8.539 -11.367 1 70.75 366 GLU A CA 1
ATOM 3012 C C . GLU A 1 366 ? 21.859 -7.52 -10.961 1 70.75 366 GLU A C 1
ATOM 3014 O O . GLU A 1 366 ? 22.609 -7.742 -10.008 1 70.75 366 GLU A O 1
ATOM 3019 N N . LYS A 1 367 ? 21.859 -6.398 -11.672 1 71.75 367 LYS A N 1
ATOM 3020 C CA . LYS A 1 367 ? 22.797 -5.328 -11.344 1 71.75 367 LYS A CA 1
ATOM 3021 C C . LYS A 1 367 ? 22.5 -4.734 -9.969 1 71.75 367 LYS A C 1
ATOM 3023 O O . LYS A 1 367 ? 23.406 -4.453 -9.195 1 71.75 367 LYS A O 1
ATOM 3028 N N . ILE A 1 368 ? 21.281 -4.602 -9.711 1 68.56 368 ILE A N 1
ATOM 3029 C CA . ILE A 1 368 ? 20.875 -4.066 -8.414 1 68.56 368 ILE A CA 1
ATOM 3030 C C . ILE A 1 368 ? 21.297 -5.027 -7.301 1 68.56 368 ILE A C 1
ATOM 3032 O O . ILE A 1 368 ? 21.859 -4.609 -6.293 1 68.56 368 ILE A O 1
ATOM 3036 N N . LEU A 1 369 ? 21.141 -6.273 -7.562 1 67.88 369 LEU A N 1
ATOM 3037 C CA . LEU A 1 369 ? 21.453 -7.297 -6.574 1 67.88 369 LEU A CA 1
ATOM 3038 C C . LEU A 1 369 ? 22.953 -7.332 -6.289 1 67.88 369 LEU A C 1
ATOM 3040 O O . LEU A 1 369 ? 23.375 -7.562 -5.152 1 67.88 369 LEU A O 1
ATOM 3044 N N . ASN A 1 370 ? 23.703 -7.02 -7.414 1 66.75 370 ASN A N 1
ATOM 3045 C CA . ASN A 1 370 ? 25.156 -7.082 -7.293 1 66.75 370 ASN A CA 1
ATOM 3046 C C . ASN A 1 370 ? 25.734 -5.746 -6.844 1 66.75 370 ASN A C 1
ATOM 3048 O O . ASN A 1 370 ? 26.953 -5.594 -6.758 1 66.75 370 ASN A O 1
ATOM 3052 N N . GLY A 1 371 ? 24.891 -4.836 -6.543 1 67.44 371 GLY A N 1
ATOM 3053 C CA . GLY A 1 371 ? 25.344 -3.537 -6.062 1 67.44 371 GLY A CA 1
ATOM 3054 C C . GLY A 1 371 ? 25.875 -2.643 -7.168 1 67.44 371 GLY A C 1
ATOM 3055 O O . GLY A 1 371 ? 26.578 -1.674 -6.902 1 67.44 371 GLY A O 1
ATOM 3056 N N . GLU A 1 372 ? 25.797 -3.029 -8.445 1 63.66 372 GLU A N 1
ATOM 3057 C CA . GLU A 1 372 ? 26.203 -2.225 -9.594 1 63.66 372 GLU A CA 1
ATOM 3058 C C . GLU A 1 372 ? 25.156 -1.182 -9.953 1 63.66 372 GLU A C 1
ATOM 3060 O O . GLU A 1 372 ? 24.547 -1.242 -11.023 1 63.66 372 GLU A O 1
ATOM 3065 N N . ILE A 1 373 ? 24.672 -0.471 -9 1 63.53 373 ILE A N 1
ATOM 3066 C CA . ILE A 1 373 ? 23.578 0.476 -9.133 1 63.53 373 ILE A CA 1
ATOM 3067 C C . ILE A 1 373 ? 24.062 1.745 -9.828 1 63.53 373 ILE A C 1
ATOM 3069 O O . ILE A 1 373 ? 25.078 2.32 -9.438 1 63.53 373 ILE A O 1
ATOM 3073 N N . GLY A 1 374 ? 23.875 1.847 -11.102 1 45.66 374 GLY A N 1
ATOM 3074 C CA . GLY A 1 374 ? 24.156 3.16 -11.656 1 45.66 374 GLY A CA 1
ATOM 3075 C C . GLY A 1 374 ? 23.531 4.293 -10.867 1 45.66 374 GLY A C 1
ATOM 3076 O O . GLY A 1 374 ? 22.625 4.07 -10.07 1 45.66 374 GLY A O 1
ATOM 3077 N N . ASN A 1 375 ? 24.25 5.434 -10.828 1 40.12 375 ASN A N 1
ATOM 3078 C CA . ASN A 1 375 ? 23.734 6.617 -10.148 1 40.12 375 ASN A CA 1
ATOM 3079 C C . ASN A 1 375 ? 22.234 6.785 -10.375 1 40.12 375 ASN A C 1
ATOM 3081 O O . ASN A 1 375 ? 21.797 6.914 -11.516 1 40.12 375 ASN A O 1
ATOM 3085 N N . VAL A 1 376 ? 21.438 6.055 -9.68 1 38.81 376 VAL A N 1
ATOM 3086 C CA . VAL A 1 376 ? 20.047 6.504 -9.797 1 38.81 376 VAL A CA 1
ATOM 3087 C C . VAL A 1 376 ? 20.016 8.008 -10.047 1 38.81 376 VAL A C 1
ATOM 3089 O O . VAL A 1 376 ? 20.656 8.781 -9.328 1 38.81 376 VAL A O 1
ATOM 3092 N N . ALA A 1 377 ? 19.844 8.406 -11.305 1 30.03 377 ALA A N 1
ATOM 3093 C CA . ALA A 1 377 ? 19.859 9.836 -11.633 1 30.03 377 ALA A CA 1
ATOM 3094 C C . ALA A 1 377 ? 19.312 10.664 -10.477 1 30.03 377 ALA A C 1
ATOM 3096 O O . ALA A 1 377 ? 18.156 10.477 -10.062 1 30.03 377 ALA A O 1
ATOM 3097 N N . SER A 1 378 ? 20.141 11.031 -9.492 1 24.97 378 SER A N 1
ATOM 3098 C CA . SER A 1 378 ? 19.844 12.109 -8.547 1 24.97 378 SER A CA 1
ATOM 3099 C C . SER A 1 378 ? 19.141 13.273 -9.234 1 24.97 378 SER A C 1
ATOM 3101 O O . SER A 1 378 ? 19.484 13.633 -10.367 1 24.97 378 SER A O 1
ATOM 3103 N N . MET B 1 1 ? -6.879 -12.867 12.008 1 70.44 1 MET B N 1
ATOM 3104 C CA . MET B 1 1 ? -6.785 -13.977 11.055 1 70.44 1 MET B CA 1
ATOM 3105 C C . MET B 1 1 ? -6.391 -13.469 9.672 1 70.44 1 MET B C 1
ATOM 3107 O O . MET B 1 1 ? -6.973 -12.508 9.172 1 70.44 1 MET B O 1
ATOM 3111 N N . LEU B 1 2 ? -5.34 -14.109 9.164 1 81.38 2 LEU B N 1
ATOM 3112 C CA . LEU B 1 2 ? -4.816 -13.727 7.855 1 81.38 2 LEU B CA 1
ATOM 3113 C C . LEU B 1 2 ? -5.82 -14.031 6.75 1 81.38 2 LEU B C 1
ATOM 3115 O O . LEU B 1 2 ? -6.273 -13.125 6.047 1 81.38 2 LEU B O 1
ATOM 3119 N N . LEU B 1 3 ? -6.25 -15.281 6.688 1 84.44 3 LEU B N 1
ATOM 3120 C CA . LEU B 1 3 ? -7.164 -15.828 5.695 1 84.44 3 LEU B CA 1
ATOM 3121 C C . LEU B 1 3 ? -7.816 -17.109 6.203 1 84.44 3 LEU B C 1
ATOM 3123 O O . LEU B 1 3 ? -7.133 -17.984 6.746 1 84.44 3 LEU B O 1
ATOM 3127 N N . SER B 1 4 ? -9.156 -17.188 6.035 1 85.06 4 SER B N 1
ATOM 3128 C CA . SER B 1 4 ? -9.852 -18.391 6.488 1 85.06 4 SER B CA 1
ATOM 3129 C C . SER B 1 4 ? -9.492 -19.594 5.625 1 85.06 4 SER B C 1
ATOM 3131 O O . SER B 1 4 ? -9.5 -19.516 4.395 1 85.06 4 SER B O 1
ATOM 3133 N N . LYS B 1 5 ? -9.266 -20.734 6.215 1 84.25 5 LYS B N 1
ATOM 3134 C CA . LYS B 1 5 ? -8.953 -21.953 5.492 1 84.25 5 LYS B CA 1
ATOM 3135 C C . LYS B 1 5 ? -10.219 -22.75 5.168 1 84.25 5 LYS B C 1
ATOM 3137 O O . LYS B 1 5 ? -10.211 -23.641 4.316 1 84.25 5 LYS B O 1
ATOM 3142 N N . THR B 1 6 ? -11.336 -22.297 5.812 1 82.25 6 THR B N 1
ATOM 3143 C CA . THR B 1 6 ? -12.516 -23.141 5.715 1 82.25 6 THR B CA 1
ATOM 3144 C C . THR B 1 6 ? -13.703 -22.359 5.148 1 82.25 6 THR B C 1
ATOM 3146 O O . THR B 1 6 ? -14.477 -22.891 4.355 1 82.25 6 THR B O 1
ATOM 3149 N N . ASN B 1 7 ? -13.852 -21.172 5.5 1 86.88 7 ASN B N 1
ATOM 3150 C CA . ASN B 1 7 ? -15.008 -20.375 5.098 1 86.88 7 ASN B CA 1
ATOM 3151 C C . ASN B 1 7 ? -14.594 -19.203 4.211 1 86.88 7 ASN B C 1
ATOM 3153 O O . ASN B 1 7 ? -14.508 -18.062 4.676 1 86.88 7 ASN B O 1
ATOM 3157 N N . LEU B 1 8 ? -14.539 -19.469 2.932 1 91.19 8 LEU B N 1
ATOM 3158 C CA . LEU B 1 8 ? -14.078 -18.438 2.008 1 91.19 8 LEU B CA 1
ATOM 3159 C C . LEU B 1 8 ? -15.242 -17.625 1.473 1 91.19 8 LEU B C 1
ATOM 3161 O O . LEU B 1 8 ? -15.078 -16.469 1.09 1 91.19 8 LEU B O 1
ATOM 3165 N N . VAL B 1 9 ? -16.406 -18.234 1.456 1 90.62 9 VAL B N 1
ATOM 3166 C CA . VAL B 1 9 ? -17.594 -17.578 0.924 1 90.62 9 VAL B CA 1
ATOM 3167 C C . VAL B 1 9 ? -18.453 -17.047 2.074 1 90.62 9 VAL B C 1
ATOM 3169 O O . VAL B 1 9 ? -18.828 -17.812 2.971 1 90.62 9 VAL B O 1
ATOM 3172 N N . THR B 1 10 ? -18.672 -15.781 2.074 1 88.19 10 THR B N 1
ATOM 3173 C CA . THR B 1 10 ? -19.516 -15.141 3.082 1 88.19 10 THR B CA 1
ATOM 3174 C C . THR B 1 10 ? -20.734 -14.492 2.436 1 88.19 10 THR B C 1
ATOM 3176 O O . THR B 1 10 ? -20.781 -14.305 1.218 1 88.19 10 THR B O 1
ATOM 3179 N N . ASP B 1 11 ? -21.75 -14.25 3.303 1 87.19 11 ASP B N 1
ATOM 3180 C CA . ASP B 1 11 ? -22.938 -13.539 2.822 1 87.19 11 ASP B CA 1
ATOM 3181 C C . ASP B 1 11 ? -22.641 -12.062 2.604 1 87.19 11 ASP B C 1
ATOM 3183 O O . ASP B 1 11 ? -22.672 -11.266 3.547 1 87.19 11 ASP B O 1
ATOM 3187 N N . ARG B 1 12 ? -22.547 -11.703 1.453 1 82.94 12 ARG B N 1
ATOM 3188 C CA . ARG B 1 12 ? -22.078 -10.375 1.078 1 82.94 12 ARG B CA 1
ATOM 3189 C C . ARG B 1 12 ? -23.141 -9.312 1.389 1 82.94 12 ARG B C 1
ATOM 3191 O O . ARG B 1 12 ? -22.812 -8.148 1.604 1 82.94 12 ARG B O 1
ATOM 3198 N N . SER B 1 13 ? -24.359 -9.68 1.28 1 82.81 13 SER B N 1
ATOM 3199 C CA . SER B 1 13 ? -25.453 -8.75 1.561 1 82.81 13 SER B CA 1
ATOM 3200 C C . SER B 1 13 ? -25.422 -8.289 3.012 1 82.81 13 SER B C 1
ATOM 3202 O O . SER B 1 13 ? -26.047 -7.285 3.359 1 82.81 13 SER B O 1
ATOM 3204 N N . LYS B 1 14 ? -24.609 -8.938 3.783 1 90.5 14 LYS B N 1
ATOM 3205 C CA . LYS B 1 14 ? -24.531 -8.602 5.203 1 90.5 14 LYS B CA 1
ATOM 3206 C C . LYS B 1 14 ? -23.141 -8.094 5.57 1 90.5 14 LYS B C 1
ATOM 3208 O O . LYS B 1 14 ? -22.766 -8.078 6.746 1 90.5 14 LYS B O 1
ATOM 3213 N N . GLU B 1 15 ? -22.453 -7.738 4.574 1 93.62 15 GLU B N 1
ATOM 3214 C CA . GLU B 1 15 ? -21.078 -7.293 4.824 1 93.62 15 GLU B CA 1
ATOM 3215 C C . GLU B 1 15 ? -21.062 -6.066 5.73 1 93.62 15 GLU B C 1
ATOM 3217 O O . GLU B 1 15 ? -21.859 -5.152 5.566 1 93.62 15 GLU B O 1
ATOM 3222 N N . LYS B 1 16 ? -20.219 -6.066 6.727 1 97.19 16 LYS B N 1
ATOM 3223 C CA . LYS B 1 16 ? -19.953 -4.957 7.641 1 97.19 16 LYS B CA 1
ATOM 3224 C C . LYS B 1 16 ? -18.547 -4.402 7.453 1 97.19 16 LYS B C 1
ATOM 3226 O O . LYS B 1 16 ? -17.641 -5.121 7.035 1 97.19 16 LYS B O 1
ATOM 3231 N N . PHE B 1 17 ? -18.406 -3.107 7.734 1 98 17 PHE B N 1
ATOM 3232 C CA . PHE B 1 17 ? -17.078 -2.51 7.68 1 98 17 PHE B CA 1
ATOM 3233 C C . PHE B 1 17 ? -16.188 -3.08 8.773 1 98 17 PHE B C 1
ATOM 3235 O O . PHE B 1 17 ? -14.992 -3.312 8.555 1 98 17 PHE B O 1
ATOM 3242 N N . PHE B 1 18 ? -16.781 -3.279 9.922 1 97.81 18 PHE B N 1
ATOM 3243 C CA . PHE B 1 18 ? -16.078 -3.809 11.078 1 97.81 18 PHE B CA 1
ATOM 3244 C C . PHE B 1 18 ? -16.891 -4.891 11.773 1 97.81 18 PHE B C 1
ATOM 3246 O O . PHE B 1 18 ? -18.125 -4.863 11.734 1 97.81 18 PHE B O 1
ATOM 3253 N N . PHE B 1 19 ? -16.172 -5.859 12.359 1 96.62 19 PHE B N 1
ATOM 3254 C CA . PHE B 1 19 ? -16.734 -6.91 13.203 1 96.62 19 PHE B CA 1
ATOM 3255 C C . PHE B 1 19 ? -17.688 -7.793 12.406 1 96.62 19 PHE B C 1
ATOM 3257 O O . PHE B 1 19 ? -18.609 -8.391 12.977 1 96.62 19 PHE B O 1
ATOM 3264 N N . GLY B 1 20 ? -17.562 -7.801 11.102 1 95.19 20 GLY B N 1
ATOM 3265 C CA . GLY B 1 20 ? -18.344 -8.695 10.273 1 95.19 20 GLY B CA 1
ATOM 3266 C C . GLY B 1 20 ? -17.641 -10 9.961 1 95.19 20 GLY B C 1
ATOM 3267 O O . GLY B 1 20 ? -16.516 -10.227 10.406 1 95.19 20 GLY B O 1
ATOM 3268 N N . GLU B 1 21 ? -18.391 -10.836 9.25 1 92.12 21 GLU B N 1
ATOM 3269 C CA . GLU B 1 21 ? -17.766 -12.047 8.719 1 92.12 21 GLU B CA 1
ATOM 3270 C C . GLU B 1 21 ? -16.906 -11.734 7.496 1 92.12 21 GLU B C 1
ATOM 3272 O O . GLU B 1 21 ? -17.406 -11.172 6.516 1 92.12 21 GLU B O 1
ATOM 3277 N N . TYR B 1 22 ? -15.625 -12.023 7.586 1 92.25 22 TYR B N 1
ATOM 3278 C CA . TYR B 1 22 ? -14.703 -11.766 6.492 1 92.25 22 TYR B CA 1
ATOM 3279 C C . TYR B 1 22 ? -13.594 -12.82 6.453 1 92.25 22 TYR B C 1
ATOM 3281 O O . TYR B 1 22 ? -12.914 -13.039 7.457 1 92.25 22 TYR B O 1
ATOM 3289 N N . SER B 1 23 ? -13.422 -13.43 5.32 1 93.06 23 SER B N 1
ATOM 3290 C CA . SER B 1 23 ? -12.477 -14.539 5.207 1 93.06 23 SER B CA 1
ATOM 3291 C C . SER B 1 23 ? -11.07 -14.039 4.918 1 93.06 23 SER B C 1
ATOM 3293 O O . SER B 1 23 ? -10.094 -14.789 5.043 1 93.06 23 SER B O 1
ATOM 3295 N N . GLY B 1 24 ? -10.953 -12.82 4.512 1 94.12 24 GLY B N 1
ATOM 3296 C CA . GLY B 1 24 ? -9.672 -12.328 4.043 1 94.12 24 GLY B CA 1
ATOM 3297 C C . GLY B 1 24 ? -9.461 -12.523 2.553 1 94.12 24 GLY B C 1
ATOM 3298 O O . GLY B 1 24 ? -8.445 -12.109 2.002 1 94.12 24 GLY B O 1
ATOM 3299 N N . PHE B 1 25 ? -10.445 -13.211 1.9 1 95.44 25 PHE B N 1
ATOM 3300 C CA . PHE B 1 25 ? -10.438 -13.367 0.451 1 95.44 25 PHE B CA 1
ATOM 3301 C C . PHE B 1 25 ? -10.734 -12.039 -0.238 1 95.44 25 PHE B C 1
ATOM 3303 O O . PHE B 1 25 ? -11.875 -11.562 -0.221 1 95.44 25 PHE B O 1
ATOM 3310 N N . GLN B 1 26 ? -9.719 -11.383 -0.803 1 95.94 26 GLN B N 1
ATOM 3311 C CA . GLN B 1 26 ? -9.82 -10.047 -1.393 1 95.94 26 GLN B CA 1
ATOM 3312 C C . GLN B 1 26 ? -10.398 -10.117 -2.805 1 95.94 26 GLN B C 1
ATOM 3314 O O . GLN B 1 26 ? -9.648 -10.156 -3.783 1 95.94 26 GLN B O 1
ATOM 3319 N N . ARG B 1 27 ? -11.711 -10.07 -2.838 1 93.88 27 ARG B N 1
ATOM 3320 C CA . ARG B 1 27 ? -12.461 -10.133 -4.09 1 93.88 27 ARG B CA 1
ATOM 3321 C C . ARG B 1 27 ? -13.133 -8.797 -4.391 1 93.88 27 ARG B C 1
ATOM 3323 O O . ARG B 1 27 ? -13.656 -8.141 -3.484 1 93.88 27 ARG B O 1
ATOM 3330 N N . TYR B 1 28 ? -13.109 -8.422 -5.645 1 95.94 28 TYR B N 1
ATOM 3331 C CA . TYR B 1 28 ? -13.648 -7.129 -6.047 1 95.94 28 TYR B CA 1
ATOM 3332 C C . TYR B 1 28 ? -14.609 -7.277 -7.219 1 95.94 28 TYR B C 1
ATOM 3334 O O . TYR B 1 28 ? -14.766 -6.359 -8.023 1 95.94 28 TYR B O 1
ATOM 3342 N N . ASP B 1 29 ? -15.117 -8.477 -7.32 1 92.88 29 ASP B N 1
ATOM 3343 C CA . ASP B 1 29 ? -16.203 -8.719 -8.266 1 92.88 29 ASP B CA 1
ATOM 3344 C C . ASP B 1 29 ? -17.5 -8.086 -7.793 1 92.88 29 ASP B C 1
ATOM 3346 O O . ASP B 1 29 ? -18.438 -7.906 -8.578 1 92.88 29 ASP B O 1
ATOM 3350 N N . TRP B 1 30 ? -17.484 -7.746 -6.547 1 88.69 30 TRP B N 1
ATOM 3351 C CA . TRP B 1 30 ? -18.625 -7.098 -5.93 1 88.69 30 TRP B CA 1
ATOM 3352 C C . TRP B 1 30 ? -18.188 -6.156 -4.812 1 88.69 30 TRP B C 1
ATOM 3354 O O . TRP B 1 30 ? -17.172 -6.379 -4.168 1 88.69 30 TRP B O 1
ATOM 3364 N N . TYR B 1 31 ? -18.984 -5.098 -4.625 1 90.44 31 TYR B N 1
ATOM 3365 C CA . TYR B 1 31 ? -18.828 -4.156 -3.523 1 90.44 31 TYR B CA 1
ATOM 3366 C C . TYR B 1 31 ? -20.125 -3.969 -2.768 1 90.44 31 TYR B C 1
ATOM 3368 O O . TYR B 1 31 ? -21.188 -3.826 -3.379 1 90.44 31 TYR B O 1
ATOM 3376 N N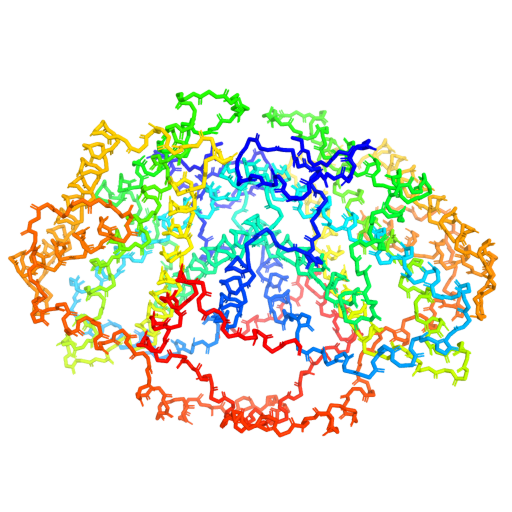 . SER B 1 32 ? -20.031 -3.998 -1.45 1 89.94 32 SER B N 1
ATOM 3377 C CA . SER B 1 32 ? -21.219 -3.652 -0.683 1 89.94 32 SER B CA 1
ATOM 3378 C C . SER B 1 32 ? -21.656 -2.211 -0.942 1 89.94 32 SER B C 1
ATOM 3380 O O . SER B 1 32 ? -22.844 -1.888 -0.877 1 89.94 32 SER B O 1
ATOM 3382 N N . HIS B 1 33 ? -20.672 -1.375 -1.097 1 92 33 HIS B N 1
ATOM 3383 C CA . HIS B 1 33 ? -20.875 0.036 -1.406 1 92 33 HIS B CA 1
ATOM 3384 C C . HIS B 1 33 ? -20.047 0.458 -2.617 1 92 33 HIS B C 1
ATOM 3386 O O . HIS B 1 33 ? -18.812 0.533 -2.541 1 92 33 HIS B O 1
ATOM 3392 N N . ASN B 1 34 ? -20.719 0.837 -3.658 1 90.69 34 ASN B N 1
ATOM 3393 C CA . ASN B 1 34 ? -20.031 1.224 -4.883 1 90.69 34 ASN B CA 1
ATOM 3394 C C . ASN B 1 34 ? -19.141 2.443 -4.664 1 90.69 34 ASN B C 1
ATOM 3396 O O . ASN B 1 34 ? -18.188 2.656 -5.406 1 90.69 34 ASN B O 1
ATOM 3400 N N . GLN B 1 35 ? -19.469 3.24 -3.646 1 92.19 35 GLN B N 1
ATOM 3401 C CA . GLN B 1 35 ? -18.656 4.406 -3.295 1 92.19 35 GLN B CA 1
ATOM 3402 C C . GLN B 1 35 ? -17.219 4.012 -3.008 1 92.19 35 GLN B C 1
ATOM 3404 O O . GLN B 1 35 ? -16.281 4.77 -3.307 1 92.19 35 GLN B O 1
ATOM 3409 N N . LEU B 1 36 ? -17.062 2.801 -2.455 1 94.94 36 LEU B N 1
ATOM 3410 C CA . LEU B 1 36 ? -15.719 2.348 -2.107 1 94.94 36 LEU B CA 1
ATOM 3411 C C . LEU B 1 36 ? -14.883 2.113 -3.361 1 94.94 36 LEU B C 1
ATOM 3413 O O . LEU B 1 36 ? -13.711 2.494 -3.412 1 94.94 36 LEU B O 1
ATOM 3417 N N . GLU B 1 37 ? -15.477 1.501 -4.332 1 92.75 37 GLU B N 1
ATOM 3418 C CA . GLU B 1 37 ? -14.781 1.308 -5.602 1 92.75 37 GLU B CA 1
ATOM 3419 C C . GLU B 1 37 ? -14.43 2.645 -6.25 1 92.75 37 GLU B C 1
ATOM 3421 O O . GLU B 1 37 ? -13.305 2.84 -6.719 1 92.75 37 GLU B O 1
ATOM 3426 N N . SER B 1 38 ? -15.367 3.57 -6.281 1 93.06 38 SER B N 1
ATOM 3427 C CA . SER B 1 38 ? -15.18 4.875 -6.902 1 93.06 38 SER B CA 1
ATOM 3428 C C . SER B 1 38 ? -14.078 5.668 -6.203 1 93.06 38 SER B C 1
ATOM 3430 O O . SER B 1 38 ? -13.242 6.297 -6.859 1 93.06 38 SER B O 1
ATOM 3432 N N . LEU B 1 39 ? -14.109 5.648 -4.887 1 94.69 39 LEU B N 1
ATOM 3433 C CA . LEU B 1 39 ? -13.109 6.371 -4.117 1 94.69 39 LEU B CA 1
ATOM 3434 C C . LEU B 1 39 ? -11.719 5.781 -4.344 1 94.69 39 LEU B C 1
ATOM 3436 O O . LEU B 1 39 ? -10.742 6.52 -4.484 1 94.69 39 LEU B O 1
ATOM 3440 N N . ASP B 1 40 ? -11.672 4.453 -4.34 1 95.69 40 ASP B N 1
ATOM 3441 C CA . ASP B 1 40 ? -10.391 3.795 -4.59 1 95.69 40 ASP B CA 1
ATOM 3442 C C . ASP B 1 40 ? -9.859 4.137 -5.98 1 95.69 40 ASP B C 1
ATOM 3444 O O . ASP B 1 40 ? -8.672 4.441 -6.141 1 95.69 40 ASP B O 1
ATOM 3448 N N . ARG B 1 41 ? -10.727 4.109 -6.953 1 92.56 41 ARG B N 1
ATOM 3449 C CA . ARG B 1 41 ? -10.336 4.441 -8.32 1 92.56 41 ARG B CA 1
ATOM 3450 C C . ARG B 1 41 ? -9.875 5.891 -8.422 1 92.56 41 ARG B C 1
ATOM 3452 O O . ARG B 1 41 ? -8.945 6.199 -9.172 1 92.56 41 ARG B O 1
ATOM 3459 N N . LYS B 1 42 ? -10.508 6.746 -7.742 1 92.31 42 LYS B N 1
ATOM 3460 C CA . LYS B 1 42 ? -10.109 8.148 -7.738 1 92.31 42 LYS B CA 1
ATOM 3461 C C . LYS B 1 42 ? -8.711 8.32 -7.141 1 92.31 42 LYS B C 1
ATOM 3463 O O . LYS B 1 42 ? -7.91 9.102 -7.645 1 92.31 42 LYS B O 1
ATOM 3468 N N . GLN B 1 43 ? -8.461 7.625 -6.02 1 96 43 GLN B N 1
ATOM 3469 C CA . GLN B 1 43 ? -7.109 7.637 -5.465 1 96 43 GLN B CA 1
ATOM 3470 C C . GLN B 1 43 ? -6.082 7.195 -6.504 1 96 43 GLN B C 1
ATOM 3472 O O . GLN B 1 43 ? -5.078 7.875 -6.723 1 96 43 GLN B O 1
ATOM 3477 N N . GLN B 1 44 ? -6.391 6.086 -7.109 1 94.12 44 GLN B N 1
ATOM 3478 C CA . GLN B 1 44 ? -5.461 5.48 -8.055 1 94.12 44 GLN B CA 1
ATOM 3479 C C . GLN B 1 44 ? -5.207 6.398 -9.25 1 94.12 44 GLN B C 1
ATOM 3481 O O . GLN B 1 44 ? -4.074 6.516 -9.719 1 94.12 44 GLN B O 1
ATOM 3486 N N . ALA B 1 45 ? -6.219 7.043 -9.68 1 89 45 ALA B N 1
ATOM 3487 C CA . ALA B 1 45 ? -6.109 7.957 -10.812 1 89 45 ALA B CA 1
ATOM 3488 C C . ALA B 1 45 ? -5.215 9.148 -10.469 1 89 45 ALA B C 1
ATOM 3490 O O . ALA B 1 45 ? -4.66 9.789 -11.367 1 89 45 ALA B O 1
ATOM 3491 N N . GLN B 1 46 ? -5.012 9.375 -9.203 1 90.25 46 GLN B N 1
ATOM 3492 C CA . GLN B 1 46 ? -4.238 10.539 -8.766 1 90.25 46 GLN B CA 1
ATOM 3493 C C . GLN B 1 46 ? -2.854 10.125 -8.281 1 90.25 46 GLN B C 1
ATOM 3495 O O . GLN B 1 46 ? -2.133 10.93 -7.684 1 90.25 46 GLN B O 1
ATOM 3500 N N . LEU B 1 47 ? -2.494 8.93 -8.547 1 93.69 47 LEU B N 1
ATOM 3501 C CA . LEU B 1 47 ? -1.21 8.461 -8.039 1 93.69 47 LEU B CA 1
ATOM 3502 C C . LEU B 1 47 ? -0.057 9.203 -8.711 1 93.69 47 LEU B C 1
ATOM 3504 O O . LEU B 1 47 ? -0.086 9.453 -9.914 1 93.69 47 LEU B O 1
ATOM 3508 N N . TRP B 1 48 ? 0.932 9.594 -7.98 1 94.12 48 TRP B N 1
ATOM 3509 C CA . TRP B 1 48 ? 2.137 10.297 -8.398 1 94.12 48 TRP B CA 1
ATOM 3510 C C . TRP B 1 48 ? 3.338 9.883 -7.559 1 94.12 48 TRP B C 1
ATOM 3512 O O . TRP B 1 48 ? 3.178 9.258 -6.504 1 94.12 48 TRP B O 1
ATOM 3522 N N . PHE B 1 49 ? 4.508 10.125 -8.086 1 94.5 49 PHE B N 1
ATOM 3523 C CA . PHE B 1 49 ? 5.738 9.867 -7.348 1 94.5 49 PHE B CA 1
ATOM 3524 C C . PHE B 1 49 ? 6.613 11.117 -7.312 1 94.5 49 PHE B C 1
ATOM 3526 O O . PHE B 1 49 ? 6.613 11.914 -8.25 1 94.5 49 PHE B O 1
ATOM 3533 N N . PRO B 1 50 ? 7.324 11.352 -6.23 1 95.5 50 PRO B N 1
ATOM 3534 C CA . PRO B 1 50 ? 8.055 12.602 -6.059 1 95.5 50 PRO B CA 1
ATOM 3535 C C . PRO B 1 50 ? 9.102 12.836 -7.152 1 95.5 50 PRO B C 1
ATOM 3537 O O . PRO B 1 50 ? 9.352 13.977 -7.535 1 95.5 50 PRO B O 1
ATOM 3540 N N . GLU B 1 51 ? 9.617 11.812 -7.738 1 92.19 51 GLU B N 1
ATOM 3541 C CA . GLU B 1 51 ? 10.672 11.93 -8.734 1 92.19 51 GLU B CA 1
ATOM 3542 C C . GLU B 1 51 ? 10.141 12.531 -10.039 1 92.19 51 GLU B C 1
ATOM 3544 O O . GLU B 1 51 ? 10.922 12.945 -10.898 1 92.19 51 GLU B O 1
ATOM 3549 N N . GLU B 1 52 ? 8.891 12.562 -10.148 1 91.69 52 GLU B N 1
ATOM 3550 C CA . GLU B 1 52 ? 8.273 13.148 -11.328 1 91.69 52 GLU B CA 1
ATOM 3551 C C . GLU B 1 52 ? 8.391 14.672 -11.312 1 91.69 52 GLU B C 1
ATOM 3553 O O . GLU B 1 52 ? 8.156 15.328 -12.336 1 91.69 52 GLU B O 1
ATOM 3558 N N . ILE B 1 53 ? 8.742 15.281 -10.18 1 93.75 53 ILE B N 1
ATOM 3559 C CA . ILE B 1 53 ? 8.898 16.719 -10.031 1 93.75 53 ILE B CA 1
ATOM 3560 C C . ILE B 1 53 ? 10.383 17.078 -9.945 1 93.75 53 ILE B C 1
ATOM 3562 O O . ILE B 1 53 ? 11.078 16.641 -9.031 1 93.75 53 ILE B O 1
ATOM 3566 N N . SER B 1 54 ? 10.844 17.844 -10.898 1 94.31 54 SER B N 1
ATOM 3567 C CA . SER B 1 54 ? 12.25 18.234 -10.922 1 94.31 54 SER B CA 1
ATOM 3568 C C . SER B 1 54 ? 12.578 19.172 -9.766 1 94.31 54 SER B C 1
ATOM 3570 O O . SER B 1 54 ? 11.852 20.125 -9.5 1 94.31 54 SER B O 1
ATOM 3572 N N . MET B 1 55 ? 13.695 18.906 -9.133 1 95.44 55 MET B N 1
ATOM 3573 C CA . MET B 1 55 ? 14.125 19.734 -8 1 95.44 55 MET B CA 1
ATOM 3574 C C . MET B 1 55 ? 15.453 20.422 -8.297 1 95.44 55 MET B C 1
ATOM 3576 O O . MET B 1 55 ? 16.094 20.969 -7.395 1 95.44 55 MET B O 1
ATOM 3580 N N . ILE B 1 56 ? 15.836 20.422 -9.477 1 92.38 56 ILE B N 1
ATOM 3581 C CA . ILE B 1 56 ? 17.188 20.797 -9.891 1 92.38 56 ILE B CA 1
ATOM 3582 C C . ILE B 1 56 ? 17.469 22.25 -9.484 1 92.38 56 ILE B C 1
ATOM 3584 O O . ILE B 1 56 ? 18.578 22.578 -9.07 1 92.38 56 ILE B O 1
ATOM 3588 N N . HIS B 1 57 ? 16.562 23.156 -9.508 1 92.12 57 HIS B N 1
ATOM 3589 C CA . HIS B 1 57 ? 16.812 24.578 -9.273 1 92.12 57 HIS B CA 1
ATOM 3590 C C . HIS B 1 57 ? 16.469 24.969 -7.844 1 92.12 57 HIS B C 1
ATOM 3592 O O . HIS B 1 57 ? 16.781 26.078 -7.41 1 92.12 57 HIS B O 1
ATOM 3598 N N . GLU B 1 58 ? 15.914 24.062 -7.082 1 94.31 58 GLU B N 1
ATOM 3599 C CA . GLU B 1 58 ? 15.352 24.391 -5.773 1 94.31 58 GLU B CA 1
ATOM 3600 C C . GLU B 1 58 ? 16.453 24.781 -4.781 1 94.31 58 GLU B C 1
ATOM 3602 O O . GLU B 1 58 ? 16.281 25.703 -3.99 1 94.31 58 GLU B O 1
ATOM 3607 N N . PRO B 1 59 ? 17.578 24.109 -4.84 1 94.56 59 PRO B N 1
ATOM 3608 C CA . PRO B 1 59 ? 18.594 24.438 -3.85 1 94.56 59 PRO B CA 1
ATOM 3609 C C . PRO B 1 59 ? 19.078 25.875 -3.955 1 94.56 59 PRO B C 1
ATOM 3611 O O . PRO B 1 59 ? 19.219 26.562 -2.936 1 94.56 59 PRO B O 1
ATOM 3614 N N . LYS B 1 60 ? 19.266 26.344 -5.109 1 94.38 60 LYS B N 1
ATOM 3615 C CA . LYS B 1 60 ? 19.766 27.688 -5.332 1 94.38 60 LYS B CA 1
ATOM 3616 C C . LYS B 1 60 ? 18.734 28.734 -4.902 1 94.38 60 LYS B C 1
ATOM 3618 O O . LYS B 1 60 ? 19.094 29.766 -4.316 1 94.38 60 LYS B O 1
ATOM 3623 N N . SER B 1 61 ? 17.547 28.547 -5.18 1 95.31 61 SER B N 1
ATOM 3624 C CA . SER B 1 61 ? 16.516 29.516 -4.855 1 95.31 61 SER B CA 1
ATOM 3625 C C . SER B 1 61 ? 16.109 29.422 -3.387 1 95.31 61 SER B C 1
ATOM 3627 O O . SER B 1 61 ? 15.742 30.438 -2.775 1 95.31 61 SER B O 1
ATOM 3629 N N . PHE B 1 62 ? 16.203 28.281 -2.799 1 97 62 PHE B N 1
ATOM 3630 C CA . PHE B 1 62 ? 15.828 28.078 -1.406 1 97 62 PHE B CA 1
ATOM 3631 C C . PHE B 1 62 ? 16.688 28.922 -0.478 1 97 62 PHE B C 1
ATOM 3633 O O . PHE B 1 62 ? 16.203 29.484 0.498 1 97 62 PHE B O 1
ATOM 3640 N N . ILE B 1 63 ? 17.953 29.031 -0.777 1 95.56 63 ILE B N 1
ATOM 3641 C CA . ILE B 1 63 ? 18.891 29.734 0.087 1 95.56 63 ILE B CA 1
ATOM 3642 C C . ILE B 1 63 ? 18.609 31.234 0.067 1 95.56 63 ILE B C 1
ATOM 3644 O O . ILE B 1 63 ? 19.109 31.969 0.92 1 95.56 63 ILE B O 1
ATOM 3648 N N . GLU B 1 64 ? 17.844 31.688 -0.913 1 97.12 64 GLU B N 1
ATOM 3649 C CA . GLU B 1 64 ? 17.5 33.094 -1.013 1 97.12 64 GLU B CA 1
ATOM 3650 C C . GLU B 1 64 ? 16.391 33.469 -0.023 1 97.12 64 GLU B C 1
ATOM 3652 O O . GLU B 1 64 ? 16.156 34.656 0.234 1 97.12 64 GLU B O 1
ATOM 3657 N N . LEU B 1 65 ? 15.789 32.5 0.505 1 98 65 LEU B N 1
ATOM 3658 C CA . LEU B 1 65 ? 14.773 32.75 1.519 1 98 65 LEU B CA 1
ATOM 3659 C C . LEU B 1 65 ? 15.406 33.25 2.809 1 98 65 LEU B C 1
ATOM 3661 O O . LEU B 1 65 ? 16.531 32.875 3.152 1 98 65 LEU B O 1
ATOM 3665 N N . PRO B 1 66 ? 14.625 34.094 3.469 1 97.75 66 PRO B N 1
ATOM 3666 C CA . PRO B 1 66 ? 15.094 34.438 4.812 1 97.75 66 PRO B CA 1
ATOM 3667 C C . PRO B 1 66 ? 15.336 33.219 5.688 1 97.75 66 PRO B C 1
ATOM 3669 O O . PRO B 1 66 ? 14.625 32.219 5.555 1 97.75 66 PRO B O 1
ATOM 3672 N N . GLU B 1 67 ? 16.281 33.344 6.621 1 97.62 67 GLU B N 1
ATOM 3673 C CA . GLU B 1 67 ? 16.672 32.219 7.461 1 97.62 67 GLU B CA 1
ATOM 3674 C C . GLU B 1 67 ? 15.484 31.641 8.219 1 97.62 67 GLU B C 1
ATOM 3676 O O . GLU B 1 67 ? 15.359 30.422 8.375 1 97.62 67 GLU B O 1
ATOM 3681 N N . HIS B 1 68 ? 14.664 32.531 8.727 1 98.19 68 HIS B N 1
ATOM 3682 C CA . HIS B 1 68 ? 13.523 32.031 9.5 1 98.19 68 HIS B CA 1
ATOM 3683 C C . HIS B 1 68 ? 12.555 31.25 8.617 1 98.19 68 HIS B C 1
ATOM 3685 O O . HIS B 1 68 ? 11.961 30.281 9.07 1 98.19 68 HIS B O 1
ATOM 3691 N N . ASN B 1 69 ? 12.383 31.625 7.305 1 98.62 69 ASN B N 1
ATOM 3692 C CA . ASN B 1 69 ? 11.523 30.859 6.398 1 98.62 69 ASN B CA 1
ATOM 3693 C C . ASN B 1 69 ? 12.117 29.484 6.102 1 98.62 69 ASN B C 1
ATOM 3695 O O . ASN B 1 69 ? 11.375 28.5 5.984 1 98.62 69 ASN B O 1
ATOM 3699 N N . GLN B 1 70 ? 13.43 29.453 5.98 1 97.81 70 GLN B N 1
ATOM 3700 C CA . GLN B 1 70 ? 14.094 28.172 5.785 1 97.81 70 GLN B CA 1
ATOM 3701 C C . GLN B 1 70 ? 13.852 27.25 6.969 1 97.81 70 GLN B C 1
ATOM 3703 O O . GLN B 1 70 ? 13.531 26.062 6.777 1 97.81 70 GLN B O 1
ATOM 3708 N N . ARG B 1 71 ? 13.938 27.766 8.156 1 98.12 71 ARG B N 1
ATOM 3709 C CA . ARG B 1 71 ? 13.719 26.984 9.367 1 98.12 71 ARG B CA 1
ATOM 3710 C C . ARG B 1 71 ? 12.273 26.5 9.461 1 98.12 71 ARG B C 1
ATOM 3712 O O . ARG B 1 71 ? 12.016 25.359 9.852 1 98.12 71 ARG B O 1
ATOM 3719 N N . GLN B 1 72 ? 11.344 27.391 9.094 1 98.75 72 GLN B N 1
ATOM 3720 C CA . GLN B 1 72 ? 9.93 27.047 9.125 1 98.75 72 GLN B CA 1
ATOM 3721 C C . GLN B 1 72 ? 9.617 25.906 8.156 1 98.75 72 GLN B C 1
ATOM 3723 O O . GLN B 1 72 ? 8.867 25 8.5 1 98.75 72 GLN B O 1
ATOM 3728 N N . ILE B 1 73 ? 10.234 25.938 6.98 1 98.5 73 ILE B N 1
ATOM 3729 C CA . ILE B 1 73 ? 10.023 24.891 5.984 1 98.5 73 ILE B CA 1
ATOM 3730 C C . ILE B 1 73 ? 10.609 23.578 6.492 1 98.5 73 ILE B C 1
ATOM 3732 O O . ILE B 1 73 ? 9.984 22.516 6.375 1 98.5 73 ILE B O 1
ATOM 3736 N N . LYS B 1 74 ? 11.797 23.625 7.066 1 98.19 74 LYS B N 1
ATOM 3737 C CA . LYS B 1 74 ? 12.414 22.422 7.629 1 98.19 74 LYS B CA 1
ATOM 3738 C C . LYS B 1 74 ? 11.539 21.828 8.727 1 98.19 74 LYS B C 1
ATOM 3740 O O . LYS B 1 74 ? 11.367 20.609 8.797 1 98.19 74 LYS B O 1
ATOM 3745 N N . ALA B 1 75 ? 10.992 22.672 9.586 1 98.5 75 ALA B N 1
ATOM 3746 C CA . ALA B 1 75 ? 10.109 22.219 10.664 1 98.5 75 ALA B CA 1
ATOM 3747 C C . ALA B 1 75 ? 8.859 21.547 10.102 1 98.5 75 ALA B C 1
ATOM 3749 O O . ALA B 1 75 ? 8.469 20.469 10.562 1 98.5 75 ALA B O 1
ATOM 3750 N N . ASN B 1 76 ? 8.25 22.188 9.094 1 98.69 76 ASN B N 1
ATOM 3751 C CA . ASN B 1 76 ? 7.07 21.625 8.453 1 98.69 76 ASN B CA 1
ATOM 3752 C C . ASN B 1 76 ? 7.355 20.234 7.863 1 98.69 76 ASN B C 1
ATOM 3754 O O . ASN B 1 76 ? 6.609 19.297 8.109 1 98.69 76 ASN B O 1
ATOM 3758 N N . LEU B 1 77 ? 8.445 20.172 7.102 1 98.5 77 LEU B N 1
ATOM 3759 C CA . LEU B 1 77 ? 8.773 18.922 6.41 1 98.5 77 LEU B CA 1
ATOM 3760 C C . LEU B 1 77 ? 9.039 17.812 7.41 1 98.5 77 LEU B C 1
ATOM 3762 O O . LEU B 1 77 ? 8.617 16.672 7.203 1 98.5 77 LEU B O 1
ATOM 3766 N N . THR B 1 78 ? 9.695 18.109 8.508 1 98.12 78 THR B N 1
ATOM 3767 C CA . THR B 1 78 ? 10 17.109 9.523 1 98.12 78 THR B CA 1
ATOM 3768 C C . THR B 1 78 ? 8.734 16.641 10.227 1 98.12 78 THR B C 1
ATOM 3770 O O . THR B 1 78 ? 8.508 15.445 10.375 1 98.12 78 THR B O 1
ATOM 3773 N N . PHE B 1 79 ? 7.906 17.578 10.656 1 98.06 79 PHE B N 1
ATOM 3774 C CA . PHE B 1 79 ? 6.645 17.25 11.305 1 98.06 79 PHE B CA 1
ATOM 3775 C C . PHE B 1 79 ? 5.777 16.391 10.398 1 98.06 79 PHE B C 1
ATOM 3777 O O . PHE B 1 79 ? 5.242 15.367 10.828 1 98.06 79 PHE B O 1
ATOM 3784 N N . GLN B 1 80 ? 5.645 16.828 9.148 1 98.31 80 GLN B N 1
ATOM 3785 C CA . GLN B 1 80 ? 4.773 16.125 8.211 1 98.31 80 GLN B CA 1
ATOM 3786 C C . GLN B 1 80 ? 5.285 14.719 7.934 1 98.31 80 GLN B C 1
ATOM 3788 O O . GLN B 1 80 ? 4.492 13.789 7.789 1 98.31 80 GLN B O 1
ATOM 3793 N N . THR B 1 81 ? 6.598 14.508 7.852 1 97.75 81 THR B N 1
ATOM 3794 C CA . THR B 1 81 ? 7.16 13.172 7.695 1 97.75 81 THR B CA 1
ATOM 3795 C C . THR B 1 81 ? 6.793 12.289 8.891 1 97.75 81 THR B C 1
ATOM 3797 O O . THR B 1 81 ? 6.375 11.148 8.711 1 97.75 81 THR B O 1
ATOM 3800 N N . LEU B 1 82 ? 6.938 12.891 10.062 1 97 82 LEU B N 1
ATOM 3801 C CA . LEU B 1 82 ? 6.621 12.156 11.281 1 97 82 LEU B CA 1
ATOM 3802 C C . LEU B 1 82 ? 5.152 11.75 11.305 1 97 82 LEU B C 1
ATOM 3804 O O . LEU B 1 82 ? 4.828 10.602 11.594 1 97 82 LEU B O 1
ATOM 3808 N N . MET B 1 83 ? 4.305 12.695 11 1 97.75 83 MET B N 1
ATOM 3809 C CA . MET B 1 83 ? 2.863 12.469 11.039 1 97.75 83 MET B CA 1
ATOM 3810 C C . MET B 1 83 ? 2.453 11.414 10.016 1 97.75 83 MET B C 1
ATOM 3812 O O . MET B 1 83 ? 1.719 10.477 10.344 1 97.75 83 MET B O 1
ATOM 3816 N N . ASP B 1 84 ? 2.973 11.508 8.789 1 98 84 ASP B N 1
ATOM 3817 C CA . ASP B 1 84 ? 2.604 10.562 7.738 1 98 84 ASP B CA 1
ATOM 3818 C C . ASP B 1 84 ? 3.199 9.18 8.008 1 98 84 ASP B C 1
ATOM 3820 O O . ASP B 1 84 ? 2.621 8.164 7.625 1 98 84 ASP B O 1
ATOM 3824 N N . SER B 1 85 ? 4.375 9.133 8.672 1 97.38 85 SER B N 1
ATOM 3825 C CA . SER B 1 85 ? 4.91 7.848 9.117 1 97.38 85 SER B CA 1
ATOM 3826 C C . SER B 1 85 ? 3.938 7.129 10.047 1 97.38 85 SER B C 1
ATOM 3828 O O . SER B 1 85 ? 3.646 5.945 9.852 1 97.38 85 SER B O 1
ATOM 3830 N N . GLY B 1 86 ? 3.461 7.914 11.031 1 97.06 86 GLY B N 1
ATOM 3831 C CA . GLY B 1 86 ? 2.5 7.348 11.969 1 97.06 86 GLY B CA 1
ATOM 3832 C C . GLY B 1 86 ? 1.187 6.965 11.312 1 97.06 86 GLY B C 1
ATOM 3833 O O . GLY B 1 86 ? 0.608 5.926 11.633 1 97.06 86 GLY B O 1
ATOM 3834 N N . GLN B 1 87 ? 0.733 7.836 10.422 1 97.94 87 GLN B N 1
ATOM 3835 C CA . GLN B 1 87 ? -0.524 7.562 9.734 1 97.94 87 GLN B CA 1
ATOM 3836 C C . GLN B 1 87 ? -0.413 6.316 8.859 1 97.94 87 GLN B C 1
ATOM 3838 O O . GLN B 1 87 ? -1.335 5.496 8.82 1 97.94 87 GLN B O 1
ATOM 3843 N N . ASN B 1 88 ? 0.676 6.168 8.094 1 98.12 88 ASN B N 1
ATOM 3844 C CA . ASN B 1 88 ? 0.885 4.98 7.277 1 98.12 88 ASN B CA 1
ATOM 3845 C C . ASN B 1 88 ? 0.883 3.709 8.125 1 98.12 88 ASN B C 1
ATOM 3847 O O . ASN B 1 88 ? 0.131 2.773 7.844 1 98.12 88 ASN B O 1
ATOM 3851 N N . ARG B 1 89 ? 1.682 3.668 9.156 1 97.12 89 ARG B N 1
ATOM 3852 C CA . ARG B 1 89 ? 1.817 2.49 10.008 1 97.12 89 ARG B CA 1
ATOM 3853 C C . ARG B 1 89 ? 0.536 2.232 10.797 1 97.12 89 ARG B C 1
ATOM 3855 O O . ARG B 1 89 ? 0.152 1.079 11.008 1 97.12 89 ARG B O 1
ATOM 3862 N N . GLY B 1 90 ? -0.116 3.311 11.227 1 97.12 90 GLY B N 1
ATOM 3863 C CA . GLY B 1 90 ? -1.386 3.158 11.922 1 97.12 90 GLY B CA 1
ATOM 3864 C C . GLY B 1 90 ? -2.457 2.504 11.062 1 97.12 90 GLY B C 1
ATOM 3865 O O . GLY B 1 90 ? -3.178 1.621 11.531 1 97.12 90 GLY B O 1
ATOM 3866 N N . LEU B 1 91 ? -2.537 2.936 9.797 1 97.69 91 LEU B N 1
ATOM 3867 C CA . LEU B 1 91 ? -3.498 2.336 8.875 1 97.69 91 LEU B CA 1
ATOM 3868 C C . LEU B 1 91 ? -3.148 0.878 8.594 1 97.69 91 LEU B C 1
ATOM 3870 O O . LEU B 1 91 ? -3.953 -0.019 8.859 1 97.69 91 LEU B O 1
ATOM 3874 N N . ASP B 1 92 ? -1.936 0.622 8.211 1 95.62 92 ASP B N 1
ATOM 3875 C CA . ASP B 1 92 ? -1.524 -0.695 7.73 1 95.62 92 ASP B CA 1
ATOM 3876 C C . ASP B 1 92 ? -1.489 -1.707 8.875 1 95.62 92 ASP B C 1
ATOM 3878 O O . ASP B 1 92 ? -1.93 -2.848 8.711 1 95.62 92 ASP B O 1
ATOM 3882 N N . ASN B 1 93 ? -0.99 -1.293 10.047 1 93.88 93 ASN B N 1
ATOM 3883 C CA . ASN B 1 93 ? -0.685 -2.256 11.102 1 93.88 93 ASN B CA 1
ATOM 3884 C C . ASN B 1 93 ? -1.853 -2.414 12.07 1 93.88 93 ASN B C 1
ATOM 3886 O O . ASN B 1 93 ? -1.936 -3.41 12.789 1 93.88 93 ASN B O 1
ATOM 3890 N N . ILE B 1 94 ? -2.738 -1.409 12.047 1 95.5 94 ILE B N 1
ATOM 3891 C CA . ILE B 1 94 ? -3.688 -1.44 13.156 1 95.5 94 ILE B CA 1
ATOM 3892 C C . ILE B 1 94 ? -5.113 -1.352 12.617 1 95.5 94 ILE B C 1
ATOM 3894 O O . ILE B 1 94 ? -5.91 -2.273 12.797 1 95.5 94 ILE B O 1
ATOM 3898 N N . LEU B 1 95 ? -5.473 -0.323 11.867 1 97.12 95 LEU B N 1
ATOM 3899 C CA . LEU B 1 95 ? -6.863 -0.101 11.484 1 97.12 95 LEU B CA 1
ATOM 3900 C C . LEU B 1 95 ? -7.305 -1.104 10.422 1 97.12 95 LEU B C 1
ATOM 3902 O O . LEU B 1 95 ? -8.367 -1.722 10.547 1 97.12 95 LEU B O 1
ATOM 3906 N N . ILE B 1 96 ? -6.5 -1.282 9.391 1 97 96 ILE B N 1
ATOM 3907 C CA . ILE B 1 96 ? -6.902 -2.096 8.25 1 97 96 ILE B CA 1
ATOM 3908 C C . ILE B 1 96 ? -7.113 -3.541 8.695 1 97 96 ILE B C 1
ATOM 3910 O O . ILE B 1 96 ? -8.078 -4.188 8.281 1 97 96 ILE B O 1
ATOM 3914 N N . PRO B 1 97 ? -6.324 -4.094 9.609 1 94.75 97 PRO B N 1
ATOM 3915 C CA . PRO B 1 97 ? -6.562 -5.461 10.07 1 94.75 97 PRO B CA 1
ATOM 3916 C C . PRO B 1 97 ? -7.914 -5.625 10.766 1 94.75 97 PRO B C 1
ATOM 3918 O O . PRO B 1 97 ? -8.398 -6.746 10.922 1 94.75 97 PRO B O 1
ATOM 3921 N N . LEU B 1 98 ? -8.547 -4.543 11.156 1 96.25 98 LEU B N 1
ATOM 3922 C CA . LEU B 1 98 ? -9.836 -4.609 11.836 1 96.25 98 LEU B CA 1
ATOM 3923 C C . LEU B 1 98 ? -10.984 -4.574 10.828 1 96.25 98 LEU B C 1
ATOM 3925 O O . LEU B 1 98 ? -12.133 -4.844 11.18 1 96.25 98 LEU B O 1
ATOM 3929 N N . VAL B 1 99 ? -10.695 -4.242 9.586 1 96.88 99 VAL B N 1
ATOM 3930 C CA . VAL B 1 99 ? -11.711 -4.078 8.555 1 96.88 99 VAL B CA 1
ATOM 3931 C C . VAL B 1 99 ? -12.195 -5.449 8.086 1 96.88 99 VAL B C 1
ATOM 3933 O O . VAL B 1 99 ? -11.398 -6.363 7.879 1 96.88 99 VAL B O 1
ATOM 3936 N N . THR B 1 100 ? -13.508 -5.613 7.926 1 96.19 100 THR B N 1
ATOM 3937 C CA . THR B 1 100 ? -14.102 -6.879 7.508 1 96.19 100 THR B CA 1
ATOM 3938 C C . THR B 1 100 ? -14.891 -6.699 6.211 1 96.19 100 THR B C 1
ATOM 3940 O O . THR B 1 100 ? -15.945 -7.309 6.031 1 96.19 100 THR B O 1
ATOM 3943 N N . SER B 1 101 ? -14.422 -5.832 5.383 1 96 101 SER B N 1
ATOM 3944 C CA . SER B 1 101 ? -14.93 -5.539 4.047 1 96 101 SER B CA 1
ATOM 3945 C C . SER B 1 101 ? -13.797 -5.438 3.033 1 96 101 SER B C 1
ATOM 3947 O O . SER B 1 101 ? -12.891 -4.617 3.188 1 96 101 SER B O 1
ATOM 3949 N N . SER B 1 102 ? -13.828 -6.281 1.984 1 95.06 102 SER B N 1
ATOM 3950 C CA . SER B 1 102 ? -12.766 -6.242 0.99 1 95.06 102 SER B CA 1
ATOM 3951 C C . SER B 1 102 ? -12.695 -4.879 0.31 1 95.06 102 SER B C 1
ATOM 3953 O O . SER B 1 102 ? -11.602 -4.379 0.018 1 95.06 102 SER B O 1
ATOM 3955 N N . GLY B 1 103 ? -13.883 -4.27 0.05 1 96.38 103 GLY B N 1
ATOM 3956 C CA . GLY B 1 103 ? -13.922 -2.951 -0.564 1 96.38 103 GLY B CA 1
ATOM 3957 C C . GLY B 1 103 ? -13.25 -1.884 0.277 1 96.38 103 GLY B C 1
ATOM 3958 O O . GLY B 1 103 ? -12.414 -1.123 -0.224 1 96.38 103 GLY B O 1
ATOM 3959 N N . LEU B 1 104 ? -13.617 -1.842 1.573 1 98.06 104 LEU B N 1
ATOM 3960 C CA . LEU B 1 104 ? -13.023 -0.848 2.461 1 98.06 104 LEU B CA 1
ATOM 3961 C C . LEU B 1 104 ? -11.539 -1.13 2.682 1 98.06 104 LEU B C 1
ATOM 3963 O O . LEU B 1 104 ? -10.727 -0.205 2.709 1 98.06 104 LEU B O 1
ATOM 3967 N N . GLU B 1 105 ? -11.242 -2.439 2.84 1 97.75 105 GLU B N 1
ATOM 3968 C CA . GLU B 1 105 ? -9.844 -2.822 2.99 1 97.75 105 GLU B CA 1
ATOM 3969 C C . GLU B 1 105 ? -9 -2.312 1.823 1 97.75 105 GLU B C 1
ATOM 3971 O O . GLU B 1 105 ? -7.949 -1.702 2.029 1 97.75 105 GLU B O 1
ATOM 3976 N N . GLY B 1 106 ? -9.484 -2.564 0.606 1 97.69 106 GLY B N 1
ATOM 3977 C CA . GLY B 1 106 ? -8.773 -2.1 -0.575 1 97.69 106 GLY B CA 1
ATOM 3978 C C . GLY B 1 106 ? -8.609 -0.591 -0.619 1 97.69 106 GLY B C 1
ATOM 3979 O O . GLY B 1 106 ? -7.52 -0.087 -0.886 1 97.69 106 GLY B O 1
ATOM 3980 N N . CYS B 1 107 ? -9.656 0.128 -0.349 1 97.5 107 CYS B N 1
ATOM 3981 C CA . CYS B 1 107 ? -9.648 1.587 -0.357 1 97.5 107 CYS B CA 1
ATOM 3982 C C . CYS B 1 107 ? -8.617 2.131 0.627 1 97.5 107 CYS B C 1
ATOM 3984 O O . CYS B 1 107 ? -7.855 3.037 0.293 1 97.5 107 CYS B O 1
ATOM 3986 N N . LEU B 1 108 ? -8.578 1.562 1.815 1 98.56 108 LEU B N 1
ATOM 3987 C CA . LEU B 1 108 ? -7.676 2.037 2.857 1 98.56 108 LEU B CA 1
ATOM 3988 C C . LEU B 1 108 ? -6.238 1.616 2.564 1 98.56 108 LEU B C 1
ATOM 3990 O O . LEU B 1 108 ? -5.297 2.32 2.928 1 98.56 108 LEU B O 1
ATOM 3994 N N . LYS B 1 109 ? -6.047 0.493 1.902 1 98.38 109 LYS B N 1
ATOM 3995 C CA . LYS B 1 109 ? -4.703 0.095 1.487 1 98.38 109 LYS B CA 1
ATOM 3996 C C . LYS B 1 109 ? -4.117 1.093 0.493 1 98.38 109 LYS B C 1
ATOM 3998 O O . LYS B 1 109 ? -2.922 1.396 0.539 1 98.38 109 LYS B O 1
ATOM 4003 N N . THR B 1 110 ? -4.941 1.566 -0.394 1 98.62 110 THR B N 1
ATOM 4004 C CA . THR B 1 110 ? -4.484 2.598 -1.318 1 98.62 110 THR B CA 1
ATOM 4005 C C . THR B 1 110 ? -4.121 3.875 -0.567 1 98.62 110 THR B C 1
ATOM 4007 O O . THR B 1 110 ? -3.082 4.484 -0.837 1 98.62 110 THR B O 1
ATOM 4010 N N . GLN B 1 111 ? -4.938 4.25 0.389 1 98.62 111 GLN B N 1
ATOM 4011 C CA . GLN B 1 111 ? -4.594 5.418 1.194 1 98.62 111 GLN B CA 1
ATOM 4012 C C . GLN B 1 111 ? -3.27 5.215 1.924 1 98.62 111 GLN B C 1
ATOM 4014 O O . GLN B 1 111 ? -2.436 6.121 1.973 1 98.62 111 GLN B O 1
ATOM 4019 N N . ALA B 1 112 ? -3.113 4.066 2.537 1 98.56 112 ALA B N 1
ATOM 4020 C CA . ALA B 1 112 ? -1.872 3.777 3.25 1 98.56 112 ALA B CA 1
ATOM 4021 C C . ALA B 1 112 ? -0.666 3.906 2.324 1 98.56 112 ALA B C 1
ATOM 4023 O O . ALA B 1 112 ? 0.389 4.398 2.734 1 98.56 112 ALA B O 1
ATOM 4024 N N . TYR B 1 113 ? -0.798 3.457 1.127 1 98.38 113 TYR B N 1
ATOM 4025 C CA . TYR B 1 113 ? 0.298 3.582 0.174 1 98.38 113 TYR B CA 1
ATOM 4026 C C . TYR B 1 113 ? 0.607 5.047 -0.114 1 98.38 113 TYR B C 1
ATOM 4028 O O . TYR B 1 113 ? 1.773 5.426 -0.249 1 98.38 113 TYR B O 1
ATOM 4036 N N . PHE B 1 114 ? -0.451 5.867 -0.22 1 98.62 114 PHE B N 1
ATOM 4037 C CA . PHE B 1 114 ? -0.243 7.297 -0.407 1 98.62 114 PHE B CA 1
ATOM 4038 C C . PHE B 1 114 ? 0.53 7.891 0.765 1 98.62 114 PHE B C 1
ATOM 4040 O O . PHE B 1 114 ? 1.408 8.734 0.572 1 98.62 114 PHE B O 1
ATOM 4047 N N . GLU B 1 115 ? 0.21 7.484 1.967 1 98.56 115 GLU B N 1
ATOM 4048 C CA . GLU B 1 115 ? 0.941 7.988 3.125 1 98.56 115 GLU B CA 1
ATOM 4049 C C . GLU B 1 115 ? 2.428 7.656 3.027 1 98.56 115 GLU B C 1
ATOM 4051 O O . GLU B 1 115 ? 3.275 8.453 3.432 1 98.56 115 GLU B O 1
ATOM 4056 N N . TYR B 1 116 ? 2.713 6.504 2.535 1 98.5 116 TYR B N 1
ATOM 4057 C CA . TYR B 1 116 ? 4.098 6.121 2.281 1 98.5 116 TYR B CA 1
ATOM 4058 C C . TYR B 1 116 ? 4.738 7.047 1.249 1 98.5 116 TYR B C 1
ATOM 4060 O O . TYR B 1 116 ? 5.852 7.535 1.451 1 98.5 116 TYR B O 1
ATOM 4068 N N . ILE B 1 117 ? 4.027 7.285 0.151 1 98.31 117 ILE B N 1
ATOM 4069 C CA . ILE B 1 117 ? 4.516 8.164 -0.903 1 98.31 117 ILE B CA 1
ATOM 4070 C C . ILE B 1 117 ? 4.758 9.562 -0.335 1 98.31 117 ILE B C 1
ATOM 4072 O O . ILE B 1 117 ? 5.73 10.227 -0.7 1 98.31 117 ILE B O 1
ATOM 4076 N N . HIS B 1 118 ? 3.861 10.023 0.545 1 98.69 118 HIS B N 1
ATOM 4077 C CA . HIS B 1 118 ? 4.043 11.32 1.176 1 98.69 118 HIS B CA 1
ATOM 4078 C C . HIS B 1 118 ? 5.348 11.383 1.959 1 98.69 118 HIS B C 1
ATOM 4080 O O . HIS B 1 118 ? 6.129 12.32 1.807 1 98.69 118 HIS B O 1
ATOM 4086 N N . SER B 1 119 ? 5.582 10.328 2.764 1 97.94 119 SER B N 1
ATOM 4087 C CA . SER B 1 119 ? 6.824 10.273 3.529 1 97.94 119 SER B CA 1
ATOM 4088 C C . SER B 1 119 ? 8.039 10.297 2.609 1 97.94 119 SER B C 1
ATOM 4090 O O . SER B 1 119 ? 9.016 11.008 2.879 1 97.94 119 SER B O 1
ATOM 4092 N N . ARG B 1 120 ? 7.973 9.57 1.558 1 97.44 120 ARG B N 1
ATOM 4093 C CA . ARG B 1 120 ? 9.047 9.57 0.569 1 97.44 120 ARG B CA 1
ATOM 4094 C C . ARG B 1 120 ? 9.219 10.953 -0.053 1 97.44 120 ARG B C 1
ATOM 4096 O O . ARG B 1 120 ? 10.344 11.367 -0.346 1 97.44 120 ARG B O 1
ATOM 4103 N N . SER B 1 121 ? 8.148 11.625 -0.279 1 98.25 121 SER B N 1
ATOM 4104 C CA . SER B 1 121 ? 8.172 12.922 -0.944 1 98.25 121 SER B CA 1
ATOM 4105 C C . SER B 1 121 ? 8.883 13.969 -0.09 1 98.25 121 SER B C 1
ATOM 4107 O O . SER B 1 121 ? 9.672 14.766 -0.603 1 98.25 121 SER B O 1
ATOM 4109 N N . TYR B 1 122 ? 8.602 13.961 1.208 1 98.38 122 TYR B N 1
ATOM 4110 C CA . TYR B 1 122 ? 9.289 14.891 2.094 1 98.38 122 TYR B CA 1
ATOM 4111 C C . TYR B 1 122 ? 10.789 14.617 2.109 1 98.38 122 TYR B C 1
ATOM 4113 O O . TYR B 1 122 ? 11.594 15.555 2.072 1 98.38 122 TYR B O 1
ATOM 4121 N N . SER B 1 123 ? 11.141 13.359 2.15 1 97.38 123 SER B N 1
ATOM 4122 C CA . SER B 1 123 ? 12.555 12.984 2.096 1 97.38 123 SER B CA 1
ATOM 4123 C C . SER B 1 123 ? 13.188 13.414 0.776 1 97.38 123 SER B C 1
ATOM 4125 O O . SER B 1 123 ? 14.336 13.859 0.748 1 97.38 123 SER B O 1
ATOM 4127 N N . HIS B 1 124 ? 12.453 13.227 -0.29 1 96.69 124 HIS B N 1
ATOM 4128 C CA . HIS B 1 124 ? 12.922 13.641 -1.606 1 96.69 124 HIS B CA 1
ATOM 4129 C C . HIS B 1 124 ? 13.219 15.133 -1.642 1 96.69 124 HIS B C 1
ATOM 4131 O O . HIS B 1 124 ? 14.25 15.555 -2.176 1 96.69 124 HIS B O 1
ATOM 4137 N N . ILE B 1 125 ? 12.359 15.93 -1.077 1 97.75 125 ILE B N 1
ATOM 4138 C CA . ILE B 1 125 ? 12.547 17.375 -0.995 1 97.75 125 ILE B CA 1
ATOM 4139 C C . ILE B 1 125 ? 13.812 17.688 -0.199 1 97.75 125 ILE B C 1
ATOM 4141 O O . ILE B 1 125 ? 14.68 18.422 -0.666 1 97.75 125 ILE B O 1
ATOM 4145 N N . ILE B 1 126 ? 13.906 17.078 0.933 1 97.06 126 ILE B N 1
ATOM 4146 C CA . ILE B 1 126 ? 15.008 17.375 1.848 1 97.06 126 ILE B CA 1
ATOM 4147 C C . ILE B 1 126 ? 16.328 16.953 1.216 1 97.06 126 ILE B C 1
ATOM 4149 O O . ILE B 1 126 ? 17.312 17.703 1.274 1 97.06 126 ILE B O 1
ATOM 4153 N N . LYS B 1 127 ? 16.375 15.82 0.555 1 95.5 127 LYS B N 1
ATOM 4154 C CA . LYS B 1 127 ? 17.578 15.336 -0.125 1 95.5 127 LYS B CA 1
ATOM 4155 C C . LYS B 1 127 ? 17.984 16.266 -1.26 1 95.5 127 LYS B C 1
ATOM 4157 O O . LYS B 1 127 ? 19.172 16.438 -1.535 1 95.5 127 LYS B O 1
ATOM 4162 N N . SER B 1 128 ? 17 16.859 -1.86 1 95.06 128 SER B N 1
ATOM 4163 C CA . SER B 1 128 ? 17.266 17.688 -3.039 1 95.06 128 SER B CA 1
ATOM 4164 C C . SER B 1 128 ? 17.703 19.094 -2.645 1 95.06 128 SER B C 1
ATOM 4166 O O . SER B 1 128 ? 18.531 19.703 -3.324 1 95.06 128 SER B O 1
ATOM 4168 N N . VAL B 1 129 ? 17.203 19.609 -1.59 1 95.5 129 VAL B N 1
ATOM 4169 C CA . VAL B 1 129 ? 17.359 21.031 -1.27 1 95.5 129 VAL B CA 1
ATOM 4170 C C . VAL B 1 129 ? 18.516 21.203 -0.295 1 95.5 129 VAL B C 1
ATOM 4172 O O . VAL B 1 129 ? 19.234 22.203 -0.361 1 95.5 129 VAL B O 1
ATOM 4175 N N . PHE B 1 130 ? 18.688 20.25 0.542 1 92.44 130 PHE B N 1
ATOM 4176 C CA . PHE B 1 130 ? 19.641 20.453 1.63 1 92.44 130 PHE B CA 1
ATOM 4177 C C . PHE B 1 130 ? 20.875 19.562 1.447 1 92.44 130 PHE B C 1
ATOM 4179 O O . PHE B 1 130 ? 20.75 18.375 1.165 1 92.44 130 PHE B O 1
ATOM 4186 N N . PRO B 1 131 ? 22.047 20.109 1.655 1 88.94 131 PRO B N 1
ATOM 4187 C CA . PRO B 1 131 ? 23.281 19.344 1.479 1 88.94 131 PRO B CA 1
ATOM 4188 C C . PRO B 1 131 ? 23.438 18.219 2.496 1 88.94 131 PRO B C 1
ATOM 4190 O O . PRO B 1 131 ? 24.047 17.203 2.201 1 88.94 131 PRO B O 1
ATOM 4193 N N . ASN B 1 132 ? 22.875 18.438 3.691 1 91.31 132 ASN B N 1
ATOM 4194 C CA . ASN B 1 132 ? 22.906 17.422 4.738 1 91.31 132 ASN B CA 1
ATOM 4195 C C . ASN B 1 132 ? 21.5 17.047 5.188 1 91.31 132 ASN B C 1
ATOM 4197 O O . ASN B 1 132 ? 21.094 17.359 6.309 1 91.31 132 ASN B O 1
ATOM 4201 N N . PRO B 1 133 ? 20.828 16.297 4.383 1 93.31 133 PRO B N 1
ATOM 4202 C CA . PRO B 1 133 ? 19.406 16 4.641 1 93.31 133 PRO B CA 1
ATOM 4203 C C . PRO B 1 133 ? 19.188 15.273 5.965 1 93.31 133 PRO B C 1
ATOM 4205 O O . PRO B 1 133 ? 18.234 15.57 6.68 1 93.31 133 PRO B O 1
ATOM 4208 N N . THR B 1 134 ? 20.078 14.398 6.363 1 93.31 134 THR B N 1
ATOM 4209 C CA . THR B 1 134 ? 19.922 13.609 7.578 1 93.31 134 THR B CA 1
ATOM 4210 C C . THR B 1 134 ? 19.984 14.5 8.812 1 93.31 134 THR B C 1
ATOM 4212 O O . THR B 1 134 ? 19.266 14.258 9.789 1 93.31 134 THR B O 1
ATOM 4215 N N . ASP B 1 135 ? 20.781 15.492 8.727 1 94.19 135 ASP B N 1
ATOM 4216 C CA . ASP B 1 135 ? 20.922 16.406 9.852 1 94.19 135 ASP B CA 1
ATOM 4217 C C . ASP B 1 135 ? 19.625 17.188 10.109 1 94.19 135 ASP B C 1
ATOM 4219 O O . ASP B 1 135 ? 19.297 17.5 11.25 1 94.19 135 ASP B O 1
ATOM 4223 N N . VAL B 1 136 ? 18.938 17.484 9.055 1 94.5 136 VAL B N 1
ATOM 4224 C CA . VAL B 1 136 ? 17.672 18.203 9.18 1 94.5 136 VAL B CA 1
ATOM 4225 C C . VAL B 1 136 ? 16.688 17.375 9.992 1 94.5 136 VAL B C 1
ATOM 4227 O O . VAL B 1 136 ? 16.156 17.844 11.008 1 94.5 136 VAL B O 1
ATOM 4230 N N . PHE B 1 137 ? 16.531 16.109 9.617 1 93.44 137 PHE B N 1
ATOM 4231 C CA . PHE B 1 137 ? 15.602 15.234 10.32 1 93.44 137 PHE B CA 1
ATOM 4232 C C . PHE B 1 137 ? 16.047 15.016 11.758 1 93.44 137 PHE B C 1
ATOM 4234 O O . PHE B 1 137 ? 15.25 15.086 12.688 1 93.44 137 PHE B O 1
ATOM 4241 N N . ASP B 1 138 ? 17.328 14.766 11.953 1 94.62 138 ASP B N 1
ATOM 4242 C CA . ASP B 1 138 ? 17.844 14.43 13.273 1 94.62 138 ASP B CA 1
ATOM 4243 C C . ASP B 1 138 ? 17.688 15.594 14.242 1 94.62 138 ASP B C 1
ATOM 4245 O O . ASP B 1 138 ? 17.422 15.391 15.43 1 94.62 138 ASP B O 1
ATOM 4249 N N . GLU B 1 139 ? 17.844 16.75 13.789 1 96.25 139 GLU B N 1
ATOM 4250 C CA . GLU B 1 139 ? 17.75 17.922 14.641 1 96.25 139 GLU B CA 1
ATOM 4251 C C . GLU B 1 139 ? 16.297 18.281 14.93 1 96.25 139 GLU B C 1
ATOM 4253 O O . GLU B 1 139 ? 15.898 18.406 16.094 1 96.25 139 GLU B O 1
ATOM 4258 N N . TYR B 1 140 ? 15.484 18.422 13.906 1 97.12 140 TYR B N 1
ATOM 4259 C CA . TYR B 1 140 ? 14.156 19.016 14.047 1 97.12 140 TYR B CA 1
ATOM 4260 C C . TYR B 1 140 ? 13.195 18.062 14.727 1 97.12 140 TYR B C 1
ATOM 4262 O O . TYR B 1 140 ? 12.273 18.484 15.422 1 97.12 140 TYR B O 1
ATOM 4270 N N . CYS B 1 141 ? 13.375 16.734 14.523 1 95.44 141 CYS B N 1
ATOM 4271 C CA . CYS B 1 141 ? 12.438 15.773 15.109 1 95.44 141 CYS B CA 1
ATOM 4272 C C . CYS B 1 141 ? 12.586 15.734 16.625 1 95.44 141 CYS B C 1
ATOM 4274 O O . CYS B 1 141 ? 11.734 15.188 17.328 1 95.44 141 CYS B O 1
ATOM 4276 N N . GLU B 1 142 ? 13.648 16.344 17.141 1 95.31 142 GLU B N 1
ATOM 4277 C CA . GLU B 1 142 ? 13.898 16.312 18.578 1 95.31 142 GLU B CA 1
ATOM 4278 C C . GLU B 1 142 ? 13.305 17.531 19.266 1 95.31 142 GLU B C 1
ATOM 4280 O O . GLU B 1 142 ? 13.203 17.578 20.5 1 95.31 142 GLU B O 1
ATOM 4285 N N . TYR B 1 143 ? 12.93 18.578 18.484 1 96.62 143 TYR B N 1
ATOM 4286 C CA . TYR B 1 143 ? 12.227 19.688 19.109 1 96.62 143 TYR B CA 1
ATOM 4287 C C . TYR B 1 143 ? 10.898 19.234 19.703 1 96.62 143 TYR B C 1
ATOM 4289 O O . TYR B 1 143 ? 10.086 18.609 19.016 1 96.62 143 TYR B O 1
ATOM 4297 N N . PRO B 1 144 ? 10.656 19.547 20.938 1 96.25 144 PRO B N 1
ATOM 4298 C CA . PRO B 1 144 ? 9.438 19.062 21.594 1 96.25 144 PRO B CA 1
ATOM 4299 C C . PRO B 1 144 ? 8.164 19.484 20.859 1 96.25 144 PRO B C 1
ATOM 4301 O O . PRO B 1 144 ? 7.191 18.734 20.844 1 96.25 144 PRO B O 1
ATOM 4304 N N . GLU B 1 145 ? 8.148 20.703 20.219 1 96.56 145 GLU B N 1
ATOM 4305 C CA . GLU B 1 145 ? 6.992 21.219 19.5 1 96.56 145 GLU B CA 1
ATOM 4306 C C . GLU B 1 145 ? 6.66 20.344 18.297 1 96.56 145 GLU B C 1
ATOM 4308 O O . GLU B 1 145 ? 5.516 20.297 17.844 1 96.56 145 GLU B O 1
ATOM 4313 N N . ILE B 1 146 ? 7.688 19.609 17.812 1 96.56 146 ILE B N 1
ATOM 4314 C CA . ILE B 1 146 ? 7.5 18.734 16.656 1 96.56 146 ILE B CA 1
ATOM 4315 C C . ILE B 1 146 ? 7.266 17.312 17.125 1 96.56 146 ILE B C 1
ATOM 4317 O O . ILE B 1 146 ? 6.273 16.672 16.75 1 96.56 146 ILE B O 1
ATOM 4321 N N . LYS B 1 147 ? 8.047 16.844 18.031 1 94.5 147 LYS B N 1
ATOM 4322 C CA . LYS B 1 147 ? 8.109 15.461 18.5 1 94.5 147 LYS B CA 1
ATOM 4323 C C . LYS B 1 147 ? 6.793 15.031 19.141 1 94.5 147 LYS B C 1
ATOM 4325 O O . LYS B 1 147 ? 6.371 13.883 19 1 94.5 147 LYS B O 1
ATOM 4330 N N . THR B 1 148 ? 6.105 15.898 19.766 1 95.12 148 THR B N 1
ATOM 4331 C CA . THR B 1 148 ? 4.953 15.516 20.578 1 95.12 148 THR B CA 1
ATOM 4332 C C . THR B 1 148 ? 3.658 15.695 19.781 1 95.12 148 THR B C 1
ATOM 4334 O O . THR B 1 148 ? 2.59 15.266 20.234 1 95.12 148 THR B O 1
ATOM 4337 N N . ARG B 1 149 ? 3.672 16.281 18.609 1 96.12 149 ARG B N 1
ATOM 4338 C CA . ARG B 1 149 ? 2.477 16.641 17.859 1 96.12 149 ARG B CA 1
ATOM 4339 C C . ARG B 1 149 ? 1.712 15.391 17.422 1 96.12 149 ARG B C 1
ATOM 4341 O O . ARG B 1 149 ? 0.5 15.445 17.203 1 96.12 149 ARG B O 1
ATOM 4348 N N . ILE B 1 150 ? 2.428 14.242 17.312 1 96.19 150 ILE B N 1
ATOM 4349 C CA . ILE B 1 150 ? 1.794 13.039 16.797 1 96.19 150 ILE B CA 1
ATOM 4350 C C . ILE B 1 150 ? 1.275 12.18 17.938 1 96.19 150 ILE B C 1
ATOM 4352 O O . ILE B 1 150 ? 0.676 11.125 17.719 1 96.19 150 ILE B O 1
ATOM 4356 N N . ASN B 1 151 ? 1.429 12.586 19.188 1 96 151 ASN B N 1
ATOM 4357 C CA . ASN B 1 151 ? 1.171 11.727 20.344 1 96 151 ASN B CA 1
ATOM 4358 C C . ASN B 1 151 ? -0.293 11.305 20.406 1 96 151 ASN B C 1
ATOM 4360 O O . ASN B 1 151 ? -0.596 10.156 20.734 1 96 151 ASN B O 1
ATOM 4364 N N . ASP B 1 152 ? -1.188 12.219 20.094 1 96.31 152 ASP B N 1
ATOM 4365 C CA . ASP B 1 152 ? -2.607 11.875 20.141 1 96.31 152 ASP B CA 1
ATOM 4366 C C . ASP B 1 152 ? -2.945 10.797 19.109 1 96.31 152 ASP B C 1
ATOM 4368 O O . ASP B 1 152 ? -3.781 9.93 19.375 1 96.31 152 ASP B O 1
ATOM 4372 N N . GLU B 1 153 ? -2.373 10.898 17.906 1 96.31 153 GLU B N 1
ATOM 4373 C CA . GLU B 1 153 ? -2.586 9.883 16.891 1 96.31 153 GLU B CA 1
ATOM 4374 C C . GLU B 1 153 ? -2.014 8.531 17.312 1 96.31 153 GLU B C 1
ATOM 4376 O O . GLU B 1 153 ? -2.645 7.492 17.109 1 96.31 153 GLU B O 1
ATOM 4381 N N . ILE B 1 154 ? -0.812 8.555 17.906 1 96.06 154 ILE B N 1
ATOM 4382 C CA . ILE B 1 154 ? -0.2 7.328 18.406 1 96.06 154 ILE B CA 1
ATOM 4383 C C . ILE B 1 154 ? -1.117 6.672 19.438 1 96.06 154 ILE B C 1
ATOM 4385 O O . ILE B 1 154 ? -1.408 5.477 19.359 1 96.06 154 ILE B O 1
ATOM 4389 N N . ASP B 1 155 ? -1.615 7.477 20.391 1 96.75 155 ASP B N 1
ATOM 4390 C CA . ASP B 1 155 ? -2.49 6.965 21.438 1 96.75 155 ASP B CA 1
ATOM 4391 C C . ASP B 1 155 ? -3.773 6.383 20.844 1 96.75 155 ASP B C 1
ATOM 4393 O O . ASP B 1 155 ? -4.273 5.363 21.328 1 96.75 155 ASP B O 1
ATOM 4397 N N . THR B 1 156 ? -4.312 7.039 19.875 1 96.88 156 THR B N 1
ATOM 4398 C CA . THR B 1 156 ? -5.531 6.598 19.219 1 96.88 156 THR B CA 1
ATOM 4399 C C . THR B 1 156 ? -5.336 5.223 18.578 1 96.88 156 THR B C 1
ATOM 4401 O O . THR B 1 156 ? -6.125 4.305 18.828 1 96.88 156 THR B O 1
ATOM 4404 N N . TYR B 1 157 ? -4.301 5.027 17.812 1 96.75 157 TYR B N 1
ATOM 4405 C CA . TYR B 1 157 ? -4.043 3.748 17.172 1 96.75 157 TYR B CA 1
ATOM 4406 C C . TYR B 1 157 ? -3.721 2.666 18.188 1 96.75 157 TYR B C 1
ATOM 4408 O O . TYR B 1 157 ? -4.16 1.521 18.047 1 96.75 157 TYR B O 1
ATOM 4416 N N . GLU B 1 158 ? -2.982 3.025 19.219 1 94.5 158 GLU B N 1
ATOM 4417 C CA . GLU B 1 158 ? -2.619 2.059 20.25 1 94.5 158 GLU B CA 1
ATOM 4418 C C . GLU B 1 158 ? -3.857 1.54 20.969 1 94.5 158 GLU B C 1
ATOM 4420 O O . GLU B 1 158 ? -3.893 0.384 21.406 1 94.5 158 GLU B O 1
ATOM 4425 N N . SER B 1 159 ? -4.863 2.359 21.109 1 95.94 159 SER B N 1
ATOM 4426 C CA . SER B 1 159 ? -6.105 1.944 21.75 1 95.94 159 SER B CA 1
ATOM 4427 C C . SER B 1 159 ? -6.812 0.865 20.922 1 95.94 159 SER B C 1
ATOM 4429 O O . SER B 1 159 ? -7.691 0.168 21.438 1 95.94 159 SER B O 1
ATOM 4431 N N . LEU B 1 160 ? -6.438 0.735 19.672 1 96.38 160 LEU B N 1
ATOM 4432 C CA . LEU B 1 160 ? -7.078 -0.221 18.766 1 96.38 160 LEU B CA 1
ATOM 4433 C C . LEU B 1 160 ? -6.223 -1.474 18.609 1 96.38 160 LEU B C 1
ATOM 4435 O O . LEU B 1 160 ? -6.609 -2.412 17.906 1 96.38 160 LEU B O 1
ATOM 4439 N N . GLU B 1 161 ? -5.07 -1.503 19.219 1 89.69 161 GLU B N 1
ATOM 4440 C CA . GLU B 1 161 ? -4.152 -2.625 19.047 1 89.69 161 GLU B CA 1
ATOM 4441 C C . GLU B 1 161 ? -4.695 -3.889 19.719 1 89.69 161 GLU B C 1
ATOM 4443 O O . GLU B 1 161 ? -5.371 -3.812 20.75 1 89.69 161 GLU B O 1
ATOM 4448 N N . GLY B 1 162 ? -4.41 -5 19.109 1 78.94 162 GLY B N 1
ATOM 4449 C CA . GLY B 1 162 ? -4.816 -6.289 19.656 1 78.94 162 GLY B CA 1
ATOM 4450 C C . GLY B 1 162 ? -6.117 -6.801 19.078 1 78.94 162 GLY B C 1
ATOM 4451 O O . GLY B 1 162 ? -6.605 -6.27 18.078 1 78.94 162 GLY B O 1
ATOM 4452 N N . SER B 1 163 ? -6.617 -7.906 19.531 1 78.69 163 SER B N 1
ATOM 4453 C CA . SER B 1 163 ? -7.883 -8.477 19.078 1 78.69 163 SER B CA 1
ATOM 4454 C C . SER B 1 163 ? -9.07 -7.812 19.766 1 78.69 163 SER B C 1
ATOM 4456 O O . SER B 1 163 ? -9.234 -7.934 20.984 1 78.69 163 SER B O 1
ATOM 4458 N N . LEU B 1 164 ? -9.867 -7.082 19.016 1 90.94 164 LEU B N 1
ATOM 4459 C CA . LEU B 1 164 ? -11.031 -6.395 19.562 1 90.94 164 LEU B CA 1
ATOM 4460 C C . LEU B 1 164 ? -12.281 -7.258 19.422 1 90.94 164 LEU B C 1
ATOM 4462 O O . LEU B 1 164 ? -12.562 -7.789 18.344 1 90.94 164 LEU B O 1
ATOM 4466 N N . GLU B 1 165 ? -12.984 -7.379 20.562 1 94.38 165 GLU B N 1
ATOM 4467 C CA . GLU B 1 165 ? -14.289 -8.031 20.531 1 94.38 165 GLU B CA 1
ATOM 4468 C C . GLU B 1 165 ? -15.391 -7.051 20.156 1 94.38 165 GLU B C 1
ATOM 4470 O O . GLU B 1 165 ? -15.273 -5.848 20.406 1 94.38 165 GLU B O 1
ATOM 4475 N N . GLU B 1 166 ? -16.375 -7.598 19.578 1 96.44 166 GLU B N 1
ATOM 4476 C CA . GLU B 1 166 ? -17.484 -6.727 19.219 1 96.44 166 GLU B CA 1
ATOM 4477 C C . GLU B 1 166 ? -18.281 -6.309 20.453 1 96.44 166 GLU B C 1
ATOM 4479 O O . GLU B 1 166 ? -19.078 -7.09 20.984 1 96.44 166 GLU B O 1
ATOM 4484 N N . ASN B 1 167 ? -18.141 -5.156 20.906 1 97.62 167 ASN B N 1
ATOM 4485 C CA . ASN B 1 167 ? -18.906 -4.508 21.953 1 97.62 167 ASN B CA 1
ATOM 4486 C C . ASN B 1 167 ? -18.891 -2.988 21.812 1 97.62 167 ASN B C 1
ATOM 4488 O O . ASN B 1 167 ? -18.141 -2.449 21 1 97.62 167 ASN B O 1
ATOM 4492 N N . ASP B 1 168 ? -19.688 -2.312 22.531 1 97.62 168 ASP B N 1
ATOM 4493 C CA . ASP B 1 168 ? -19.891 -0.88 22.328 1 97.62 168 ASP B CA 1
ATOM 4494 C C . ASP B 1 168 ? -18.625 -0.094 22.703 1 97.62 168 ASP B C 1
ATOM 4496 O O . ASP B 1 168 ? -18.328 0.937 22.094 1 97.62 168 ASP B O 1
ATOM 4500 N N . GLU B 1 169 ? -17.875 -0.57 23.672 1 97.25 169 GLU B N 1
ATOM 4501 C CA . GLU B 1 169 ? -16.641 0.094 24.047 1 97.25 169 GLU B CA 1
ATOM 4502 C C . GLU B 1 169 ? -15.641 0.119 22.891 1 97.25 169 GLU B C 1
ATOM 4504 O O . GLU B 1 169 ? -15.07 1.166 22.578 1 97.25 169 GLU B O 1
ATOM 4509 N N . ASN B 1 170 ? -15.492 -1.052 22.281 1 97.94 170 ASN B N 1
ATOM 4510 C CA . ASN B 1 170 ? -14.555 -1.152 21.156 1 97.94 170 ASN B CA 1
ATOM 4511 C C . ASN B 1 170 ? -15.086 -0.438 19.922 1 97.94 170 ASN B C 1
ATOM 4513 O O . ASN B 1 170 ? -14.312 0.138 19.156 1 97.94 170 ASN B O 1
ATOM 4517 N N . LYS B 1 171 ? -16.391 -0.48 19.719 1 98.31 171 LYS B N 1
ATOM 4518 C CA . LYS B 1 171 ? -16.984 0.273 18.625 1 98.31 171 LYS B CA 1
ATOM 4519 C C . LYS B 1 171 ? -16.734 1.771 18.781 1 98.31 171 LYS B C 1
ATOM 4521 O O . LYS B 1 171 ? -16.453 2.467 17.812 1 98.31 171 LYS B O 1
ATOM 4526 N N . LEU B 1 172 ? -16.812 2.229 19.984 1 98.12 172 LEU B N 1
ATOM 4527 C CA . LEU B 1 172 ? -16.562 3.645 20.25 1 98.12 172 LEU B CA 1
ATOM 4528 C C . LEU B 1 172 ? -15.117 4.012 19.984 1 98.12 172 LEU B C 1
ATOM 4530 O O . LEU B 1 172 ? -14.828 5.102 19.484 1 98.12 172 LEU B O 1
ATOM 4534 N N . LYS B 1 173 ? -14.18 3.113 20.312 1 98.06 173 LYS B N 1
ATOM 4535 C CA . LYS B 1 173 ? -12.773 3.352 20 1 98.06 173 LYS B CA 1
ATOM 4536 C C . LYS B 1 173 ? -12.57 3.504 18.484 1 98.06 173 LYS B C 1
ATOM 4538 O O . LYS B 1 173 ? -11.812 4.363 18.047 1 98.06 173 LYS B O 1
ATOM 4543 N N . ILE B 1 174 ? -13.25 2.652 17.719 1 98.5 174 ILE B N 1
ATOM 4544 C CA . ILE B 1 174 ? -13.148 2.707 16.266 1 98.5 174 ILE B CA 1
ATOM 4545 C C . ILE B 1 174 ? -13.719 4.027 15.758 1 98.5 174 ILE B C 1
ATOM 4547 O O . ILE B 1 174 ? -13.109 4.691 14.914 1 98.5 174 ILE B O 1
ATOM 4551 N N . LEU B 1 175 ? -14.875 4.445 16.281 1 98.44 175 LEU B N 1
ATOM 4552 C CA . LEU B 1 175 ? -15.484 5.707 15.875 1 98.44 175 LEU B CA 1
ATOM 4553 C C . LEU B 1 175 ? -14.57 6.883 16.203 1 98.44 175 LEU B C 1
ATOM 4555 O O . LEU B 1 175 ? -14.406 7.793 15.383 1 98.44 175 LEU B O 1
ATOM 4559 N N . GLU B 1 176 ? -13.992 6.84 17.359 1 97.88 176 GLU B N 1
ATOM 4560 C CA . GLU B 1 176 ? -13.062 7.895 17.75 1 97.88 176 GLU B CA 1
ATOM 4561 C C . GLU B 1 176 ? -11.859 7.949 16.812 1 97.88 176 GLU B C 1
ATOM 4563 O O . GLU B 1 176 ? -11.414 9.031 16.438 1 97.88 176 GLU B O 1
ATOM 4568 N N . ALA B 1 177 ? -11.352 6.785 16.516 1 98.25 177 ALA B N 1
ATOM 4569 C CA . ALA B 1 177 ? -10.219 6.734 15.586 1 98.25 177 ALA B CA 1
ATOM 4570 C C . ALA B 1 177 ? -10.602 7.324 14.227 1 98.25 177 ALA B C 1
ATOM 4572 O O . ALA B 1 177 ? -9.844 8.109 13.648 1 98.25 177 ALA B O 1
ATOM 4573 N N . CYS B 1 178 ? -11.773 6.98 13.727 1 98.31 178 CYS B N 1
ATOM 4574 C CA . CYS B 1 178 ? -12.242 7.508 12.453 1 98.31 178 CYS B CA 1
ATOM 4575 C C . CYS B 1 178 ? -12.375 9.023 12.508 1 98.31 178 CYS B C 1
ATOM 4577 O O . CYS B 1 178 ? -12.008 9.719 11.555 1 98.31 178 CYS B O 1
ATOM 4579 N N . LEU B 1 179 ? -12.844 9.539 13.586 1 97.94 179 LEU B N 1
ATOM 4580 C CA . LEU B 1 179 ? -12.992 10.977 13.758 1 97.94 179 LEU B CA 1
ATOM 4581 C C . LEU B 1 179 ? -11.633 11.664 13.797 1 97.94 179 LEU B C 1
ATOM 4583 O O . LEU B 1 179 ? -11.43 12.68 13.133 1 97.94 179 LEU B O 1
ATOM 4587 N N . ARG B 1 180 ? -10.727 11.109 14.531 1 98.06 180 ARG B N 1
ATOM 4588 C CA . ARG B 1 180 ? -9.391 11.695 14.641 1 98.06 180 ARG B CA 1
ATOM 4589 C C . ARG B 1 180 ? -8.68 11.672 13.289 1 98.06 180 ARG B C 1
ATOM 4591 O O . ARG B 1 180 ? -7.965 12.617 12.945 1 98.06 180 ARG B O 1
ATOM 4598 N N . ILE B 1 181 ? -8.875 10.562 12.531 1 98.19 181 ILE B N 1
ATOM 4599 C CA . ILE B 1 181 ? -8.281 10.484 11.203 1 98.19 181 ILE B CA 1
ATOM 4600 C C . ILE B 1 181 ? -8.914 11.531 10.297 1 98.19 181 ILE B C 1
ATOM 4602 O O . ILE B 1 181 ? -8.227 12.164 9.492 1 98.19 181 ILE B O 1
ATOM 4606 N N . GLN B 1 182 ? -10.195 11.781 10.438 1 95.56 182 GLN B N 1
ATOM 4607 C CA . GLN B 1 182 ? -10.883 12.836 9.695 1 95.56 182 GLN B CA 1
ATOM 4608 C C . GLN B 1 182 ? -10.227 14.195 9.93 1 95.56 182 GLN B C 1
ATOM 4610 O O . GLN B 1 182 ? -9.953 14.93 8.984 1 95.56 182 GLN B O 1
ATOM 4615 N N . PHE B 1 183 ? -9.953 14.492 11.141 1 97.81 183 PHE B N 1
ATOM 4616 C CA . PHE B 1 183 ? -9.383 15.781 11.484 1 97.81 183 PHE B CA 1
ATOM 4617 C C . PHE B 1 183 ? -7.902 15.836 11.117 1 97.81 183 PHE B C 1
ATOM 4619 O O . PHE B 1 183 ? -7.375 16.891 10.773 1 97.81 183 PHE B O 1
ATOM 4626 N N . LEU B 1 184 ? -7.234 14.664 11.219 1 98 184 LEU B N 1
ATOM 4627 C CA . LEU B 1 184 ? -5.848 14.594 10.773 1 98 184 LEU B CA 1
ATOM 4628 C C . LEU B 1 184 ? -5.734 14.953 9.297 1 98 184 LEU B C 1
ATOM 4630 O O . LEU B 1 184 ? -4.918 15.797 8.922 1 98 184 LEU B O 1
ATOM 4634 N N . GLU B 1 185 ? -6.617 14.359 8.453 1 96.5 185 GLU B N 1
ATOM 4635 C CA . GLU B 1 185 ? -6.578 14.539 7.004 1 96.5 185 GLU B CA 1
ATOM 4636 C C . GLU B 1 185 ? -7.059 15.93 6.609 1 96.5 185 GLU B C 1
ATOM 4638 O O . GLU B 1 185 ? -6.648 16.469 5.578 1 96.5 185 GLU B O 1
ATOM 4643 N N . GLY B 1 186 ? -7.84 16.547 7.465 1 96.5 186 GLY B N 1
ATOM 4644 C CA . GLY B 1 186 ? -8.547 17.734 7 1 96.5 186 GLY B CA 1
ATOM 4645 C C . GLY B 1 186 ? -8.156 19 7.75 1 96.5 186 GLY B C 1
ATOM 4646 O O . GLY B 1 186 ? -8.617 20.094 7.41 1 96.5 186 GLY B O 1
ATOM 4647 N N . VAL B 1 187 ? -7.309 18.844 8.797 1 98.12 187 VAL B N 1
ATOM 4648 C CA . VAL B 1 187 ? -6.996 20.047 9.562 1 98.12 187 VAL B CA 1
ATOM 4649 C C . VAL B 1 187 ? -5.535 20.016 10.008 1 98.12 187 VAL B C 1
ATOM 4651 O O . VAL B 1 187 ? -4.797 20.984 9.812 1 98.12 187 VAL B O 1
ATOM 4654 N N . LYS B 1 188 ? -5.02 18.922 10.484 1 97.56 188 LYS B N 1
ATOM 4655 C CA . LYS B 1 188 ? -3.744 18.859 11.188 1 97.56 188 LYS B CA 1
ATOM 4656 C C . LYS B 1 188 ? -2.58 19.156 10.242 1 97.56 188 LYS B C 1
ATOM 4658 O O . LYS B 1 188 ? -1.484 19.5 10.688 1 97.56 188 LYS B O 1
ATOM 4663 N N . PHE B 1 189 ? -2.73 19.047 8.969 1 97.38 189 PHE B N 1
ATOM 4664 C CA . PHE B 1 189 ? -1.67 19.359 8.016 1 97.38 189 PHE B CA 1
ATOM 4665 C C . PHE B 1 189 ? -1.84 20.766 7.453 1 97.38 189 PHE B C 1
ATOM 4667 O O . PHE B 1 189 ? -0.947 21.281 6.777 1 97.38 189 PHE B O 1
ATOM 4674 N N . TYR B 1 190 ? -2.871 21.453 7.727 1 97.81 190 TYR B N 1
ATOM 4675 C CA . TYR B 1 190 ? -3.297 22.578 6.918 1 97.81 190 TYR B CA 1
ATOM 4676 C C . TYR B 1 190 ? -2.467 23.828 7.238 1 97.81 190 TYR B C 1
ATOM 4678 O O . TYR B 1 190 ? -2.182 24.625 6.352 1 97.81 190 TYR B O 1
ATOM 4686 N N . VAL B 1 191 ? -2.105 23.984 8.523 1 98.69 191 VAL B N 1
ATOM 4687 C CA . VAL B 1 191 ? -1.245 25.109 8.852 1 98.69 191 VAL B CA 1
ATOM 4688 C C . VAL B 1 191 ? 0.098 24.953 8.141 1 98.69 191 VAL B C 1
ATOM 4690 O O . VAL B 1 191 ? 0.654 25.938 7.641 1 98.69 191 VAL B O 1
ATOM 4693 N N . SER B 1 192 ? 0.616 23.734 8.102 1 98.69 192 SER B N 1
ATOM 4694 C CA . SER B 1 192 ? 1.883 23.469 7.426 1 98.69 192 SER B CA 1
ATOM 4695 C C . SER B 1 192 ? 1.771 23.719 5.926 1 98.69 192 SER B C 1
ATOM 4697 O O . SER B 1 192 ? 2.672 24.312 5.316 1 98.69 192 SER B O 1
ATOM 4699 N N . PHE B 1 193 ? 0.678 23.297 5.312 1 98.62 193 PHE B N 1
ATOM 4700 C CA . PHE B 1 193 ? 0.445 23.594 3.902 1 98.62 193 PHE B CA 1
ATOM 4701 C C . PHE B 1 193 ? 0.353 25.094 3.67 1 98.62 193 PHE B C 1
ATOM 4703 O O . PHE B 1 193 ? 1.03 25.641 2.793 1 98.62 193 PHE B O 1
ATOM 4710 N N . LEU B 1 194 ? -0.448 25.75 4.484 1 98.75 194 LEU B N 1
ATOM 4711 C CA . LEU B 1 194 ? -0.707 27.172 4.367 1 98.75 194 LEU B CA 1
ATOM 4712 C C . LEU B 1 194 ? 0.591 27.969 4.445 1 98.75 194 LEU B C 1
ATOM 4714 O O . LEU B 1 194 ? 0.846 28.844 3.604 1 98.75 194 LEU B O 1
ATOM 4718 N N . THR B 1 195 ? 1.413 27.703 5.445 1 98.81 195 THR B N 1
ATOM 4719 C CA . THR B 1 195 ? 2.631 28.484 5.645 1 98.81 195 THR B CA 1
ATOM 4720 C C . THR B 1 195 ? 3.613 28.25 4.5 1 98.81 195 THR B C 1
ATOM 4722 O O . THR B 1 195 ? 4.281 29.188 4.051 1 98.81 195 THR B O 1
ATOM 4725 N N . THR B 1 196 ? 3.691 27.016 4.004 1 98.62 196 THR B N 1
ATOM 4726 C CA . THR B 1 196 ? 4.535 26.734 2.848 1 98.62 196 THR B CA 1
ATOM 4727 C C . THR B 1 196 ? 4.055 27.516 1.628 1 98.62 196 THR B C 1
ATOM 4729 O O . THR B 1 196 ? 4.859 28.094 0.904 1 98.62 196 THR B O 1
ATOM 4732 N N . TYR B 1 197 ? 2.746 27.578 1.425 1 98.38 197 TYR B N 1
ATOM 4733 C CA . TYR B 1 197 ? 2.16 28.312 0.308 1 98.38 197 TYR B CA 1
ATOM 4734 C C . TYR B 1 197 ? 2.479 29.797 0.403 1 98.38 197 TYR B C 1
ATOM 4736 O O . TYR B 1 197 ? 2.895 30.422 -0.582 1 98.38 197 TYR B O 1
ATOM 4744 N N . MET B 1 198 ? 2.299 30.375 1.572 1 98.62 198 MET B N 1
ATOM 4745 C CA . MET B 1 198 ? 2.48 31.812 1.773 1 98.62 198 MET B CA 1
ATOM 4746 C C . MET B 1 198 ? 3.951 32.188 1.645 1 98.62 198 MET B C 1
ATOM 4748 O O . MET B 1 198 ? 4.273 33.25 1.102 1 98.62 198 MET B O 1
ATOM 4752 N N . ILE B 1 199 ? 4.828 31.344 2.107 1 98.62 199 ILE B N 1
ATOM 4753 C CA . ILE B 1 199 ? 6.262 31.578 1.968 1 98.62 199 ILE B CA 1
ATOM 4754 C C . ILE B 1 199 ? 6.637 31.594 0.489 1 98.62 199 ILE B C 1
ATOM 4756 O O . ILE B 1 199 ? 7.332 32.5 0.029 1 98.62 199 ILE B O 1
ATOM 4760 N N . ASN B 1 200 ? 6.184 30.609 -0.236 1 98.06 200 ASN B N 1
ATOM 4761 C CA . ASN B 1 200 ? 6.523 30.562 -1.654 1 98.06 200 ASN B CA 1
ATOM 4762 C C . ASN B 1 200 ? 5.949 31.75 -2.408 1 98.06 200 ASN B C 1
ATOM 4764 O O . ASN B 1 200 ? 6.602 32.312 -3.291 1 98.06 200 ASN B O 1
ATOM 4768 N N . LYS B 1 201 ? 4.77 32.156 -2.096 1 97.31 201 LYS B N 1
ATOM 4769 C CA . LYS B 1 201 ? 4.062 33.188 -2.844 1 97.31 201 LYS B CA 1
ATOM 4770 C C . LYS B 1 201 ? 4.633 34.562 -2.545 1 97.31 201 LYS B C 1
ATOM 4772 O O . LYS B 1 201 ? 4.762 35.406 -3.443 1 97.31 201 LYS B O 1
ATOM 4777 N N . TYR B 1 202 ? 5.074 34.812 -1.296 1 97.25 202 TYR B N 1
ATOM 4778 C CA . TYR B 1 202 ? 5.273 36.219 -0.929 1 97.25 202 TYR B CA 1
ATOM 4779 C C . TYR B 1 202 ? 6.688 36.438 -0.411 1 97.25 202 TYR B C 1
ATOM 4781 O O . TYR B 1 202 ? 7.156 37.594 -0.37 1 97.25 202 TYR B O 1
ATOM 4789 N N . SER B 1 203 ? 7.387 35.406 0.034 1 95.81 203 SER B N 1
ATOM 4790 C CA . SER B 1 203 ? 8.703 35.625 0.633 1 95.81 203 SER B CA 1
ATOM 4791 C C . SER B 1 203 ? 9.773 35.812 -0.437 1 95.81 203 SER B C 1
ATOM 4793 O O . SER B 1 203 ? 9.742 35.125 -1.47 1 95.81 203 SER B O 1
ATOM 4795 N N . ALA B 1 204 ? 10.688 36.781 -0.097 1 96.19 204 ALA B N 1
ATOM 4796 C CA . ALA B 1 204 ? 11.883 37 -0.907 1 96.19 204 ALA B CA 1
ATOM 4797 C C . ALA B 1 204 ? 11.523 37.188 -2.381 1 96.19 204 ALA B C 1
ATOM 4799 O O . ALA B 1 204 ? 12.117 36.531 -3.25 1 96.19 204 ALA B O 1
ATOM 4800 N N . GLY B 1 205 ? 10.508 37.938 -2.682 1 95 205 GLY B N 1
ATOM 4801 C CA . GLY B 1 205 ? 10.109 38.25 -4.043 1 95 205 GLY B CA 1
ATOM 4802 C C . GLY B 1 205 ? 9.234 37.188 -4.676 1 95 205 GLY B C 1
ATOM 4803 O O . GLY B 1 205 ? 8.844 37.312 -5.84 1 95 205 GLY B O 1
ATOM 4804 N N . GLY B 1 206 ? 9.008 36.094 -4.031 1 96.25 206 GLY B N 1
ATOM 4805 C CA . GLY B 1 206 ? 8.055 35.094 -4.469 1 96.25 206 GLY B CA 1
ATOM 4806 C C . GLY B 1 206 ? 8.68 34 -5.332 1 96.25 206 GLY B C 1
ATOM 4807 O O . GLY B 1 206 ? 9.734 34.219 -5.93 1 96.25 206 GLY B O 1
ATOM 4808 N N . ASN B 1 207 ? 8.031 32.781 -5.254 1 96.19 207 ASN B N 1
ATOM 4809 C CA . ASN B 1 207 ? 8.297 31.656 -6.148 1 96.19 207 ASN B CA 1
ATOM 4810 C C . ASN B 1 207 ? 9.727 31.141 -6 1 96.19 207 ASN B C 1
ATOM 4812 O O . ASN B 1 207 ? 10.391 30.828 -6.992 1 96.19 207 ASN B O 1
ATOM 4816 N N . LYS B 1 208 ? 10.242 31.078 -4.777 1 97.12 208 LYS B N 1
ATOM 4817 C CA . LYS B 1 208 ? 11.594 30.594 -4.504 1 97.12 208 LYS B CA 1
ATOM 4818 C C . LYS B 1 208 ? 11.609 29.062 -4.344 1 97.12 208 LYS B C 1
ATOM 4820 O O . LYS B 1 208 ? 12.664 28.438 -4.457 1 97.12 208 LYS B O 1
ATOM 4825 N N . ILE B 1 209 ? 10.445 28.5 -4.062 1 97.5 209 ILE B N 1
ATOM 4826 C CA . ILE B 1 209 ? 10.367 27.062 -3.869 1 97.5 209 ILE B CA 1
ATOM 4827 C C . ILE B 1 209 ? 9.156 26.5 -4.617 1 97.5 209 ILE B C 1
ATOM 4829 O O . ILE B 1 209 ? 8.328 25.797 -4.039 1 97.5 209 ILE B O 1
ATOM 4833 N N . PRO B 1 210 ? 9.062 26.75 -5.875 1 96.56 210 PRO B N 1
ATOM 4834 C CA . PRO B 1 210 ? 7.855 26.391 -6.629 1 96.56 210 PRO B CA 1
ATOM 4835 C C . PRO B 1 210 ? 7.633 24.875 -6.711 1 96.56 210 PRO B C 1
ATOM 4837 O O . PRO B 1 210 ? 6.496 24.422 -6.59 1 96.56 210 PRO B O 1
ATOM 4840 N N . ASN B 1 211 ? 8.719 24.094 -6.953 1 97.06 211 ASN B N 1
ATOM 4841 C CA . ASN B 1 211 ? 8.539 22.656 -7.137 1 97.06 211 ASN B CA 1
ATOM 4842 C C . ASN B 1 211 ? 8.336 21.938 -5.805 1 97.06 211 ASN B C 1
ATOM 4844 O O . ASN B 1 211 ? 7.602 20.953 -5.734 1 97.06 211 ASN B O 1
ATOM 4848 N N . LEU B 1 212 ? 8.969 22.422 -4.723 1 97.88 212 LEU B N 1
ATOM 4849 C CA . LEU B 1 212 ? 8.641 21.969 -3.377 1 97.88 212 LEU B CA 1
ATOM 4850 C C . LEU B 1 212 ? 7.164 22.203 -3.072 1 97.88 212 LEU B C 1
ATOM 4852 O O . LEU B 1 212 ? 6.484 21.297 -2.584 1 97.88 212 LEU B O 1
ATOM 4856 N N . THR B 1 213 ? 6.703 23.375 -3.438 1 97.75 213 THR B N 1
ATOM 4857 C CA . THR B 1 213 ? 5.309 23.734 -3.195 1 97.75 213 THR B CA 1
ATOM 4858 C C . THR B 1 213 ? 4.375 22.859 -4.035 1 97.75 213 THR B C 1
ATOM 4860 O O . THR B 1 213 ? 3.297 22.484 -3.576 1 97.75 213 THR B O 1
ATOM 4863 N N . LYS B 1 214 ? 4.801 22.562 -5.223 1 96.62 214 LYS B N 1
ATOM 4864 C CA . LYS B 1 214 ? 4.012 21.672 -6.07 1 96.62 214 LYS B CA 1
ATOM 4865 C C . LYS B 1 214 ? 3.83 20.312 -5.418 1 96.62 214 LYS B C 1
ATOM 4867 O O . LYS B 1 214 ? 2.73 19.75 -5.426 1 96.62 214 LYS B O 1
ATOM 4872 N N . ILE B 1 215 ? 4.848 19.703 -4.883 1 97.69 215 ILE B N 1
ATOM 4873 C CA . ILE B 1 215 ? 4.77 18.422 -4.191 1 97.69 215 ILE B CA 1
ATOM 4874 C C . ILE B 1 215 ? 3.793 18.531 -3.021 1 97.69 215 ILE B C 1
ATOM 4876 O O . ILE B 1 215 ? 2.959 17.641 -2.82 1 97.69 215 ILE B O 1
ATOM 4880 N N . ILE B 1 216 ? 3.887 19.641 -2.258 1 98.25 216 ILE B N 1
ATOM 4881 C CA . ILE B 1 216 ? 3.002 19.844 -1.116 1 98.25 216 ILE B CA 1
ATOM 4882 C C . ILE B 1 216 ? 1.555 19.938 -1.594 1 98.25 216 ILE B C 1
ATOM 4884 O O . ILE B 1 216 ? 0.644 19.422 -0.947 1 98.25 216 ILE B O 1
ATOM 4888 N N . LYS B 1 217 ? 1.318 20.578 -2.715 1 96.88 217 LYS B N 1
ATOM 4889 C CA . LYS B 1 217 ? -0.022 20.688 -3.283 1 96.88 217 LYS B CA 1
ATOM 4890 C C . LYS B 1 217 ? -0.565 19.312 -3.662 1 96.88 217 LYS B C 1
ATOM 4892 O O . LYS B 1 217 ? -1.743 19.016 -3.443 1 96.88 217 LYS B O 1
ATOM 4897 N N . LEU B 1 218 ? 0.274 18.469 -4.293 1 96.69 218 LEU B N 1
ATOM 4898 C CA . LEU B 1 218 ? -0.137 17.109 -4.648 1 96.69 218 LEU B CA 1
ATOM 4899 C C . LEU B 1 218 ? -0.543 16.328 -3.406 1 96.69 218 LEU B C 1
ATOM 4901 O O . LEU B 1 218 ? -1.562 15.633 -3.412 1 96.69 218 LEU B O 1
ATOM 4905 N N . ILE B 1 219 ? 0.223 16.453 -2.342 1 98.12 219 ILE B N 1
ATOM 4906 C CA . ILE B 1 219 ? -0.094 15.781 -1.084 1 98.12 219 ILE B CA 1
ATOM 4907 C C . ILE B 1 219 ? -1.422 16.297 -0.541 1 98.12 219 ILE B C 1
ATOM 4909 O O . ILE B 1 219 ? -2.271 15.523 -0.101 1 98.12 219 ILE B O 1
ATOM 4913 N N . ASN B 1 220 ? -1.582 17.641 -0.588 1 97.19 220 ASN B N 1
ATOM 4914 C CA . ASN B 1 220 ? -2.82 18.25 -0.12 1 97.19 220 ASN B CA 1
ATOM 4915 C C . ASN B 1 220 ? -4.031 17.719 -0.889 1 97.19 220 ASN B C 1
ATOM 4917 O O . ASN B 1 220 ? -5.086 17.484 -0.303 1 97.19 220 ASN B O 1
ATOM 4921 N N . ASN B 1 221 ? -3.889 17.531 -2.143 1 94 221 ASN B N 1
ATOM 4922 C CA . ASN B 1 221 ? -4.957 16.969 -2.961 1 94 221 ASN B CA 1
ATOM 4923 C C . ASN B 1 221 ? -5.289 15.539 -2.545 1 94 221 ASN B C 1
ATOM 4925 O O . ASN B 1 221 ? -6.461 15.148 -2.52 1 94 221 ASN B O 1
ATOM 4929 N N . ASP B 1 222 ? -4.281 14.766 -2.289 1 96.75 222 ASP B N 1
ATOM 4930 C CA . ASP B 1 222 ? -4.512 13.406 -1.807 1 96.75 222 ASP B CA 1
ATOM 4931 C C . ASP B 1 222 ? -5.336 13.414 -0.52 1 96.75 222 ASP B C 1
ATOM 4933 O O . ASP B 1 222 ? -6.227 12.578 -0.341 1 96.75 222 ASP B O 1
ATOM 4937 N N . GLU B 1 223 ? -4.992 14.375 0.388 1 96.19 223 GLU B N 1
ATOM 4938 C CA . GLU B 1 223 ? -5.68 14.469 1.672 1 96.19 223 GLU B CA 1
ATOM 4939 C C . GLU B 1 223 ? -7.172 14.734 1.481 1 96.19 223 GLU B C 1
ATOM 4941 O O . GLU B 1 223 ? -7.992 14.273 2.277 1 96.19 223 GLU B O 1
ATOM 4946 N N . ASP B 1 224 ? -7.484 15.453 0.44 1 92.12 224 ASP B N 1
ATOM 4947 C CA . ASP B 1 224 ? -8.891 15.719 0.157 1 92.12 224 ASP B CA 1
ATOM 4948 C C . ASP B 1 224 ? -9.664 14.422 -0.059 1 92.12 224 ASP B C 1
ATOM 4950 O O . ASP B 1 224 ? -10.797 14.281 0.413 1 92.12 224 ASP B O 1
ATOM 4954 N N . ILE B 1 225 ? -9.094 13.477 -0.76 1 93.88 225 ILE B N 1
ATOM 4955 C CA . ILE B 1 225 ? -9.75 12.195 -1.007 1 93.88 225 ILE B CA 1
ATOM 4956 C C . ILE B 1 225 ? -9.812 11.391 0.288 1 93.88 225 ILE B C 1
ATOM 4958 O O . ILE B 1 225 ? -10.828 10.766 0.59 1 93.88 225 ILE B O 1
ATOM 4962 N N . HIS B 1 226 ? -8.695 11.375 1.065 1 97.56 226 HIS B N 1
ATOM 4963 C CA . HIS B 1 226 ? -8.664 10.68 2.346 1 97.56 226 HIS B CA 1
ATOM 4964 C C . HIS B 1 226 ? -9.789 11.164 3.258 1 97.56 226 HIS B C 1
ATOM 4966 O O . HIS B 1 226 ? -10.438 10.359 3.934 1 97.56 226 HIS B O 1
ATOM 4972 N N . LEU B 1 227 ? -9.961 12.469 3.215 1 94.56 227 LEU B N 1
ATOM 4973 C CA . LEU B 1 227 ? -11.023 13.086 4.008 1 94.56 227 LEU B CA 1
ATOM 4974 C C . LEU B 1 227 ? -12.383 12.508 3.625 1 94.56 227 LEU B C 1
ATOM 4976 O O . LEU B 1 227 ? -13.188 12.172 4.496 1 94.56 227 LEU B O 1
ATOM 4980 N N . VAL B 1 228 ? -12.625 12.383 2.371 1 93.88 228 VAL B N 1
ATOM 4981 C CA . VAL B 1 228 ? -13.914 11.906 1.878 1 93.88 228 VAL B CA 1
ATOM 4982 C C . VAL B 1 228 ? -14.094 10.43 2.234 1 93.88 228 VAL B C 1
ATOM 4984 O O . VAL B 1 228 ? -15.203 9.992 2.543 1 93.88 228 VAL B O 1
ATOM 4987 N N . ILE B 1 229 ? -13.062 9.648 2.211 1 96.88 229 ILE B N 1
ATOM 4988 C CA . ILE B 1 229 ? -13.125 8.234 2.572 1 96.88 229 ILE B CA 1
ATOM 4989 C C . ILE B 1 229 ? -13.633 8.086 4.004 1 96.88 229 ILE B C 1
ATOM 4991 O O . ILE B 1 229 ? -14.578 7.336 4.262 1 96.88 229 ILE B O 1
ATOM 4995 N N . PHE B 1 230 ? -13.117 8.836 4.926 1 97.31 230 PHE B N 1
ATOM 4996 C CA . PHE B 1 230 ? -13.492 8.68 6.328 1 97.31 230 PHE B CA 1
ATOM 4997 C C . PHE B 1 230 ? -14.852 9.312 6.594 1 97.31 230 PHE B C 1
ATOM 4999 O O . PHE B 1 230 ? -15.602 8.836 7.453 1 97.31 230 PHE B O 1
ATOM 5006 N N . SER B 1 231 ? -15.219 10.383 5.797 1 94.38 231 SER B N 1
ATOM 5007 C CA . SER B 1 231 ? -16.594 10.875 5.863 1 94.38 231 SER B CA 1
ATOM 5008 C C . SER B 1 231 ? -17.578 9.789 5.461 1 94.38 231 SER B C 1
ATOM 5010 O O . SER B 1 231 ? -18.609 9.609 6.109 1 94.38 231 SER B O 1
ATOM 5012 N N . PHE B 1 232 ? -17.266 9.047 4.414 1 94.5 232 PHE B N 1
ATOM 5013 C CA . PHE B 1 232 ? -18.125 7.977 3.928 1 94.5 232 PHE B CA 1
ATOM 5014 C C . PHE B 1 232 ? -18.25 6.871 4.969 1 94.5 232 PHE B C 1
ATOM 5016 O O . PHE B 1 232 ? -19.344 6.352 5.203 1 94.5 232 PHE B O 1
ATOM 5023 N N . ILE B 1 233 ? -17.141 6.516 5.602 1 97.62 233 ILE B N 1
ATOM 5024 C CA . ILE B 1 233 ? -17.141 5.48 6.633 1 97.62 233 ILE B CA 1
ATOM 5025 C C . ILE B 1 233 ? -18.078 5.891 7.77 1 97.62 233 ILE B C 1
ATOM 5027 O O . ILE B 1 233 ? -18.969 5.129 8.148 1 97.62 233 ILE B O 1
ATOM 5031 N N . LEU B 1 234 ? -17.906 7.113 8.266 1 97 234 LEU B N 1
ATOM 5032 C CA . LEU B 1 234 ? -18.688 7.582 9.406 1 97 234 LEU B CA 1
ATOM 5033 C C . LEU B 1 234 ? -20.172 7.688 9.047 1 97 234 LEU B C 1
ATOM 5035 O O . LEU B 1 234 ? -21.031 7.301 9.836 1 97 234 LEU B O 1
ATOM 5039 N N . LYS B 1 235 ? -20.422 8.172 7.852 1 94.75 235 LYS B N 1
ATOM 5040 C CA . LYS B 1 235 ? -21.812 8.273 7.398 1 94.75 235 LYS B CA 1
ATOM 5041 C C . LYS B 1 235 ? -22.453 6.891 7.312 1 94.75 235 LYS B C 1
ATOM 5043 O O . LYS B 1 235 ? -23.594 6.711 7.738 1 94.75 235 LYS B O 1
ATOM 5048 N N . THR B 1 236 ? -21.781 5.922 6.754 1 95.88 236 THR B N 1
ATOM 5049 C CA . THR B 1 236 ? -22.281 4.562 6.605 1 95.88 236 THR B CA 1
ATOM 5050 C C . THR B 1 236 ? -22.531 3.92 7.965 1 95.88 236 THR B C 1
ATOM 5052 O O . THR B 1 236 ? -23.594 3.336 8.203 1 95.88 236 THR B O 1
ATOM 5055 N N . LEU B 1 237 ? -21.594 4.082 8.914 1 97.75 237 LEU B N 1
ATOM 5056 C CA . LEU B 1 237 ? -21.734 3.506 10.25 1 97.75 237 LEU B CA 1
ATOM 5057 C C . LEU B 1 237 ? -22.906 4.137 11 1 97.75 237 LEU B C 1
ATOM 5059 O O . LEU B 1 237 ? -23.562 3.477 11.805 1 97.75 237 LEU B O 1
ATOM 5063 N N . ARG B 1 238 ? -23.203 5.375 10.703 1 96.88 238 ARG B N 1
ATOM 5064 C CA . ARG B 1 238 ? -24.297 6.094 11.344 1 96.88 238 ARG B CA 1
ATOM 5065 C C . ARG B 1 238 ? -25.656 5.676 10.766 1 96.88 238 ARG B C 1
ATOM 5067 O O . ARG B 1 238 ? -26.594 5.418 11.508 1 96.88 238 ARG B O 1
ATOM 5074 N N . SER B 1 239 ? -25.734 5.547 9.477 1 95.75 239 SER B N 1
ATOM 5075 C CA . SER B 1 239 ? -27.031 5.469 8.797 1 95.75 239 SER B CA 1
ATOM 5076 C C . SER B 1 239 ? -27.469 4.02 8.625 1 95.75 239 SER B C 1
ATOM 5078 O O . SER B 1 239 ? -28.672 3.74 8.562 1 95.75 239 SER B O 1
ATOM 5080 N N . GLU B 1 240 ? -26.5 3.094 8.555 1 96.19 240 GLU B N 1
ATOM 5081 C CA . GLU B 1 240 ? -26.859 1.702 8.289 1 96.19 240 GLU B CA 1
ATOM 5082 C C . GLU B 1 240 ? -26.891 0.884 9.57 1 96.19 240 GLU B C 1
ATOM 5084 O O . GLU B 1 240 ? -25.844 0.52 10.109 1 96.19 240 GLU B O 1
ATOM 5089 N N . GLN B 1 241 ? -28.062 0.454 9.977 1 96.56 241 GLN B N 1
ATOM 5090 C CA . GLN B 1 241 ? -28.281 -0.219 11.25 1 96.56 241 GLN B CA 1
ATOM 5091 C C . GLN B 1 241 ? -27.531 -1.545 11.312 1 96.56 241 GLN B C 1
ATOM 5093 O O . GLN B 1 241 ? -27.047 -1.935 12.375 1 96.56 241 GLN B O 1
ATOM 5098 N N . HIS B 1 242 ? -27.406 -2.24 10.203 1 96.06 242 HIS B N 1
ATOM 5099 C CA . HIS B 1 242 ? -26.812 -3.568 10.211 1 96.06 242 HIS B CA 1
ATOM 5100 C C . HIS B 1 242 ? -25.312 -3.496 10.508 1 96.06 242 HIS B C 1
ATOM 5102 O O . HIS B 1 242 ? -24.703 -4.504 10.859 1 96.06 242 HIS B O 1
ATOM 5108 N N . GLN B 1 243 ? -24.703 -2.295 10.391 1 97.56 243 GLN B N 1
ATOM 5109 C CA . GLN B 1 243 ? -23.297 -2.109 10.734 1 97.56 243 GLN B CA 1
ATOM 5110 C C . GLN B 1 243 ? -23.078 -2.223 12.234 1 97.56 243 GLN B C 1
ATOM 5112 O O . GLN B 1 243 ? -21.953 -2.461 12.688 1 97.56 243 GLN B O 1
ATOM 5117 N N . GLY B 1 244 ? -24.109 -1.891 13.016 1 97.6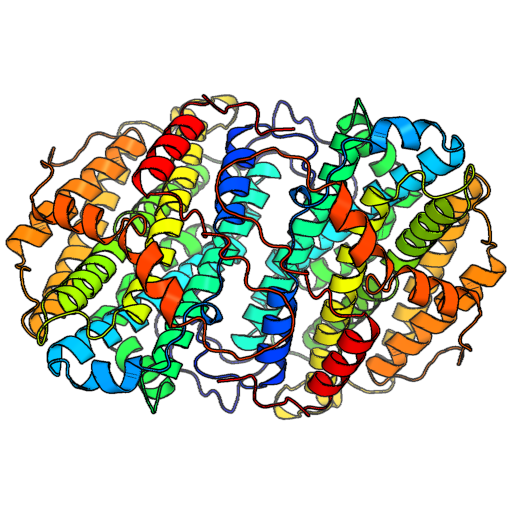2 244 GLY B N 1
ATOM 5118 C CA . GLY B 1 244 ? -24.062 -2.094 14.453 1 97.62 244 GLY B CA 1
ATOM 5119 C C . GLY B 1 244 ? -23.531 -0.892 15.211 1 97.62 244 GLY B C 1
ATOM 5120 O O . GLY B 1 244 ? -23.219 -0.99 16.391 1 97.62 244 GLY B O 1
ATOM 5121 N N . PHE B 1 245 ? -23.453 0.29 14.539 1 98.31 245 PHE B N 1
ATOM 5122 C CA . PHE B 1 245 ? -22.828 1.449 15.172 1 98.31 245 PHE B CA 1
ATOM 5123 C C . PHE B 1 245 ? -23.844 2.572 15.352 1 98.31 245 PHE B C 1
ATOM 5125 O O . PHE B 1 245 ? -23.594 3.533 16.078 1 98.31 245 PHE B O 1
ATOM 5132 N N . SER B 1 246 ? -25.016 2.51 14.734 1 97.69 246 SER B N 1
ATOM 5133 C CA . SER B 1 246 ? -25.953 3.619 14.609 1 97.69 246 SER B CA 1
ATOM 5134 C C . SER B 1 246 ? -26.375 4.148 15.977 1 97.69 246 SER B C 1
ATOM 5136 O O . SER B 1 246 ? -26.453 5.363 16.172 1 97.69 246 SER B O 1
ATOM 5138 N N . HIS B 1 247 ? -26.609 3.266 16.938 1 98.12 247 HIS B N 1
ATOM 5139 C CA . HIS B 1 247 ? -27.125 3.645 18.234 1 98.12 247 HIS B CA 1
ATOM 5140 C C . HIS B 1 247 ? -26.078 4.41 19.047 1 98.12 247 HIS B C 1
ATOM 5142 O O . HIS B 1 247 ? -26.391 5.047 20.047 1 98.12 247 HIS B O 1
ATOM 5148 N N . LEU B 1 248 ? -24.797 4.398 18.625 1 98.25 248 LEU B N 1
ATOM 5149 C CA . LEU B 1 248 ? -23.719 5.039 19.344 1 98.25 248 LEU B CA 1
ATOM 5150 C C . LEU B 1 248 ? -23.594 6.508 18.953 1 98.25 248 LEU B C 1
ATOM 5152 O O . LEU B 1 248 ? -22.875 7.27 19.609 1 98.25 248 LEU B O 1
ATOM 5156 N N . PHE B 1 249 ? -24.266 6.902 17.844 1 97.19 249 PHE B N 1
ATOM 5157 C CA . PHE B 1 249 ? -24.266 8.297 17.422 1 97.19 249 PHE B CA 1
ATOM 5158 C C . PHE B 1 249 ? -25.266 9.109 18.219 1 97.19 249 PHE B C 1
ATOM 5160 O O . PHE B 1 249 ? -26.25 9.617 17.672 1 97.19 249 PHE B O 1
ATOM 5167 N N . ASP B 1 250 ? -24.969 9.32 19.5 1 96 250 ASP B N 1
ATOM 5168 C CA . ASP B 1 250 ? -25.812 10.023 20.453 1 96 250 ASP B CA 1
ATOM 5169 C C . ASP B 1 250 ? -25.141 11.32 20.922 1 96 250 ASP B C 1
ATOM 5171 O O . ASP B 1 250 ? -24.172 11.781 20.312 1 96 250 ASP B O 1
ATOM 5175 N N . ASP B 1 251 ? -25.641 11.859 22 1 95.75 251 ASP B N 1
ATOM 5176 C CA . ASP B 1 251 ? -25.125 13.125 22.516 1 95.75 251 ASP B CA 1
ATOM 5177 C C . ASP B 1 251 ? -23.703 12.953 23.062 1 95.75 251 ASP B C 1
ATOM 5179 O O . ASP B 1 251 ? -22.891 13.867 22.984 1 95.75 251 ASP B O 1
ATOM 5183 N N . SER B 1 252 ? -23.469 11.766 23.562 1 96.94 252 SER B N 1
ATOM 5184 C CA . SER B 1 252 ? -22.141 11.5 24.125 1 96.94 252 SER B CA 1
ATOM 5185 C C . SER B 1 252 ? -21.078 11.5 23.047 1 96.94 252 SER B C 1
ATOM 5187 O O . SER B 1 252 ? -20.016 12.109 23.219 1 96.94 252 SER B O 1
ATOM 5189 N N . LEU B 1 253 ? -21.359 10.867 21.922 1 97.69 253 LEU B N 1
ATOM 5190 C CA . LEU B 1 253 ? -20.406 10.875 20.812 1 97.69 253 LEU B CA 1
ATOM 5191 C C . LEU B 1 253 ? -20.281 12.281 20.219 1 97.69 253 LEU B C 1
ATOM 5193 O O . LEU B 1 253 ? -19.188 12.68 19.812 1 97.69 253 LEU B O 1
ATOM 5197 N N . SER B 1 254 ? -21.359 12.984 20.141 1 97.19 254 SER B N 1
ATOM 5198 C CA . SER B 1 254 ? -21.328 14.359 19.656 1 97.19 254 SER B CA 1
ATOM 5199 C C . SER B 1 254 ? -20.406 15.227 20.5 1 97.19 254 SER B C 1
ATOM 5201 O O . SER B 1 254 ? -19.625 16.016 19.953 1 97.19 254 SER B O 1
ATOM 5203 N N . ARG B 1 255 ? -20.484 15.117 21.797 1 97.56 255 ARG B N 1
ATOM 5204 C CA . ARG B 1 255 ? -19.609 15.859 22.703 1 97.56 255 ARG B CA 1
ATOM 5205 C C . ARG B 1 255 ? -18.156 15.445 22.516 1 97.56 255 ARG B C 1
ATOM 5207 O O . ARG B 1 255 ? -17.25 16.297 22.516 1 97.56 255 ARG B O 1
ATOM 5214 N N . LYS B 1 256 ? -17.953 14.164 22.359 1 97.19 256 LYS B N 1
ATOM 5215 C CA . LYS B 1 256 ? -16.609 13.656 22.125 1 97.19 256 LYS B CA 1
ATOM 5216 C C . LYS B 1 256 ? -16.031 14.203 20.828 1 97.19 256 LYS B C 1
ATOM 5218 O O . LYS B 1 256 ? -14.867 14.602 20.766 1 97.19 256 LYS B O 1
ATOM 5223 N N . ALA B 1 257 ? -16.844 14.172 19.781 1 97.94 257 ALA B N 1
ATOM 5224 C CA . ALA B 1 257 ? -16.406 14.695 18.484 1 97.94 257 ALA B CA 1
ATOM 5225 C C . ALA B 1 257 ? -16.016 16.156 18.594 1 97.94 257 ALA B C 1
ATOM 5227 O O . ALA B 1 257 ? -14.977 16.562 18.047 1 97.94 257 ALA B O 1
ATOM 5228 N N . ARG B 1 258 ? -16.766 16.953 19.281 1 97.56 258 ARG B N 1
ATOM 5229 C CA . ARG B 1 258 ? -16.469 18.359 19.453 1 97.56 258 ARG B CA 1
ATOM 5230 C C . ARG B 1 258 ? -15.211 18.562 20.297 1 97.56 258 ARG B C 1
ATOM 5232 O O . ARG B 1 258 ? -14.43 19.484 20.031 1 97.56 258 ARG B O 1
ATOM 5239 N N . LYS B 1 259 ? -15.055 17.719 21.297 1 98.06 259 LYS B N 1
ATOM 5240 C CA . LYS B 1 259 ? -13.844 17.781 22.109 1 98.06 259 LYS B CA 1
ATOM 5241 C C . LYS B 1 259 ? -12.602 17.484 21.281 1 98.06 259 LYS B C 1
ATOM 5243 O O . LYS B 1 259 ? -11.586 18.172 21.391 1 98.06 259 LYS B O 1
ATOM 5248 N N . ILE B 1 260 ? -12.648 16.469 20.453 1 98 260 ILE B N 1
ATOM 5249 C CA . ILE B 1 260 ? -11.547 16.125 19.562 1 98 260 ILE B CA 1
ATOM 5250 C C . ILE B 1 260 ? -11.266 17.281 18.609 1 98 260 ILE B C 1
ATOM 5252 O O . ILE B 1 260 ? -10.109 17.672 18.406 1 98 260 ILE B O 1
ATOM 5256 N N . ALA B 1 261 ? -12.312 17.844 18.047 1 98.25 261 ALA B N 1
ATOM 5257 C CA . ALA B 1 261 ? -12.195 18.969 17.109 1 98.25 261 ALA B CA 1
ATOM 5258 C C . ALA B 1 261 ? -11.508 20.156 17.766 1 98.25 261 ALA B C 1
ATOM 5260 O O . ALA B 1 261 ? -10.609 20.766 17.172 1 98.25 261 ALA B O 1
ATOM 5261 N N . LYS B 1 262 ? -11.883 20.484 18.984 1 98.25 262 LYS B N 1
ATOM 5262 C CA . LYS B 1 262 ? -11.289 21.609 19.703 1 98.25 262 LYS B CA 1
ATOM 5263 C C . LYS B 1 262 ? -9.812 21.344 20.016 1 98.25 262 LYS B C 1
ATOM 5265 O O . LYS B 1 262 ? -8.992 22.266 19.969 1 98.25 262 LYS B O 1
ATOM 5270 N N . LYS B 1 263 ? -9.562 20.125 20.391 1 98.31 263 LYS B N 1
ATOM 5271 C CA . LYS B 1 263 ? -8.172 19.75 20.656 1 98.31 263 LYS B CA 1
ATOM 5272 C C . LYS B 1 263 ? -7.309 19.906 19.406 1 98.31 263 LYS B C 1
ATOM 5274 O O . LYS B 1 263 ? -6.195 20.438 19.484 1 98.31 263 LYS B O 1
ATOM 5279 N N . VAL B 1 264 ? -7.762 19.469 18.25 1 98.38 264 VAL B N 1
ATOM 5280 C CA . VAL B 1 264 ? -7.031 19.594 17 1 98.38 264 VAL B CA 1
ATOM 5281 C C . VAL B 1 264 ? -6.836 21.062 16.656 1 98.38 264 VAL B C 1
ATOM 5283 O O . VAL B 1 264 ? -5.75 21.469 16.25 1 98.38 264 VAL B O 1
ATOM 5286 N N . TYR B 1 265 ? -7.906 21.891 16.828 1 98.56 265 TYR B N 1
ATOM 5287 C CA . TYR B 1 265 ? -7.82 23.328 16.641 1 98.56 265 TYR B CA 1
ATOM 5288 C C . TYR B 1 265 ? -6.711 23.922 17.484 1 98.56 265 TYR B C 1
ATOM 5290 O O . TYR B 1 265 ? -5.863 24.672 16.984 1 98.56 265 TYR B O 1
ATOM 5298 N N . GLN B 1 266 ? -6.703 23.578 18.719 1 98.44 266 GLN B N 1
ATOM 5299 C CA . GLN B 1 266 ? -5.723 24.125 19.656 1 98.44 266 GLN B CA 1
ATOM 5300 C C . GLN B 1 266 ? -4.309 23.703 19.281 1 98.44 266 GLN B C 1
ATOM 5302 O O . GLN B 1 266 ? -3.377 24.5 19.312 1 98.44 266 GLN B O 1
ATOM 5307 N N . ASP B 1 267 ? -4.141 22.422 18.969 1 98.06 267 ASP B N 1
ATOM 5308 C CA . ASP B 1 267 ? -2.836 21.906 18.578 1 98.06 267 ASP B CA 1
ATOM 5309 C C . ASP B 1 267 ? -2.299 22.656 17.359 1 98.06 267 ASP B C 1
ATOM 5311 O O . ASP B 1 267 ? -1.12 23.016 17.312 1 98.06 267 ASP B O 1
ATOM 5315 N N . GLU B 1 268 ? -3.154 22.922 16.391 1 98.56 268 GLU B N 1
ATOM 5316 C CA . GLU B 1 268 ? -2.732 23.594 15.164 1 98.56 268 GLU B CA 1
ATOM 5317 C C . GLU B 1 268 ? -2.441 25.062 15.414 1 98.56 268 GLU B C 1
ATOM 5319 O O . GLU B 1 268 ? -1.54 25.641 14.805 1 98.56 268 GLU B O 1
ATOM 5324 N N . LEU B 1 269 ? -3.234 25.656 16.266 1 98.62 269 LEU B N 1
ATOM 5325 C CA . LEU B 1 269 ? -2.959 27.047 16.609 1 98.62 269 LEU B CA 1
ATOM 5326 C C . LEU B 1 269 ? -1.604 27.188 17.297 1 98.62 269 LEU B C 1
ATOM 5328 O O . LEU B 1 269 ? -0.856 28.125 17.031 1 98.62 269 LEU B O 1
ATOM 5332 N N . GLU B 1 270 ? -1.296 26.25 18.172 1 98.5 270 GLU B N 1
ATOM 5333 C CA . GLU B 1 270 ? 0.003 26.234 18.844 1 98.5 270 GLU B CA 1
ATOM 5334 C C . GLU B 1 270 ? 1.133 26 17.844 1 98.5 270 GLU B C 1
ATOM 5336 O O . GLU B 1 270 ? 2.217 26.578 17.969 1 98.5 270 GLU B O 1
ATOM 5341 N N . TRP B 1 271 ? 0.913 25.188 16.906 1 98.69 271 TRP B N 1
ATOM 5342 C CA . TRP B 1 271 ? 1.893 24.953 15.844 1 98.69 271 TRP B CA 1
ATOM 5343 C C . TRP B 1 271 ? 2.152 26.25 15.062 1 98.69 271 TRP B C 1
ATOM 5345 O O . TRP B 1 271 ? 3.305 26.594 14.797 1 98.69 271 TRP B O 1
ATOM 5355 N N . ALA B 1 272 ? 1.078 26.969 14.711 1 98.81 272 ALA B N 1
ATOM 5356 C CA . ALA B 1 272 ? 1.208 28.25 14.031 1 98.81 272 ALA B CA 1
ATOM 5357 C C . ALA B 1 272 ? 2.027 29.234 14.859 1 98.81 272 ALA B C 1
ATOM 5359 O O . ALA B 1 272 ? 2.9 29.938 14.328 1 98.81 272 ALA B O 1
ATOM 5360 N N . LYS B 1 273 ? 1.707 29.281 16.109 1 98.69 273 LYS B N 1
ATOM 5361 C CA . LYS B 1 273 ? 2.453 30.156 17.016 1 98.69 273 LYS B CA 1
ATOM 5362 C C . LYS B 1 273 ? 3.934 29.797 17.031 1 98.69 273 LYS B C 1
ATOM 5364 O O . LYS B 1 273 ? 4.797 30.672 17.031 1 98.69 273 LYS B O 1
ATOM 5369 N N . TYR B 1 274 ? 4.219 28.516 17.062 1 98.69 274 TYR B N 1
ATOM 5370 C CA . TYR B 1 274 ? 5.602 28.031 17.062 1 98.69 274 TYR B CA 1
ATOM 5371 C C . TYR B 1 274 ? 6.32 28.469 15.789 1 98.69 274 TYR B C 1
ATOM 5373 O O . TYR B 1 274 ? 7.422 29.016 15.844 1 98.69 274 TYR B O 1
ATOM 5381 N N . LEU B 1 275 ? 5.719 28.266 14.609 1 98.75 275 LEU B N 1
ATOM 5382 C CA . LEU B 1 275 ? 6.32 28.656 13.336 1 98.75 275 LEU B CA 1
ATOM 5383 C C . LEU B 1 275 ? 6.555 30.156 13.281 1 98.75 275 LEU B C 1
ATOM 5385 O O . LEU B 1 275 ? 7.633 30.609 12.883 1 98.75 275 LEU B O 1
ATOM 5389 N N . LEU B 1 276 ? 5.559 30.922 13.75 1 98.69 276 LEU B N 1
ATOM 5390 C CA . LEU B 1 276 ? 5.656 32.375 13.672 1 98.69 276 LEU B CA 1
ATOM 5391 C C . LEU B 1 276 ? 6.645 32.906 14.703 1 98.69 276 LEU B C 1
ATOM 5393 O O . LEU B 1 276 ? 7.121 34.062 14.578 1 98.69 276 LEU B O 1
ATOM 5397 N N . SER B 1 277 ? 6.914 32.156 15.719 1 98.5 277 SER B N 1
ATOM 5398 C CA . SER B 1 277 ? 7.926 32.531 16.688 1 98.5 277 SER B CA 1
ATOM 5399 C C . SER B 1 277 ? 9.32 32.531 16.062 1 98.5 277 SER B C 1
ATOM 5401 O O . SER B 1 277 ? 10.227 33.219 16.562 1 98.5 277 SER B O 1
ATOM 5403 N N . MET B 1 278 ? 9.516 31.766 14.984 1 98.06 278 MET B N 1
ATOM 5404 C CA . MET B 1 278 ? 10.797 31.719 14.281 1 98.06 278 MET B CA 1
ATOM 5405 C C . MET B 1 278 ? 11.008 33 13.469 1 98.06 278 MET B C 1
ATOM 5407 O O . MET B 1 278 ? 12.148 33.344 13.148 1 98.06 278 MET B O 1
ATOM 5411 N N . GLY B 1 279 ? 9.93 33.594 13.055 1 98.5 279 GLY B N 1
ATOM 5412 C CA . GLY B 1 279 ? 9.922 34.781 12.227 1 98.5 279 GLY B CA 1
ATOM 5413 C C . GLY B 1 279 ? 8.617 35 11.477 1 98.5 279 GLY B C 1
ATOM 5414 O O . GLY B 1 279 ? 7.758 34.094 11.477 1 98.5 279 GLY B O 1
ATOM 5415 N N . PRO B 1 280 ? 8.492 36.125 10.93 1 98.19 280 PRO B N 1
ATOM 5416 C CA . PRO B 1 280 ? 7.23 36.438 10.242 1 98.19 280 PRO B CA 1
ATOM 5417 C C . PRO B 1 280 ? 7.059 35.625 8.961 1 98.19 280 PRO B C 1
ATOM 5419 O O . PRO B 1 280 ? 8.047 35.312 8.281 1 98.19 280 PRO B O 1
ATOM 5422 N N . ILE B 1 281 ? 5.906 35.25 8.664 1 98.31 281 ILE B N 1
ATOM 5423 C CA . ILE B 1 281 ? 5.469 34.719 7.375 1 98.31 281 ILE B CA 1
ATOM 5424 C C . ILE B 1 281 ? 4.496 35.688 6.719 1 98.31 281 ILE B C 1
ATOM 5426 O O . ILE B 1 281 ? 3.471 36.062 7.309 1 98.31 281 ILE B O 1
ATOM 5430 N N . PRO B 1 282 ? 4.816 36.156 5.527 1 96.75 282 PRO B N 1
ATOM 5431 C CA . PRO B 1 282 ? 3.986 37.188 4.902 1 96.75 282 PRO B CA 1
ATOM 5432 C C . PRO B 1 282 ? 2.508 36.812 4.855 1 96.75 282 PRO B C 1
ATOM 5434 O O . PRO B 1 282 ? 2.166 35.688 4.461 1 96.75 282 PRO B O 1
ATOM 5437 N N . GLY B 1 283 ? 1.63 37.719 5.305 1 96.06 283 GLY B N 1
ATOM 5438 C CA . GLY B 1 283 ? 0.189 37.562 5.184 1 96.06 283 GLY B CA 1
ATOM 5439 C C . GLY B 1 283 ? -0.424 36.781 6.328 1 96.06 283 GLY B C 1
ATOM 5440 O O . GLY B 1 283 ? -1.645 36.625 6.398 1 96.06 283 GLY B O 1
ATOM 5441 N N . LEU B 1 284 ? 0.459 36.312 7.254 1 98.62 284 LEU B N 1
ATOM 5442 C CA . LEU B 1 284 ? -0.096 35.438 8.281 1 98.62 284 LEU B CA 1
ATOM 5443 C C . LEU B 1 284 ? 0.049 36.062 9.664 1 98.62 284 LEU B C 1
ATOM 5445 O O . LEU B 1 284 ? 1.108 36.625 10 1 98.62 284 LEU B O 1
ATOM 5449 N N . THR B 1 285 ? -1.005 36.125 10.367 1 98.38 285 THR B N 1
ATOM 5450 C CA . THR B 1 285 ? -1.08 36.469 11.789 1 98.38 285 THR B CA 1
ATOM 5451 C C . THR B 1 285 ? -1.834 35.406 12.562 1 98.38 285 THR B C 1
ATOM 5453 O O . THR B 1 285 ? -2.553 34.594 11.969 1 98.38 285 THR B O 1
ATOM 5456 N N . ILE B 1 286 ? -1.61 35.344 13.844 1 98.38 286 ILE B N 1
ATOM 5457 C CA . ILE B 1 286 ? -2.307 34.344 14.664 1 98.38 286 ILE B CA 1
ATOM 5458 C C . ILE B 1 286 ? -3.816 34.562 14.531 1 98.38 286 ILE B C 1
ATOM 5460 O O . ILE B 1 286 ? -4.574 33.594 14.508 1 98.38 286 ILE B O 1
ATOM 5464 N N . GLU B 1 287 ? -4.242 35.781 14.383 1 97.81 287 GLU B N 1
ATOM 5465 C CA . GLU B 1 287 ? -5.664 36.094 14.289 1 97.81 287 GLU B CA 1
ATOM 5466 C C . GLU B 1 287 ? -6.281 35.531 13.016 1 97.81 287 GLU B C 1
ATOM 5468 O O . GLU B 1 287 ? -7.352 34.906 13.055 1 97.81 287 GLU B O 1
ATOM 5473 N N . ASN B 1 288 ? -5.668 35.719 11.883 1 97.94 288 ASN B N 1
ATOM 5474 C CA . ASN B 1 288 ? -6.277 35.219 10.656 1 97.94 288 ASN B CA 1
ATOM 5475 C C . ASN B 1 288 ? -6.16 33.688 10.555 1 97.94 288 ASN B C 1
ATOM 5477 O O . ASN B 1 288 ? -7.02 33.031 9.969 1 97.94 288 ASN B O 1
ATOM 5481 N N . ILE B 1 289 ? -5.094 33.125 11.164 1 98.81 289 ILE B N 1
ATOM 5482 C CA . ILE B 1 289 ? -4.973 31.656 11.203 1 98.81 289 ILE B CA 1
ATOM 5483 C C . ILE B 1 289 ? -6.066 31.078 12.094 1 98.81 289 ILE B C 1
ATOM 5485 O O . ILE B 1 289 ? -6.602 30 11.797 1 98.81 289 ILE B O 1
ATOM 5489 N N . ASP B 1 290 ? -6.367 31.844 13.172 1 98.56 290 ASP B N 1
ATOM 5490 C CA . ASP B 1 290 ? -7.457 31.438 14.055 1 98.56 290 ASP B CA 1
ATOM 5491 C C . ASP B 1 290 ? -8.75 31.234 13.273 1 98.56 290 ASP B C 1
ATOM 5493 O O . ASP B 1 290 ? -9.406 30.203 13.391 1 98.56 290 ASP B O 1
ATOM 5497 N N . GLY B 1 291 ? -9.156 32.25 12.461 1 98.5 291 GLY B N 1
ATOM 5498 C CA . GLY B 1 291 ? -10.344 32.125 11.625 1 98.5 291 GLY B CA 1
ATOM 5499 C C . GLY B 1 291 ? -10.242 31.016 10.602 1 98.5 291 GLY B C 1
ATOM 5500 O O . GLY B 1 291 ? -11.219 30.312 10.352 1 98.5 291 GLY B O 1
ATOM 5501 N N . PHE B 1 292 ? -9.078 30.859 10.023 1 98.69 292 PHE B N 1
ATOM 5502 C CA . PHE B 1 292 ? -8.781 29.812 9.062 1 98.69 292 PHE B CA 1
ATOM 5503 C C . PHE B 1 292 ? -9.039 28.438 9.672 1 98.69 292 PHE B C 1
ATOM 5505 O O . PHE B 1 292 ? -9.75 27.625 9.086 1 98.69 292 PHE B O 1
ATOM 5512 N N . LEU B 1 293 ? -8.547 28.172 10.836 1 98.81 293 LEU B N 1
ATOM 5513 C CA . LEU B 1 293 ? -8.656 26.875 11.508 1 98.81 293 LEU B CA 1
ATOM 5514 C C . LEU B 1 293 ? -10.094 26.625 11.945 1 98.81 293 LEU B C 1
ATOM 5516 O O . LEU B 1 293 ? -10.602 25.516 11.789 1 98.81 293 LEU B O 1
ATOM 5520 N N . LYS B 1 294 ? -10.742 27.703 12.484 1 98.75 294 LYS B N 1
ATOM 5521 C CA . LYS B 1 294 ? -12.117 27.531 12.938 1 98.75 294 LYS B CA 1
ATOM 5522 C C . LYS B 1 294 ? -13.039 27.156 11.773 1 98.75 294 LYS B C 1
ATOM 5524 O O . LYS B 1 294 ? -13.945 26.344 11.938 1 98.75 294 LYS B O 1
ATOM 5529 N N . PHE B 1 295 ? -12.82 27.656 10.648 1 98.69 295 PHE B N 1
ATOM 5530 C CA . PHE B 1 295 ? -13.625 27.328 9.477 1 98.69 295 PHE B CA 1
ATOM 5531 C C . PHE B 1 295 ? -13.484 25.859 9.117 1 98.69 295 PHE B C 1
ATOM 5533 O O . PHE B 1 295 ? -14.484 25.156 8.938 1 98.69 295 PHE B O 1
ATOM 5540 N N . PHE B 1 296 ? -12.281 25.391 8.992 1 98.25 296 PHE B N 1
ATOM 5541 C CA . PHE B 1 296 ? -12.055 24.031 8.531 1 98.25 296 PHE B CA 1
ATOM 5542 C C . PHE B 1 296 ? -12.5 23.031 9.586 1 98.25 296 PHE B C 1
ATOM 5544 O O . PHE B 1 296 ? -13.055 21.969 9.258 1 98.25 296 PHE B O 1
ATOM 5551 N N . VAL B 1 297 ? -12.242 23.328 10.844 1 98.56 297 VAL B N 1
ATOM 5552 C CA . VAL B 1 297 ? -12.688 22.438 11.914 1 98.56 297 VAL B CA 1
ATOM 5553 C C . VAL B 1 297 ? -14.203 22.297 11.867 1 98.56 297 VAL B C 1
ATOM 5555 O O . VAL B 1 297 ? -14.734 21.172 11.93 1 98.56 297 VAL B O 1
ATOM 5558 N N . ASP B 1 298 ? -14.93 23.422 11.727 1 98 298 ASP B N 1
ATOM 5559 C CA . ASP B 1 298 ? -16.391 23.406 11.641 1 98 298 ASP B CA 1
ATOM 5560 C C . ASP B 1 298 ? -16.859 22.641 10.398 1 98 298 ASP B C 1
ATOM 5562 O O . ASP B 1 298 ? -17.828 21.875 10.461 1 98 298 ASP B O 1
ATOM 5566 N N . ASP B 1 299 ? -16.188 22.828 9.344 1 96.75 299 ASP B N 1
ATOM 5567 C CA . ASP B 1 299 ? -16.531 22.141 8.102 1 96.75 299 ASP B CA 1
ATOM 5568 C C . ASP B 1 299 ? -16.406 20.641 8.242 1 96.75 299 ASP B C 1
ATOM 5570 O O . ASP B 1 299 ? -17.25 19.875 7.754 1 96.75 299 ASP B O 1
ATOM 5574 N N . ARG B 1 300 ? -15.328 20.156 8.922 1 96.81 300 ARG B N 1
ATOM 5575 C CA . ARG B 1 300 ? -15.125 18.719 9.102 1 96.81 300 ARG B CA 1
ATOM 5576 C C . ARG B 1 300 ? -16.172 18.125 10.031 1 96.81 300 ARG B C 1
ATOM 5578 O O . ARG B 1 300 ? -16.641 17.016 9.82 1 96.81 300 ARG B O 1
ATOM 5585 N N . LEU B 1 301 ? -16.531 18.891 11.062 1 96.38 301 LEU B N 1
ATOM 5586 C CA . LEU B 1 301 ? -17.594 18.438 11.953 1 96.38 301 LEU B CA 1
ATOM 5587 C C . LEU B 1 301 ? -18.891 18.25 11.18 1 96.38 301 LEU B C 1
ATOM 5589 O O . LEU B 1 301 ? -19.547 17.203 11.312 1 96.38 301 LEU B O 1
ATOM 5593 N N . LYS B 1 302 ? -19.234 19.141 10.32 1 93.19 302 LYS B N 1
ATOM 5594 C CA . LYS B 1 302 ? -20.453 19.062 9.523 1 93.19 302 LYS B CA 1
ATOM 5595 C C . LYS B 1 302 ? -20.422 17.859 8.586 1 93.19 302 LYS B C 1
ATOM 5597 O O . LYS B 1 302 ? -21.422 17.156 8.43 1 93.19 302 LYS B O 1
ATOM 5602 N N . LYS B 1 303 ? -19.281 17.625 8.016 1 89.31 303 LYS B N 1
ATOM 5603 C CA . LYS B 1 303 ? -19.125 16.516 7.074 1 89.31 303 LYS B CA 1
ATOM 5604 C C . LYS B 1 303 ? -19.312 15.18 7.77 1 89.31 303 LYS B C 1
ATOM 5606 O O . LYS B 1 303 ? -19.703 14.195 7.133 1 89.31 303 LYS B O 1
ATOM 5611 N N . CYS B 1 304 ? -19.078 15.18 9.062 1 91.56 304 CYS B N 1
ATOM 5612 C CA . CYS B 1 304 ? -19.25 13.953 9.836 1 91.56 304 CYS B CA 1
ATOM 5613 C C . CYS B 1 304 ? -20.641 13.891 10.453 1 91.56 304 CYS B C 1
ATOM 5615 O O . CYS B 1 304 ? -20.984 12.93 11.148 1 91.56 304 CYS B O 1
ATOM 5617 N N . GLY B 1 305 ? -21.438 14.93 10.227 1 90.44 305 GLY B N 1
ATOM 5618 C CA . GLY B 1 305 ? -22.797 14.93 10.719 1 90.44 305 GLY B CA 1
ATOM 5619 C C . GLY B 1 305 ? -22.938 15.531 12.102 1 90.44 305 GLY B C 1
ATOM 5620 O O . GLY B 1 305 ? -23.922 15.266 12.805 1 90.44 305 GLY B O 1
ATOM 5621 N N . PHE B 1 306 ? -21.984 16.281 12.578 1 95.81 306 PHE B N 1
ATOM 5622 C CA . PHE B 1 306 ? -22.031 16.906 13.891 1 95.81 306 PHE B CA 1
ATOM 5623 C C . PHE B 1 306 ? -22.234 18.422 13.758 1 95.81 306 PHE B C 1
ATOM 5625 O O . PHE B 1 306 ? -21.984 19 12.695 1 95.81 306 PHE B O 1
ATOM 5632 N N . GLN B 1 307 ? -22.641 19.062 14.797 1 95.81 307 GLN B N 1
ATOM 5633 C CA . GLN B 1 307 ? -22.844 20.5 14.805 1 95.81 307 GLN B CA 1
ATOM 5634 C C . GLN B 1 307 ? -21.516 21.234 14.891 1 95.81 307 GLN B C 1
ATOM 5636 O O . GLN B 1 307 ? -20.609 20.828 15.633 1 95.81 307 GLN B O 1
ATOM 5641 N N . PRO B 1 308 ? -21.406 22.281 14.102 1 97 308 PRO B N 1
ATOM 5642 C CA . PRO B 1 308 ? -20.203 23.094 14.211 1 97 308 PRO B CA 1
ATOM 5643 C C . PRO B 1 308 ? -20.047 23.75 15.586 1 97 308 PRO B C 1
ATOM 5645 O O . PRO B 1 308 ? -21.031 23.844 16.344 1 97 308 PRO B O 1
ATOM 5648 N N . ILE B 1 309 ? -18.828 24.172 15.922 1 98.06 309 ILE B N 1
ATOM 5649 C CA . ILE B 1 309 ? -18.562 24.797 17.219 1 98.06 309 ILE B CA 1
ATOM 5650 C C . ILE B 1 309 ? -18.75 26.312 17.109 1 98.06 309 ILE B C 1
ATOM 5652 O O . ILE B 1 309 ? -19.391 26.922 17.969 1 98.06 309 ILE B O 1
ATOM 5656 N N . TRP B 1 310 ? -18.281 26.906 15.977 1 98.25 310 TRP B N 1
ATOM 5657 C CA . TRP B 1 310 ? -18.234 28.359 15.914 1 98.25 310 TRP B CA 1
ATOM 5658 C C . TRP B 1 310 ? -19.094 28.891 14.766 1 98.25 310 TRP B C 1
ATOM 5660 O O . TRP B 1 310 ? -19.359 30.094 14.695 1 98.25 310 TRP B O 1
ATOM 5670 N N . ASN B 1 311 ? -19.547 28.078 13.891 1 97.44 311 ASN B N 1
ATOM 5671 C CA . ASN B 1 311 ? -20.141 28.531 12.648 1 97.44 311 ASN B CA 1
ATOM 5672 C C . ASN B 1 311 ? -19.297 29.594 11.969 1 97.44 311 ASN B C 1
ATOM 5674 O O . ASN B 1 311 ? -19.797 30.672 11.633 1 97.44 311 ASN B O 1
ATOM 5678 N N . ALA B 1 312 ? -18.016 29.281 11.914 1 97.56 312 ALA B N 1
ATOM 5679 C CA . ALA B 1 312 ? -17.016 30.25 11.43 1 97.56 312 ALA B CA 1
ATOM 5680 C C . ALA B 1 312 ? -17.188 30.5 9.938 1 97.56 312 ALA B C 1
ATOM 5682 O O . ALA B 1 312 ? -17.391 29.562 9.156 1 97.56 312 ALA B O 1
ATOM 5683 N N . PRO B 1 313 ? -17.125 31.797 9.539 1 96.81 313 PRO B N 1
ATOM 5684 C CA . PRO B 1 313 ? -17.25 32.125 8.117 1 96.81 313 PRO B CA 1
ATOM 5685 C C . PRO B 1 313 ? -15.992 31.781 7.316 1 96.81 313 PRO B C 1
ATOM 5687 O O . PRO B 1 313 ? -14.906 31.641 7.891 1 96.81 313 PRO B O 1
ATOM 5690 N N . LYS B 1 314 ? -16.188 31.641 6.059 1 97.19 314 LYS B N 1
ATOM 5691 C CA . LYS B 1 314 ? -15.055 31.516 5.141 1 97.19 314 LYS B CA 1
ATOM 5692 C C . LYS B 1 314 ? -14.297 32.844 5.031 1 97.19 314 LYS B C 1
ATOM 5694 O O . LYS B 1 314 ? -14.789 33.781 4.43 1 97.19 314 LYS B O 1
ATOM 5699 N N . THR B 1 315 ? -13.133 32.938 5.574 1 97.88 315 THR B N 1
ATOM 5700 C CA . THR B 1 315 ? -12.336 34.156 5.578 1 97.88 315 THR B CA 1
ATOM 5701 C C . THR B 1 315 ? -11.586 34.312 4.262 1 97.88 315 THR B C 1
ATOM 5703 O O . THR B 1 315 ? -11.57 33.406 3.434 1 97.88 315 THR B O 1
ATOM 5706 N N . ASP B 1 316 ? -10.953 35.438 4.035 1 97.44 316 ASP B N 1
ATOM 5707 C CA . ASP B 1 316 ? -10.141 35.688 2.852 1 97.44 316 ASP B CA 1
ATOM 5708 C C . ASP B 1 316 ? -8.938 34.75 2.799 1 97.44 316 ASP B C 1
ATOM 5710 O O . ASP B 1 316 ? -8.5 34.344 1.717 1 97.44 316 ASP B O 1
ATOM 5714 N N . LEU B 1 317 ? -8.422 34.375 3.947 1 98.19 317 LEU B N 1
ATOM 5715 C CA . LEU B 1 317 ? -7.281 33.469 4 1 98.19 317 LEU B CA 1
ATOM 5716 C C . LEU B 1 317 ? -7.676 32.094 3.518 1 98.19 317 LEU B C 1
ATOM 5718 O O . LEU B 1 317 ? -6.887 31.406 2.852 1 98.19 317 LEU B O 1
ATOM 5722 N N . VAL B 1 318 ? -8.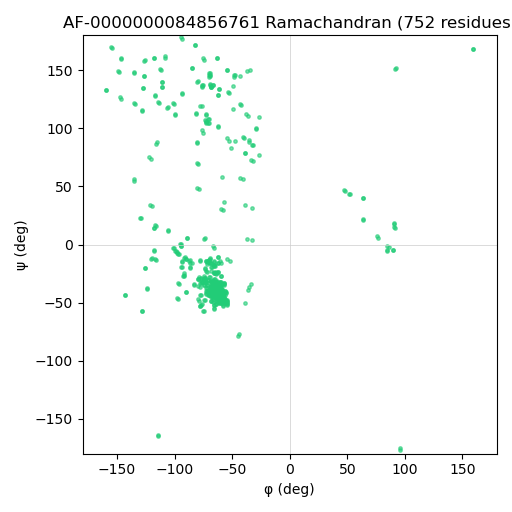875 31.656 3.889 1 97.69 318 VAL B N 1
ATOM 5723 C CA . VAL B 1 318 ? -9.383 30.375 3.434 1 97.69 318 VAL B CA 1
ATOM 5724 C C . VAL B 1 318 ? -9.492 30.359 1.91 1 97.69 318 VAL B C 1
ATOM 5726 O O . VAL B 1 318 ? -9.086 29.406 1.253 1 97.69 318 VAL B O 1
ATOM 5729 N N . LYS B 1 319 ? -10.062 31.453 1.37 1 96.31 319 LYS B N 1
ATOM 5730 C CA . LYS B 1 319 ? -10.211 31.578 -0.078 1 96.31 319 LYS B CA 1
ATOM 5731 C C . LYS B 1 319 ? -8.852 31.531 -0.774 1 96.31 319 LYS B C 1
ATOM 5733 O O . LYS B 1 319 ? -8.695 30.859 -1.793 1 96.31 319 LYS B O 1
ATOM 5738 N N . GLU B 1 320 ? -7.934 32.25 -0.24 1 96.62 320 GLU B N 1
ATOM 5739 C CA . GLU B 1 320 ? -6.594 32.281 -0.818 1 96.62 320 GLU B CA 1
ATOM 5740 C C . GLU B 1 320 ? -5.934 30.922 -0.777 1 96.62 320 GLU B C 1
ATOM 5742 O O . GLU B 1 320 ? -5.305 30.5 -1.75 1 96.62 320 GLU B O 1
ATOM 5747 N N . PHE B 1 321 ? -6.027 30.25 0.311 1 97 321 PHE B N 1
ATOM 5748 C CA . PHE B 1 321 ? -5.5 28.906 0.464 1 97 321 PHE B CA 1
ATOM 5749 C C . PHE B 1 321 ? -6.059 27.984 -0.611 1 97 321 PHE B C 1
ATOM 5751 O O . PHE B 1 321 ? -5.309 27.25 -1.262 1 97 321 PHE B O 1
ATOM 5758 N N . GLN B 1 322 ? -7.355 28.016 -0.804 1 93.69 322 GLN B N 1
ATOM 5759 C CA . GLN B 1 322 ? -8.039 27.156 -1.767 1 93.69 322 GLN B CA 1
ATOM 5760 C C . GLN B 1 322 ? -7.641 27.516 -3.197 1 93.69 322 GLN B C 1
ATOM 5762 O O . GLN B 1 322 ? -7.547 26.641 -4.055 1 93.69 322 GLN B O 1
ATOM 5767 N N . GLU B 1 323 ? -7.395 28.75 -3.443 1 92.56 323 GLU B N 1
ATOM 5768 C CA . GLU B 1 323 ? -6.949 29.188 -4.762 1 92.56 323 GLU B CA 1
ATOM 5769 C C . GLU B 1 323 ? -5.543 28.688 -5.07 1 92.56 323 GLU B C 1
ATOM 5771 O O . GLU B 1 323 ? -5.281 28.203 -6.172 1 92.56 323 GLU B O 1
ATOM 5776 N N . ILE B 1 324 ? -4.648 28.797 -4.07 1 93.62 324 ILE B N 1
ATOM 5777 C CA . ILE B 1 324 ? -3.262 28.391 -4.262 1 93.62 324 ILE B CA 1
ATOM 5778 C C . ILE B 1 324 ? -3.197 26.875 -4.453 1 93.62 324 ILE B C 1
ATOM 5780 O O . ILE B 1 324 ? -2.428 26.375 -5.281 1 93.62 324 ILE B O 1
ATOM 5784 N N . LYS B 1 325 ? -3.992 26.188 -3.734 1 91.38 325 LYS B N 1
ATOM 5785 C CA . LYS B 1 325 ? -3.998 24.719 -3.73 1 91.38 325 LYS B CA 1
ATOM 5786 C C . LYS B 1 325 ? -4.371 24.172 -5.102 1 91.38 325 LYS B C 1
ATOM 5788 O O . LYS B 1 325 ? -3.885 23.109 -5.504 1 91.38 325 LYS B O 1
ATOM 5793 N N . ASN B 1 326 ? -5.324 24.812 -5.781 1 81.25 326 ASN B N 1
ATOM 5794 C CA . ASN B 1 326 ? -5.824 24.344 -7.062 1 81.25 326 ASN B CA 1
ATOM 5795 C C . ASN B 1 326 ? -4.73 24.328 -8.125 1 81.25 326 ASN B C 1
ATOM 5797 O O . ASN B 1 326 ? -4.098 25.359 -8.383 1 81.25 326 ASN B O 1
ATOM 5801 N N . ILE B 1 327 ? -4.18 23.188 -8.43 1 65.62 327 ILE B N 1
ATOM 5802 C CA . ILE B 1 327 ? -3.125 23 -9.422 1 65.62 327 ILE B CA 1
ATOM 5803 C C . ILE B 1 327 ? -3.666 23.297 -10.82 1 65.62 327 ILE B C 1
ATOM 5805 O O . ILE B 1 327 ? -2.896 23.438 -11.773 1 65.62 327 ILE B O 1
ATOM 5809 N N . SER B 1 328 ? -4.906 23.656 -11.172 1 49.25 328 SER B N 1
ATOM 5810 C CA . SER B 1 328 ? -5.426 23.766 -12.531 1 49.25 328 SER B CA 1
ATOM 5811 C C . SER B 1 328 ? -4.434 24.484 -13.445 1 49.25 328 SER B C 1
ATOM 5813 O O . SER B 1 328 ? -4.098 23.969 -14.516 1 49.25 328 SER B O 1
ATOM 5815 N N . SER B 1 329 ? -4.391 25.938 -13.336 1 40.44 329 SER B N 1
ATOM 5816 C CA . SER B 1 329 ? -4.117 26.906 -14.391 1 40.44 329 SER B CA 1
ATOM 5817 C C . SER B 1 329 ? -2.631 26.938 -14.734 1 40.44 329 SER B C 1
ATOM 5819 O O . SER B 1 329 ? -2.264 27.062 -15.906 1 40.44 329 SER B O 1
ATOM 5821 N N . GLU B 1 330 ? -1.709 27.188 -13.828 1 37.75 330 GLU B N 1
ATOM 5822 C CA . GLU B 1 330 ? -0.306 27.5 -14.086 1 37.75 330 GLU B CA 1
ATOM 5823 C C . GLU B 1 330 ? 0.46 26.266 -14.555 1 37.75 330 GLU B C 1
ATOM 5825 O O . GLU B 1 330 ? 1.442 26.391 -15.289 1 37.75 330 GLU B O 1
ATOM 5830 N N . ASN B 1 331 ? 0.209 25.156 -14 1 39.72 331 ASN B N 1
ATOM 5831 C CA . ASN B 1 331 ? 1.057 24.016 -14.367 1 39.72 331 ASN B CA 1
ATOM 5832 C C . ASN B 1 331 ? 0.865 23.641 -15.828 1 39.72 331 ASN B C 1
ATOM 5834 O O . ASN B 1 331 ? 1.591 22.781 -16.359 1 39.72 331 ASN B O 1
ATOM 5838 N N . GLN B 1 332 ? -0.097 24.078 -16.453 1 36.72 332 GLN B N 1
ATOM 5839 C CA . GLN B 1 332 ? -0.098 23.906 -17.906 1 36.72 332 GLN B CA 1
ATOM 5840 C C . GLN B 1 332 ? 1.081 24.641 -18.547 1 36.72 332 GLN B C 1
ATOM 5842 O O . GLN B 1 332 ? 1.677 24.141 -19.5 1 36.72 332 GLN B O 1
ATOM 5847 N N . MET B 1 333 ? 1.472 25.797 -18.047 1 34.75 333 MET B N 1
ATOM 5848 C CA . MET B 1 333 ? 2.504 26.594 -18.703 1 34.75 333 MET B CA 1
ATOM 5849 C C . MET B 1 333 ? 3.895 26.062 -18.375 1 34.75 333 MET B C 1
ATOM 5851 O O . MET B 1 333 ? 4.773 26.031 -19.234 1 34.75 333 MET B O 1
ATOM 5855 N N . LEU B 1 334 ? 4.23 25.766 -17.125 1 35.81 334 LEU B N 1
ATOM 5856 C CA . LEU B 1 334 ? 5.594 25.422 -16.734 1 35.81 334 LEU B CA 1
ATOM 5857 C C . LEU B 1 334 ? 5.914 23.969 -17.078 1 35.81 334 LEU B C 1
ATOM 5859 O O . LEU B 1 334 ? 7.086 23.594 -17.188 1 35.81 334 LEU B O 1
ATOM 5863 N N . GLN B 1 335 ? 5.035 23.109 -17.094 1 37.47 335 GLN B N 1
ATOM 5864 C CA . GLN B 1 335 ? 5.348 21.766 -17.562 1 37.47 335 GLN B CA 1
ATOM 5865 C C . GLN B 1 335 ? 5.836 21.797 -19.016 1 37.47 335 GLN B C 1
ATOM 5867 O O . GLN B 1 335 ? 6.52 20.875 -19.469 1 37.47 335 GLN B O 1
ATOM 5872 N N . GLU B 1 336 ? 5.613 22.859 -19.672 1 36.06 336 GLU B N 1
ATOM 5873 C CA . GLU B 1 336 ? 6.156 22.984 -21.016 1 36.06 336 GLU B CA 1
ATOM 5874 C C . GLU B 1 336 ? 7.672 23.156 -21 1 36.06 336 GLU B C 1
ATOM 5876 O O . GLU B 1 336 ? 8.375 22.656 -21.875 1 36.06 336 GLU B O 1
ATOM 5881 N N . VAL B 1 337 ? 8.18 24.016 -20.078 1 32.03 337 VAL B N 1
ATOM 5882 C CA . VAL B 1 337 ? 9.602 24.312 -20.219 1 32.03 337 VAL B CA 1
ATOM 5883 C C . VAL B 1 337 ? 10.43 23.141 -19.703 1 32.03 337 VAL B C 1
ATOM 5885 O O . VAL B 1 337 ? 11.453 22.781 -20.297 1 32.03 337 VAL B O 1
ATOM 5888 N N . ASP B 1 338 ? 10.18 22.672 -18.516 1 32.59 338 ASP B N 1
ATOM 5889 C CA . ASP B 1 338 ? 11.18 21.781 -17.938 1 32.59 338 ASP B CA 1
ATOM 5890 C C . ASP B 1 338 ? 11.133 20.406 -18.594 1 32.59 338 ASP B C 1
ATOM 5892 O O . ASP B 1 338 ? 11.75 19.453 -18.109 1 32.59 338 ASP B O 1
ATOM 5896 N N . SER B 1 339 ? 10.336 20.203 -19.594 1 31.84 339 SER B N 1
ATOM 5897 C CA . SER B 1 339 ? 10.523 18.984 -20.375 1 31.84 339 SER B CA 1
ATOM 5898 C C . SER B 1 339 ? 11.922 18.906 -20.953 1 31.84 339 SER B C 1
ATOM 5900 O O . SER B 1 339 ? 12.18 19.453 -22.047 1 31.84 339 SER B O 1
ATOM 5902 N N . ILE B 1 340 ? 13.008 19.484 -20.312 1 27.78 340 ILE B N 1
ATOM 5903 C CA . ILE B 1 340 ? 14.32 19.172 -20.875 1 27.78 340 ILE B CA 1
ATOM 5904 C C . ILE B 1 340 ? 14.336 17.75 -21.406 1 27.78 340 ILE B C 1
ATOM 5906 O O . ILE B 1 340 ? 13.664 16.875 -20.859 1 27.78 340 ILE B O 1
ATOM 5910 N N . THR B 1 341 ? 15.227 17.578 -22.516 1 28.31 341 THR B N 1
ATOM 5911 C CA . THR B 1 341 ? 15.695 16.656 -23.531 1 28.31 341 THR B CA 1
ATOM 5912 C C . THR B 1 341 ? 16.125 15.328 -22.906 1 28.31 341 THR B C 1
ATOM 5914 O O . THR B 1 341 ? 16.734 14.484 -23.562 1 28.31 341 THR B O 1
ATOM 5917 N N . TYR B 1 342 ? 16.328 15.148 -21.641 1 26.8 342 TYR B N 1
ATOM 5918 C CA . TYR B 1 342 ? 16.844 13.789 -21.578 1 26.8 342 TYR B CA 1
ATOM 5919 C C . TYR B 1 342 ? 15.93 12.828 -22.344 1 26.8 342 TYR B C 1
ATOM 5921 O O . TYR B 1 342 ? 14.766 12.648 -22 1 26.8 342 TYR B O 1
ATOM 5929 N N . SER B 1 343 ? 16.156 12.797 -23.656 1 26 343 SER B N 1
ATOM 5930 C CA . SER B 1 343 ? 15.766 11.977 -24.797 1 26 343 SER B CA 1
ATOM 5931 C C . SER B 1 343 ? 15.578 10.523 -24.391 1 26 343 SER B C 1
ATOM 5933 O O . SER B 1 343 ? 16.359 9.656 -24.781 1 26 343 SER B O 1
ATOM 5935 N N . LYS B 1 344 ? 15.625 9.891 -23.281 1 28.47 344 LYS B N 1
ATOM 5936 C CA . LYS B 1 344 ? 15.258 8.547 -23.719 1 28.47 344 LYS B CA 1
ATOM 5937 C C . LYS B 1 344 ? 14.016 8.57 -24.609 1 28.47 344 LYS B C 1
ATOM 5939 O O . LYS B 1 344 ? 13.219 9.508 -24.531 1 28.47 344 LYS B O 1
ATOM 5944 N N . GLY B 1 345 ? 13.867 7.664 -25.719 1 25.91 345 GLY B N 1
ATOM 5945 C CA . GLY B 1 345 ? 13.023 7.516 -26.891 1 25.91 345 GLY B CA 1
ATOM 5946 C C . GLY B 1 345 ? 11.578 7.879 -26.641 1 25.91 345 GLY B C 1
ATOM 5947 O O . GLY B 1 345 ? 10.773 7.953 -27.578 1 25.9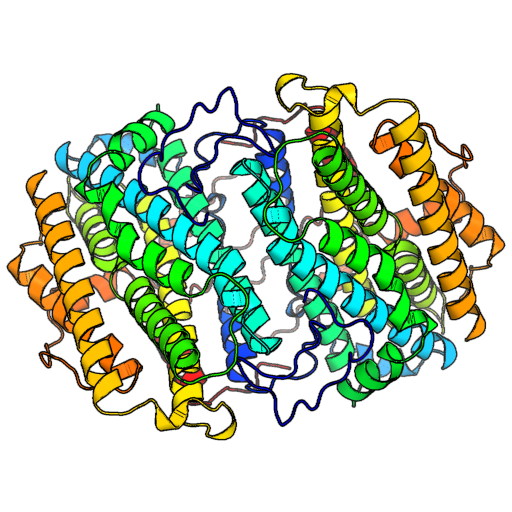1 345 GLY B O 1
ATOM 5948 N N . VAL B 1 346 ? 10.883 7.402 -25.625 1 26.56 346 VAL B N 1
ATOM 5949 C CA . VAL B 1 346 ? 9.461 7.383 -25.953 1 26.56 346 VAL B CA 1
ATOM 5950 C C . VAL B 1 346 ? 8.906 8.805 -25.953 1 26.56 346 VAL B C 1
ATOM 5952 O O . VAL B 1 346 ? 9.367 9.656 -25.188 1 26.56 346 VAL B O 1
ATOM 5955 N N . MET B 1 347 ? 8.516 9.367 -27.141 1 26.77 347 MET B N 1
ATOM 5956 C CA . MET B 1 347 ? 7.684 10.539 -27.406 1 26.77 347 MET B CA 1
ATOM 5957 C C . MET B 1 347 ? 6.707 10.789 -26.266 1 26.77 347 MET B C 1
ATOM 5959 O O . MET B 1 347 ? 5.797 9.992 -26.031 1 26.77 347 MET B O 1
ATOM 5963 N N . LYS B 1 348 ? 7.219 11.312 -25.25 1 28.17 348 LYS B N 1
ATOM 5964 C CA . LYS B 1 348 ? 6.406 11.773 -24.125 1 28.17 348 LYS B CA 1
ATOM 5965 C C . LYS B 1 348 ? 5.395 12.82 -24.578 1 28.17 348 LYS B C 1
ATOM 5967 O O . LYS B 1 348 ? 5.762 13.961 -24.875 1 28.17 348 LYS B O 1
ATOM 5972 N N . LYS B 1 349 ? 4.52 12.516 -25.516 1 28.53 349 LYS B N 1
ATOM 5973 C CA . LYS B 1 349 ? 3.525 13.586 -25.594 1 28.53 349 LYS B CA 1
ATOM 5974 C C . LYS B 1 349 ? 3.096 14.039 -24.203 1 28.53 349 LYS B C 1
ATOM 5976 O O . LYS B 1 349 ? 3.154 13.266 -23.25 1 28.53 349 LYS B O 1
ATOM 5981 N N . ASP B 1 350 ? 2.828 15.344 -24.109 1 27.12 350 ASP B N 1
ATOM 5982 C CA . ASP B 1 350 ? 2.195 16.25 -23.141 1 27.12 350 ASP B CA 1
ATOM 5983 C C . ASP B 1 350 ? 0.979 15.586 -22.5 1 27.12 350 ASP B C 1
ATOM 5985 O O . ASP B 1 350 ? -0.131 15.664 -23.031 1 27.12 350 ASP B O 1
ATOM 5989 N N . THR B 1 351 ? 0.978 14.336 -22.281 1 26.84 351 THR B N 1
ATOM 5990 C CA . THR B 1 351 ? -0.248 13.953 -21.578 1 26.84 351 THR B CA 1
ATOM 5991 C C . THR B 1 351 ? -0.449 14.797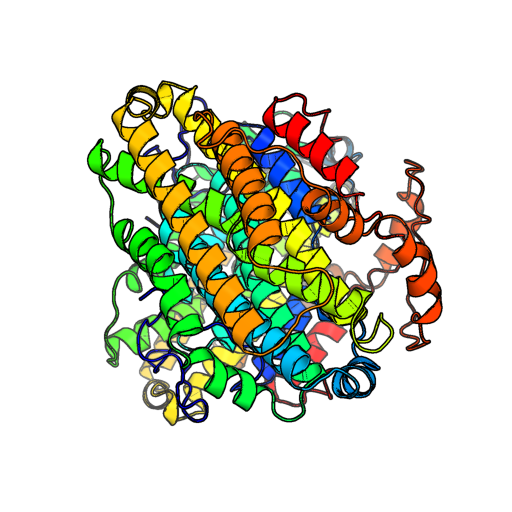 -20.328 1 26.84 351 THR B C 1
ATOM 5993 O O . THR B 1 351 ? 0.355 14.727 -19.391 1 26.84 351 THR B O 1
ATOM 5996 N N . LYS B 1 352 ? -1.082 15.836 -20.5 1 28.84 352 LYS B N 1
ATOM 5997 C CA . LYS B 1 352 ? -1.647 16.688 -19.453 1 28.84 352 LYS B CA 1
ATOM 5998 C C . LYS B 1 352 ? -2.148 15.844 -18.266 1 28.84 352 LYS B C 1
ATOM 6000 O O . LYS B 1 352 ? -2.992 14.961 -18.453 1 28.84 352 LYS B O 1
ATOM 6005 N N . LEU B 1 353 ? -1.378 15.609 -17.375 1 30.69 353 LEU B N 1
ATOM 6006 C CA . LEU B 1 353 ? -1.987 15.281 -16.094 1 30.69 353 LEU B CA 1
ATOM 6007 C C . LEU B 1 353 ? -3.291 16.047 -15.898 1 30.69 353 LEU B C 1
ATOM 6009 O O . LEU B 1 353 ? -3.281 17.266 -15.742 1 30.69 353 LEU B O 1
ATOM 6013 N N . GLU B 1 354 ? -4.277 15.703 -16.562 1 31.8 354 GLU B N 1
ATOM 6014 C CA . GLU B 1 354 ? -5.504 16.359 -16.125 1 31.8 354 GLU B CA 1
ATOM 6015 C C . GLU B 1 354 ? -5.594 16.391 -14.602 1 31.8 354 GLU B C 1
ATOM 6017 O O . GLU B 1 354 ? -5.992 15.406 -13.977 1 31.8 354 GLU B O 1
ATOM 6022 N N . ILE B 1 355 ? -4.641 16.938 -14.023 1 35.69 355 ILE B N 1
ATOM 6023 C CA . ILE B 1 355 ? -4.777 17.281 -12.617 1 35.69 355 ILE B CA 1
ATOM 6024 C C . ILE B 1 355 ? -6.172 17.844 -12.352 1 35.69 355 ILE B C 1
ATOM 6026 O O . ILE B 1 355 ? -6.555 18.875 -12.938 1 35.69 355 ILE B O 1
ATOM 6030 N N . TYR B 1 356 ? -6.938 16.984 -12.016 1 41.47 356 TYR B N 1
ATOM 6031 C CA . TYR B 1 356 ? -8.273 17.406 -11.617 1 41.47 356 TYR B CA 1
ATOM 6032 C C . TYR B 1 356 ? -8.227 18.703 -10.828 1 41.47 356 TYR B C 1
ATOM 6034 O O . TYR B 1 356 ? -7.414 18.844 -9.906 1 41.47 356 TYR B O 1
ATOM 6042 N N . ASN B 1 357 ? -8.734 19.656 -11.406 1 48.38 357 ASN B N 1
ATOM 6043 C CA . ASN B 1 357 ? -9.031 20.875 -10.664 1 48.38 357 ASN B CA 1
ATOM 6044 C C . ASN B 1 357 ? -9.664 20.562 -9.312 1 48.38 357 ASN B C 1
ATOM 6046 O O . ASN B 1 357 ? -10.438 19.609 -9.188 1 48.38 357 ASN B O 1
ATOM 6050 N N . GLY B 1 358 ? -9.031 21 -8.258 1 53.41 358 GLY B N 1
ATOM 6051 C CA . GLY B 1 358 ? -9.516 20.844 -6.902 1 53.41 358 GLY B CA 1
ATOM 6052 C C . GLY B 1 358 ? -11.023 20.953 -6.789 1 53.41 358 GLY B C 1
ATOM 6053 O O . GLY B 1 358 ? -11.664 20.188 -6.062 1 53.41 358 GLY B O 1
ATOM 6054 N N . GLU B 1 359 ? -11.57 21.859 -7.547 1 56.28 359 GLU B N 1
ATOM 6055 C CA . GLU B 1 359 ? -13.016 22.031 -7.488 1 56.28 359 GLU B CA 1
ATOM 6056 C C . GLU B 1 359 ? -13.742 20.844 -8.117 1 56.28 359 GLU B C 1
ATOM 6058 O O . GLU B 1 359 ? -14.766 20.391 -7.602 1 56.28 359 GLU B O 1
ATOM 6063 N N . THR B 1 360 ? -13.203 20.438 -9.18 1 60.06 360 THR B N 1
ATOM 6064 C CA . THR B 1 360 ? -13.789 19.281 -9.852 1 60.06 360 THR B CA 1
ATOM 6065 C C . THR B 1 360 ? -13.672 18.031 -8.984 1 60.06 360 THR B C 1
ATOM 6067 O O . THR B 1 360 ? -14.625 17.266 -8.867 1 60.06 360 THR B O 1
ATOM 6070 N N . LEU B 1 361 ? -12.578 17.969 -8.328 1 63.91 361 LEU B N 1
ATOM 6071 C CA . LEU B 1 361 ? -12.391 16.828 -7.426 1 63.91 361 LEU B CA 1
ATOM 6072 C C . LEU B 1 361 ? -13.383 16.891 -6.27 1 63.91 361 LEU B C 1
ATOM 6074 O O . LEU B 1 361 ? -14 15.875 -5.926 1 63.91 361 LEU B O 1
ATOM 6078 N N . LYS B 1 362 ? -13.539 18.062 -5.75 1 66.38 362 LYS B N 1
ATOM 6079 C CA . LYS B 1 362 ? -14.469 18.234 -4.637 1 66.38 362 LYS B CA 1
ATOM 6080 C C . LYS B 1 362 ? -15.891 17.859 -5.035 1 66.38 362 LYS B C 1
ATOM 6082 O O . LYS B 1 362 ? -16.594 17.188 -4.281 1 66.38 362 LYS B O 1
ATOM 6087 N N . ASN B 1 363 ? -16.25 18.266 -6.215 1 65.25 363 ASN B N 1
ATOM 6088 C CA . ASN B 1 363 ? -17.578 17.969 -6.715 1 65.25 363 ASN B CA 1
ATOM 6089 C C . ASN B 1 363 ? -17.781 16.484 -6.949 1 65.25 363 ASN B C 1
ATOM 6091 O O . ASN B 1 363 ? -18.828 15.922 -6.613 1 65.25 363 ASN B O 1
ATOM 6095 N N . GLU B 1 364 ? -16.797 15.898 -7.492 1 69.12 364 GLU B N 1
ATOM 6096 C CA . GLU B 1 364 ? -16.859 14.461 -7.75 1 69.12 364 GLU B CA 1
ATOM 6097 C C . GLU B 1 364 ? -16.922 13.672 -6.449 1 69.12 364 GLU B C 1
ATOM 6099 O O . GLU B 1 364 ? -17.688 12.711 -6.332 1 69.12 364 GLU B O 1
ATOM 6104 N N . LEU B 1 365 ? -16.219 14.117 -5.52 1 72.06 365 LEU B N 1
ATOM 6105 C CA . LEU B 1 365 ? -16.172 13.445 -4.227 1 72.06 365 LEU B CA 1
ATOM 6106 C C . LEU B 1 365 ? -17.5 13.586 -3.486 1 72.06 365 LEU B C 1
ATOM 6108 O O . LEU B 1 365 ? -17.953 12.633 -2.854 1 72.06 365 LEU B O 1
ATOM 6112 N N . GLU B 1 366 ? -18.078 14.75 -3.617 1 70.88 366 GLU B N 1
ATOM 6113 C CA . GLU B 1 366 ? -19.391 14.953 -3.023 1 70.88 366 GLU B CA 1
ATOM 6114 C C . GLU B 1 366 ? -20.438 14.062 -3.678 1 70.88 366 GLU B C 1
ATOM 6116 O O . GLU B 1 366 ? -21.297 13.508 -2.994 1 70.88 366 GLU B O 1
ATOM 6121 N N . LYS B 1 367 ? -20.281 13.906 -4.988 1 71.62 367 LYS B N 1
ATOM 6122 C CA . LYS B 1 367 ? -21.188 13.023 -5.711 1 71.62 367 LYS B CA 1
ATOM 6123 C C . LYS B 1 367 ? -21.031 11.57 -5.273 1 71.62 367 LYS B C 1
ATOM 6125 O O . LYS B 1 367 ? -22.016 10.852 -5.105 1 71.62 367 LYS B O 1
ATOM 6130 N N . ILE B 1 368 ? -19.844 11.211 -5.078 1 68.38 368 ILE B N 1
ATOM 6131 C CA . ILE B 1 368 ? -19.562 9.852 -4.637 1 68.38 368 ILE B CA 1
ATOM 6132 C C . ILE B 1 368 ? -20.156 9.625 -3.246 1 68.38 368 ILE B C 1
ATOM 6134 O O . ILE B 1 368 ? -20.812 8.609 -2.998 1 68.38 368 ILE B O 1
ATOM 6138 N N . LEU B 1 369 ? -20.031 10.609 -2.432 1 67.56 369 LEU B N 1
ATOM 6139 C CA . LEU B 1 369 ? -20.516 10.516 -1.058 1 67.56 369 LEU B CA 1
ATOM 6140 C C . LEU B 1 369 ? -22.047 10.406 -1.023 1 67.56 369 LEU B C 1
ATOM 6142 O O . LEU B 1 369 ? -22.594 9.695 -0.183 1 67.56 369 LEU B O 1
ATOM 6146 N N . ASN B 1 370 ? -22.641 11.117 -2.047 1 66.12 370 ASN B N 1
ATOM 6147 C CA . ASN B 1 370 ? -24.094 11.148 -2.088 1 66.12 370 ASN B CA 1
ATOM 6148 C C . ASN B 1 370 ? -24.656 9.984 -2.893 1 66.12 370 ASN B C 1
ATOM 6150 O O . ASN B 1 370 ? -25.859 9.883 -3.092 1 66.12 370 ASN B O 1
ATOM 6154 N N . GLY B 1 371 ? -23.812 9.125 -3.305 1 67.12 371 GLY B N 1
ATOM 6155 C CA . GLY B 1 371 ? -24.234 7.957 -4.051 1 67.12 371 GLY B CA 1
ATOM 6156 C C . GLY B 1 371 ? -24.594 8.266 -5.496 1 67.12 371 GLY B C 1
ATOM 6157 O O . GLY B 1 371 ? -25.281 7.484 -6.152 1 67.12 371 GLY B O 1
ATOM 6158 N N . GLU B 1 372 ? -24.359 9.5 -5.996 1 63.62 372 GLU B N 1
ATOM 6159 C CA . GLU B 1 372 ? -24.594 9.891 -7.383 1 63.62 372 GLU B CA 1
ATOM 6160 C C . GLU B 1 372 ? -23.453 9.453 -8.289 1 63.62 372 GLU B C 1
ATOM 6162 O O . GLU B 1 372 ? -22.719 10.281 -8.82 1 63.62 372 GLU B O 1
ATOM 6167 N N . ILE B 1 373 ? -23.047 8.234 -8.203 1 62.84 373 ILE B N 1
ATOM 6168 C CA . ILE B 1 373 ? -21.875 7.688 -8.883 1 62.84 373 ILE B CA 1
ATOM 6169 C C . ILE B 1 373 ? -22.203 7.465 -10.359 1 62.84 373 ILE B C 1
ATOM 6171 O O . ILE B 1 373 ? -23.219 6.859 -10.695 1 62.84 373 ILE B O 1
ATOM 6175 N N . GLY B 1 374 ? -21.828 8.375 -11.195 1 45.44 374 GLY B N 1
ATOM 6176 C CA . GLY B 1 374 ? -21.969 8.008 -12.594 1 45.44 374 GLY B CA 1
ATOM 6177 C C . GLY B 1 374 ? -21.391 6.645 -12.914 1 45.44 374 GLY B C 1
ATOM 6178 O O . GLY B 1 374 ? -20.594 6.109 -12.133 1 45.44 374 GLY B O 1
ATOM 6179 N N . ASN B 1 375 ? -22.031 5.93 -13.867 1 39.84 375 ASN B N 1
ATOM 6180 C CA . ASN B 1 375 ? -21.531 4.629 -14.297 1 39.84 375 ASN B CA 1
ATOM 6181 C C . ASN B 1 375 ? -20.016 4.609 -14.375 1 39.84 375 ASN B C 1
ATOM 6183 O O . ASN B 1 375 ? -19.406 5.387 -15.117 1 39.84 375 ASN B O 1
ATOM 6187 N N . VAL B 1 376 ? -19.375 4.473 -13.281 1 38.5 376 VAL B N 1
ATOM 6188 C CA . VAL B 1 376 ? -17.953 4.188 -13.508 1 38.5 376 VAL B CA 1
ATOM 6189 C C . VAL B 1 376 ? -17.781 3.439 -14.828 1 38.5 376 VAL B C 1
ATOM 6191 O O . VAL B 1 376 ? -18.484 2.453 -15.078 1 38.5 376 VAL B O 1
ATOM 6194 N N . ALA B 1 377 ? -17.391 4.141 -15.867 1 30.42 377 ALA B N 1
ATOM 6195 C CA . ALA B 1 377 ? -17.266 3.506 -17.188 1 30.42 377 ALA B CA 1
ATOM 6196 C C . ALA B 1 377 ? -16.844 2.045 -17.047 1 30.42 377 ALA B C 1
ATOM 6198 O O . ALA B 1 377 ? -15.781 1.747 -16.5 1 30.42 377 ALA B O 1
ATOM 6199 N N . SER B 1 378 ? -17.797 1.104 -16.844 1 25.17 378 SER B N 1
ATOM 6200 C CA . SER B 1 378 ? -17.594 -0.323 -17.062 1 25.17 378 SER B CA 1
ATOM 6201 C C . SER B 1 378 ? -16.734 -0.572 -18.297 1 25.17 378 SER B C 1
ATOM 6203 O O . SER B 1 378 ? -16.891 0.096 -19.312 1 25.17 378 SER B O 1
#

Sequence (756 aa):
MLLSKTNLVTDRSKEKFFFGEYSGFQRYDWYSHNQLESLDRKQQAQLWFPEEISMIHEPKSFIELPEHNQRQIKANLTFQTLMDSGQNRGLDNILIPLVTSSGLEGCLKTQAYFEYIHSRSYSHIIKSVFPNPTDVFDEYCEYPEIKTRINDEIDTYESLEGSLEENDENKLKILEACLRIQFLEGVKFYVSFLTTYMINKYSAGGNKIPNLTKIIKLINNDEDIHLVIFSFILKTLRSEQHQGFSHLFDDSLSRKARKIAKKVYQDELEWAKYLLSMGPIPGLTIENIDGFLKFFVDDRLKKCGFQPIWNAPKTDLVKEFQEIKNISSENQMLQEVDSITYSKGVMKKDTKLEIYNGETLKNELEKILNGEIGNVASMLLSKTNLVTDRSKEKFFFGEYSGFQRYDWYSHNQLESLDRKQQAQLWFPEEISMIHEPKSFIELPEHNQRQIKANLTFQTLMDSGQNRGLDNILIPLVTSSGLEGCLKTQAYFEYIHSRSYSHIIKSVFPNPTDVFDEYCEYPEIKTRINDEIDTYESLEGSLEENDENKLKILEACLRIQFLEGVKFYVSFLTTYMINKYSAGGNKIPNLTKIIKLINNDEDIHLVIFSFILKTLRSEQHQGFSHLFDDSLSRKARKIAKKVYQDELEWAKYLLSMGPIPGLTIENIDGFLKFFVDDRLKKCGFQPIWNAPKTDLVKEFQEIKNISSENQMLQEVDSITYSKGVMKKDTKLEIYNGETLKNELEKILNGEIGNVAS

pLDDT: mean 88.63, std 19.22, range [24.97, 98.81]

InterPro domains:
  IPR000358 Ribonucleotide reductase small subunit family [PF00268] (33-312)
  IPR000358 Ribonucleotide reductase small subunit family [PTHR23409] (29-325)
  IPR009078 Ferritin-like superfamily [SSF47240] (10-314)
  IPR012348 Ribonucleotide reductase-like [G3DSA:1.10.620.20] (4-321)
  IPR033909 Ribonucleotide reductase small subunit [cd01049] (41-326)

Organism: NCBI:txid2885915

Solvent-accessible surface area (backbone atoms only — not comparable to full-atom values): 40857 Å² total; per-residue (Å²): 132,64,56,50,84,80,54,66,73,67,70,59,94,66,58,14,63,45,83,35,77,59,24,46,62,41,53,57,58,61,57,90,48,66,49,35,56,52,51,35,50,52,53,60,75,63,65,78,59,60,83,80,56,73,51,85,64,36,34,72,35,45,70,63,39,53,68,40,55,49,51,42,49,52,45,40,45,38,39,52,23,47,44,27,21,41,51,20,41,35,37,47,64,35,53,47,74,52,43,18,29,50,44,57,39,51,33,48,51,53,50,27,49,48,26,47,49,49,14,44,34,42,19,52,48,37,50,54,49,36,96,56,32,60,57,53,49,58,54,46,49,64,38,64,86,42,44,54,70,46,48,66,59,52,52,47,44,58,74,54,56,75,90,79,65,90,46,70,70,52,50,48,52,51,52,49,41,48,51,51,50,34,44,45,46,59,45,68,51,47,63,52,51,48,53,52,50,32,38,25,60,55,40,75,85,28,63,36,39,54,56,63,46,47,53,52,34,54,51,52,55,52,27,55,55,54,27,49,53,40,32,46,51,50,48,48,34,49,71,35,64,89,49,71,41,29,86,60,73,42,70,68,45,49,51,49,52,51,51,52,46,51,50,51,48,50,54,47,51,51,48,49,51,54,48,47,70,60,34,87,48,65,97,62,46,71,67,59,48,49,48,42,46,44,24,42,49,24,51,52,31,46,62,62,74,38,78,49,86,72,75,46,60,88,47,71,65,45,54,50,49,56,58,67,50,36,61,52,75,62,58,65,61,57,61,60,64,73,62,63,68,85,65,67,80,54,53,75,38,68,46,54,72,74,55,62,32,50,66,58,47,51,53,50,51,50,27,34,69,69,64,60,61,66,78,67,85,122,132,66,55,50,84,79,54,66,74,69,69,59,94,65,56,14,62,46,83,36,76,58,26,46,60,42,54,57,58,59,58,91,48,65,49,35,56,53,51,35,50,53,51,60,74,63,66,77,60,59,83,78,55,74,50,84,64,35,36,71,35,44,70,62,39,53,68,41,57,51,52,41,51,52,47,38,45,40,38,51,24,46,44,26,21,42,51,20,41,35,36,47,65,36,52,46,75,52,42,18,28,49,42,57,40,50,33,50,51,53,50,28,51,48,27,48,50,50,12,44,33,41,21,50,49,37,50,54,49,37,96,56,34,59,56,53,48,58,54,48,50,64,37,64,84,42,44,54,69,46,47,66,60,52,53,46,44,58,72,56,56,73,90,80,63,91,44,72,70,53,51,47,51,50,52,51,40,46,50,51,50,34,43,46,46,58,46,68,52,47,63,52,51,48,52,53,51,31,38,25,61,55,40,74,85,28,63,37,37,56,56,63,47,48,53,52,33,54,51,53,54,51,26,54,53,54,27,49,53,42,32,45,50,49,48,46,34,48,72,36,64,89,49,71,41,29,87,59,73,41,71,68,45,49,52,50,52,51,51,52,46,51,50,52,48,51,54,46,52,51,48,50,51,55,48,48,70,59,33,87,47,66,96,64,47,73,68,59,47,49,48,42,46,44,24,43,49,23,50,53,31,44,64,63,72,40,77,51,87,72,75,45,63,86,47,72,66,45,52,50,50,56,57,66,50,35,61,53,75,62,56,64,61,54,60,61,62,74,62,63,69,86,65,68,82,54,54,66,40,71,51,54,71,75,57,64,32,49,65,57,45,51,51,52,50,51,27,34,69,70,66,60,59,66,78,67,85,122

Radius of gyration: 25.97 Å; Cα contacts (8 Å, |Δi|>4): 1007; chains: 2; bounding box: 56×73×57 Å

Foldseek 3Di:
DCFAPPPQDDDQCLFAFFPDDAGNPQDDPDFNAVLLVVLLVVLVLLDDALVVFDLQQLQVLLVLFDPLLNLLLLLLLLLLLVQLVLVLCLLPPFVLVRTRGSSLSSSSPSLSVLSVRSNVNSLVNLVRHPPCSVVSNVPNCPPPLRVCLNVVVVVLSVVRPDDDDDDQVNLLSSLLNLLLQLCVLQFLSQLSLLLVLLCQQPTSNHNSRVSSNVSSLSSNLSSLSVNLSSLLVLVCLCPPVSNVRNVVPDPVVLVVSVVSLVVSLVSSLVVNVVSCVSHDRPPDDSVVVNLVRLVRSQVSCVSSPHHRDPPRDCDPSNVVSLVSSFPQDCVLPVVVPPPPPPPPPDPPPPPPSVSPGSVNSNVQSVCSSVVVDPPPPD/DCFAPPPQDDDQCLFAFFPDDAGNPQDDPDFNAVLLVVLQVVLVLLDDALVVFDLQQLQVLLVLFDPLLNLLLLLLLLLLLVQLVLVLCLLPVFVLVRTRGSSLSSSSPSLSVLSVRSNVNSLVNLVRHDPCSVVSNVPNCPPPLRVCLCVVLVVLSVVRPDDDDDDLVNLLSSLLNLLLQLCVLQFLSQLSLLLVLLCQQPTSNHNSRVSSNVSSLSSNLSSLSSNLSSLLVLVCLCPPVSNVRNVVPDPVVLVVSVVSLVVSLVSSLVSNVVSCVSHDRPPDDSVVVNLVNLVRSQVSCVSSPHHRDPPRDCDPSNVVSLVSSFPQDCVVPVVVPPPPPPPPDDPPPPPPSVSPGSVNSNVQSVCSSVVVDPPPPD